Protein AF-A0A1F6HNG8-F1 (afdb_monomer)

pLDDT: mean 84.84, std 13.61, range [34.38, 98.5]

Mean predicted aligned error: 15.55 Å

Foldseek 3Di:
DDWVLLQAQAWEAEPVRHTFATFHWWKFFQPDFTAGFWTKGFGQDPPDDPPPDPDDRDTDIFIWTQVQWPDDDSHYTYGHPPTDGDDADQRMDICVPQPAQDWWAQQVVLDIAHFLIWDWDAPPPRGITTFWGWRFCCSVCSNVVCNVVVQVVCVVVVDHGDTDTRTPVRTDRCDSGPPDHPQPPVQVSVVPDQLLVLQVVLVVDDVVVSLSNLVSDDLLSSLRNLLNHDLVSSLVNVVPDDLVSLLSSLLNHFLLSSLSSLVSDDPVSSVVNLVPHDPVSSVSNVLLNVLCVFQCSSQFGALAAEDEQQDFLQRVVVCCVVPNPSRPDYFKYFYAYPVQATQFMDGVVVSVPDDRGDGNNVDTDRPAAAAESNDHLVRVLVSCVVVVHQKHFYADPRRHTSGIGGNVVSVVVVVVVVD

Sequence (419 aa):
MLYFSELDKIKIYSNNGKFIGILDDLIFSVINTPYITKLVVVSSTSSIFPESLNIFQKKEKLIIPIQNLQKINHVKMIIDERFSQSEIAENELFVKRNLLDTQVIDIEENDIVRVNDVLIHNVGVQGLAIYGVDMGFSGILRWLKLEKKINKLLRVFGLSITQSILAWSDIQPLELTRGRVVVKTTFDKLKGLHPADVADYLETQNFKNALALIQGIDKGYLAEVVSELNPNFQSRLLKRLGVDKIVYILSMMETDDAVDVLTQFSQKRRDAIMEKLPPKESAEIKRLLKFSETPLGEFLTIDFLTVYSEDTCLDVIKKIKNSTVDFSTLEYVYIVNKENQLIGVTDLHELILQNSDNHMFRFMVSKVVSATLSTPVEVAFRRMSKYKISSLPVIDQNKQILGIVQIEDLSREIIQRIE

Secondary structure (DSSP, 8-state):
-EEHHHHTT-EEEETTS-EEEEEEEEEEE-SSS-BEEEEEEEE----S--TT-------EEEEEEGGGEEEE-SSEEEE-S-----PPPTTEEEHHHHTTT-EEEETTT--EEE--EEEEEE-GGG-EEEEEEE-SHHHHHHHTT-HHHHHHHHHHTT--PPP-EEETTTEE-SS-STTS--HHHHHHHHTTS-HHHHHHHHHHS-HHHHHHHTTTS-HHHHHHHHHHS-HHHHHHHHHHS-HHHHHHHHTTS-HHHHHHHHHTS-HHHHHHHHTTS-HHHHHHHHHHHHHTTSTTTTT-B---EEEETT-BHHHHHHHHHHH-TT-S---EEEEE-TT-BEEEEEEHHHHHHS-TT-BGGGT-BSS---B-TTS-HHHHHHHHHHHT-SEEEEE-TT-BEEEEEEHHHHHHHHHHTT-

Solvent-accessible surface area (backbone atoms only — not comparable to full-atom values): 23416 Å² total; per-residue (Å²): 123,45,48,47,62,57,49,59,63,29,44,30,25,28,77,86,67,48,81,55,30,29,34,72,41,41,28,26,32,73,64,93,61,39,33,48,50,29,40,29,29,42,26,79,67,86,81,89,72,72,95,85,64,99,68,79,89,68,72,44,79,45,32,38,51,40,87,41,57,78,43,80,59,84,69,41,35,30,25,56,82,89,65,69,77,54,85,84,52,90,60,43,47,40,44,62,83,67,48,44,80,31,70,33,38,35,67,86,80,72,42,82,43,52,22,50,30,41,34,34,34,75,58,72,94,79,37,42,27,52,51,24,32,25,57,28,70,61,29,52,28,47,66,71,71,39,42,71,62,51,52,56,54,33,50,76,72,76,45,78,88,70,86,44,70,49,43,48,89,40,46,48,77,80,71,88,44,88,94,53,82,68,61,71,72,57,44,73,55,56,75,78,51,58,39,54,60,52,20,57,51,42,68,75,40,57,71,69,57,33,58,57,54,63,68,70,47,55,62,60,63,42,15,52,21,47,67,56,29,57,68,72,57,36,49,58,54,56,70,74,49,57,63,71,59,48,33,52,27,44,73,58,35,58,60,38,57,34,36,58,59,45,68,75,44,56,68,76,58,37,52,62,32,52,73,68,30,58,73,66,61,36,51,53,31,58,54,42,59,69,34,43,87,31,64,37,22,59,57,33,35,73,66,70,49,76,45,49,39,79,39,26,41,48,56,50,54,52,44,48,74,74,72,48,77,87,37,93,61,81,64,55,43,36,25,20,50,98,85,49,24,66,52,23,33,39,45,54,70,63,55,69,74,48,57,54,81,43,38,43,64,80,74,37,43,58,83,64,75,69,46,38,48,80,41,48,54,72,56,51,48,50,50,28,63,73,70,72,42,60,66,40,43,25,31,51,97,78,36,31,72,74,29,35,32,47,48,65,64,53,47,52,57,54,51,64,76,73,107

Radius of gyration: 31.03 Å; Cα contacts (8 Å, |Δi|>4): 685; chains: 1; bounding box: 68×42×91 Å

Structure (mmCIF, N/CA/C/O backbone):
data_AF-A0A1F6HNG8-F1
#
_entry.id   AF-A0A1F6HNG8-F1
#
loop_
_atom_site.group_PDB
_atom_site.id
_atom_site.type_symbol
_atom_site.label_atom_id
_atom_site.label_alt_id
_atom_site.label_comp_id
_atom_site.label_asym_id
_atom_site.label_entity_id
_atom_site.label_seq_id
_atom_site.pdbx_PDB_ins_code
_atom_site.Cartn_x
_atom_site.Cartn_y
_atom_site.Cartn_z
_atom_site.occupancy
_atom_site.B_iso_or_equiv
_atom_site.auth_seq_id
_atom_site.auth_comp_id
_atom_site.auth_asym_id
_atom_site.auth_atom_id
_atom_site.pdbx_PDB_model_num
ATOM 1 N N . MET A 1 1 ? 1.190 5.968 -44.293 1.00 77.25 1 MET A N 1
ATOM 2 C CA . MET A 1 1 ? 1.820 5.636 -43.000 1.00 77.25 1 MET A CA 1
ATOM 3 C C . MET A 1 1 ? 2.294 4.199 -43.074 1.00 77.25 1 MET A C 1
ATOM 5 O O . MET A 1 1 ? 1.686 3.426 -43.805 1.00 77.25 1 MET A O 1
ATOM 9 N N . LEU A 1 2 ? 3.407 3.888 -42.424 1.00 87.88 2 LEU A N 1
ATOM 10 C CA . LEU A 1 2 ? 4.022 2.564 -42.376 1.00 87.88 2 LEU A CA 1
ATOM 11 C C . LEU A 1 2 ? 4.129 2.162 -40.911 1.00 87.88 2 LEU A C 1
ATOM 13 O O . LEU A 1 2 ? 4.494 3.000 -40.089 1.00 87.88 2 LEU A O 1
ATOM 17 N N . TYR A 1 3 ? 3.851 0.907 -40.591 1.00 91.25 3 TYR A N 1
ATOM 18 C CA . TYR A 1 3 ? 4.151 0.383 -39.262 1.00 91.25 3 TYR A CA 1
ATOM 19 C C . TYR A 1 3 ? 5.548 -0.232 -39.250 1.00 91.25 3 TYR A C 1
ATOM 21 O O . TYR A 1 3 ? 5.968 -0.843 -40.235 1.00 91.25 3 TYR A O 1
ATOM 29 N N . PHE A 1 4 ? 6.283 -0.101 -38.145 1.00 92.56 4 PHE A N 1
ATOM 30 C CA . PHE A 1 4 ? 7.602 -0.721 -38.032 1.00 92.56 4 PHE A CA 1
ATOM 31 C C . PHE A 1 4 ? 7.526 -2.245 -38.200 1.00 92.56 4 PHE A C 1
ATOM 33 O O . PHE A 1 4 ? 8.376 -2.823 -38.876 1.00 92.56 4 PHE A O 1
ATOM 40 N N . SER A 1 5 ? 6.471 -2.886 -37.685 1.00 90.31 5 SER A N 1
ATOM 41 C CA . SER A 1 5 ? 6.198 -4.317 -37.891 1.00 90.31 5 SER A CA 1
ATOM 42 C C . SER A 1 5 ? 6.122 -4.741 -39.368 1.00 90.31 5 SER A C 1
ATOM 44 O O . SER A 1 5 ? 6.462 -5.875 -39.708 1.00 90.31 5 SER A O 1
ATOM 46 N N . GLU A 1 6 ? 5.727 -3.841 -40.273 1.00 88.69 6 GLU A N 1
ATOM 47 C CA . GLU A 1 6 ? 5.699 -4.103 -41.717 1.00 88.69 6 GLU A CA 1
ATOM 48 C C . GLU A 1 6 ? 7.080 -3.979 -42.359 1.00 88.69 6 GLU A C 1
ATOM 50 O O . GLU A 1 6 ? 7.308 -4.543 -43.428 1.00 88.69 6 GLU A O 1
ATOM 55 N N . LEU A 1 7 ? 7.982 -3.225 -41.727 1.00 88.56 7 LEU A N 1
ATOM 56 C CA . LEU A 1 7 ? 9.344 -2.988 -42.190 1.00 88.56 7 LEU A CA 1
ATOM 57 C C . LEU A 1 7 ? 10.345 -3.999 -41.620 1.00 88.56 7 LEU A C 1
ATOM 59 O O . LEU A 1 7 ? 11.381 -4.233 -42.250 1.00 88.56 7 LEU A O 1
ATOM 63 N N . ASP A 1 8 ? 10.045 -4.617 -40.472 1.00 86.19 8 ASP A N 1
ATOM 64 C CA . ASP A 1 8 ? 10.905 -5.624 -39.848 1.00 86.19 8 ASP A CA 1
ATOM 65 C C . ASP A 1 8 ? 11.260 -6.723 -40.856 1.00 86.19 8 ASP A C 1
ATOM 67 O O . ASP A 1 8 ? 10.407 -7.343 -41.499 1.00 86.19 8 ASP A O 1
ATOM 71 N N . LYS A 1 9 ? 12.564 -6.960 -41.006 1.00 86.62 9 LYS A N 1
ATOM 72 C CA . LYS A 1 9 ? 13.132 -7.967 -41.906 1.00 86.62 9 LYS A CA 1
ATOM 73 C C . LYS A 1 9 ? 12.840 -7.761 -43.398 1.00 86.62 9 LYS A C 1
ATOM 75 O O . LYS A 1 9 ? 12.978 -8.706 -44.184 1.00 86.62 9 LYS A O 1
ATOM 80 N N . ILE A 1 10 ? 12.507 -6.543 -43.833 1.00 90.31 10 ILE A N 1
ATOM 81 C CA . ILE A 1 10 ? 12.449 -6.216 -45.262 1.00 90.31 10 ILE A CA 1
ATOM 82 C C . ILE A 1 10 ? 13.837 -6.337 -45.908 1.00 90.31 10 ILE A C 1
ATOM 84 O O . ILE A 1 10 ? 14.866 -5.988 -45.326 1.00 90.31 10 ILE A O 1
ATOM 88 N N . LYS A 1 11 ? 13.860 -6.821 -47.155 1.00 91.00 11 LYS A N 1
ATOM 89 C CA . LYS A 1 11 ? 15.070 -6.921 -47.977 1.00 91.00 11 LYS A CA 1
ATOM 90 C C . LYS A 1 11 ? 15.493 -5.552 -48.511 1.00 91.00 11 LYS A C 1
ATOM 92 O O . LYS A 1 11 ? 14.685 -4.822 -49.090 1.00 91.00 11 LYS A O 1
ATOM 97 N N . ILE A 1 12 ? 16.777 -5.250 -48.376 1.00 90.25 12 ILE A N 1
ATOM 98 C CA . ILE A 1 12 ? 17.389 -4.005 -48.834 1.00 90.25 12 ILE A CA 1
ATOM 99 C C . ILE A 1 12 ? 18.258 -4.301 -50.049 1.00 90.25 12 ILE A C 1
ATOM 101 O O . ILE A 1 12 ? 19.099 -5.204 -50.034 1.00 90.25 12 ILE A O 1
ATOM 105 N N . TYR A 1 13 ? 18.037 -3.527 -51.103 1.00 89.88 13 TYR A N 1
ATOM 106 C CA . TYR A 1 13 ? 18.763 -3.603 -52.358 1.00 89.88 13 TYR A CA 1
ATOM 107 C C . TYR A 1 13 ? 19.433 -2.269 -52.652 1.00 89.88 13 TYR A C 1
ATOM 109 O O . TYR A 1 13 ? 18.992 -1.219 -52.187 1.00 89.88 13 TYR A O 1
ATOM 117 N N . SER A 1 14 ? 20.474 -2.306 -53.464 1.00 88.62 14 SER A N 1
ATOM 118 C CA . SER A 1 14 ? 21.035 -1.095 -54.034 1.00 88.62 14 SER A CA 1
ATOM 119 C C . SER A 1 14 ? 20.206 -0.597 -55.222 1.00 88.62 14 SER A C 1
ATOM 121 O O . SER A 1 14 ? 19.383 -1.337 -55.776 1.00 88.62 14 SER A O 1
ATOM 123 N N . ASN A 1 15 ? 20.440 0.645 -55.643 1.00 87.25 15 ASN A N 1
ATOM 124 C CA . ASN A 1 15 ? 19.897 1.215 -56.880 1.00 87.25 15 ASN A CA 1
ATOM 125 C C . ASN A 1 15 ? 20.188 0.368 -58.137 1.00 87.25 15 ASN A C 1
ATOM 127 O O . ASN A 1 15 ? 19.372 0.349 -59.055 1.00 87.25 15 ASN A O 1
ATOM 131 N N . ASN A 1 16 ? 21.277 -0.404 -58.137 1.00 85.12 16 ASN A N 1
ATOM 132 C CA . ASN A 1 16 ? 21.663 -1.329 -59.206 1.00 85.12 16 ASN A CA 1
ATOM 133 C C . ASN A 1 16 ? 21.060 -2.741 -59.044 1.00 85.12 16 ASN A C 1
ATOM 135 O O . ASN A 1 16 ? 21.387 -3.658 -59.793 1.00 85.12 16 ASN A O 1
ATOM 139 N N . GLY A 1 17 ? 20.185 -2.950 -58.054 1.00 83.62 17 GLY A N 1
ATOM 140 C CA . GLY A 1 17 ? 19.497 -4.222 -57.813 1.00 83.62 17 GLY A CA 1
ATOM 141 C C . GLY A 1 17 ? 20.309 -5.258 -57.030 1.00 83.62 17 GLY A C 1
ATOM 142 O O . GLY A 1 17 ? 19.823 -6.368 -56.806 1.00 83.62 17 GLY A O 1
ATOM 143 N N . LYS A 1 18 ? 21.515 -4.913 -56.563 1.00 86.38 18 LYS A N 1
ATOM 144 C CA . LYS A 1 18 ? 22.341 -5.788 -55.722 1.00 86.38 18 LYS A CA 1
ATOM 145 C C . LYS A 1 18 ? 21.712 -5.950 -54.339 1.00 86.38 18 LYS A C 1
ATOM 147 O O . LYS A 1 18 ? 21.320 -4.965 -53.724 1.00 86.38 18 LYS A O 1
ATOM 152 N N . PHE A 1 19 ? 21.627 -7.178 -53.830 1.00 87.88 19 PHE A N 1
ATOM 153 C CA . PHE A 1 19 ? 21.162 -7.421 -52.463 1.00 87.88 19 PHE A CA 1
ATOM 154 C C . PHE A 1 19 ? 22.212 -6.960 -51.446 1.00 87.88 19 PHE A C 1
ATOM 156 O O . PHE A 1 19 ? 23.376 -7.344 -51.544 1.00 87.88 19 PHE A O 1
ATOM 163 N N . ILE A 1 20 ? 21.793 -6.137 -50.485 1.00 87.38 20 ILE A N 1
ATOM 164 C CA . ILE A 1 20 ? 22.669 -5.558 -49.457 1.00 87.38 20 ILE A CA 1
ATOM 165 C C . ILE A 1 20 ? 22.464 -6.260 -48.118 1.00 87.38 20 ILE A C 1
ATOM 167 O O . ILE A 1 20 ? 23.428 -6.539 -47.413 1.00 87.38 20 ILE A O 1
ATOM 171 N N . GLY A 1 21 ? 21.221 -6.575 -47.761 1.00 89.88 21 GLY A N 1
ATOM 172 C CA . GLY A 1 21 ? 20.928 -7.235 -46.497 1.00 89.88 21 GLY A CA 1
ATOM 173 C C . GLY A 1 21 ? 19.467 -7.137 -46.099 1.00 89.88 21 GLY A C 1
ATOM 174 O O . GLY A 1 21 ? 18.584 -6.878 -46.920 1.00 89.88 21 GLY A O 1
ATOM 175 N N . ILE A 1 22 ? 19.218 -7.367 -44.818 1.00 91.31 22 ILE A N 1
ATOM 176 C CA . ILE A 1 22 ? 17.884 -7.365 -44.221 1.00 91.31 22 ILE A CA 1
ATOM 177 C C . ILE A 1 22 ? 17.816 -6.253 -43.174 1.00 91.31 22 ILE A C 1
ATOM 179 O O . ILE A 1 22 ? 18.746 -6.117 -42.376 1.00 91.31 22 ILE A O 1
ATOM 183 N N . LEU A 1 23 ? 16.731 -5.472 -43.171 1.00 92.69 23 LEU A N 1
ATOM 184 C CA . LEU A 1 23 ? 16.490 -4.482 -42.124 1.00 92.69 23 LEU A CA 1
ATOM 185 C C . LEU A 1 23 ? 16.324 -5.192 -40.773 1.00 92.69 23 LEU A C 1
ATOM 187 O O . LEU A 1 23 ? 15.458 -6.052 -40.618 1.00 92.69 23 LEU A O 1
ATOM 191 N N . ASP A 1 24 ? 17.157 -4.821 -39.811 1.00 92.12 24 ASP A N 1
ATOM 192 C CA . ASP A 1 24 ? 17.108 -5.307 -38.430 1.00 92.12 24 ASP A CA 1
ATOM 193 C C . ASP A 1 24 ? 16.461 -4.281 -37.497 1.00 92.12 24 ASP A C 1
ATOM 195 O O . ASP A 1 24 ? 15.730 -4.654 -36.582 1.00 92.12 24 ASP A O 1
ATOM 199 N N . ASP A 1 25 ? 16.729 -2.994 -37.735 1.00 93.81 25 ASP A N 1
ATOM 200 C CA . ASP A 1 25 ? 16.255 -1.900 -36.891 1.00 93.81 25 ASP A CA 1
ATOM 201 C C . ASP A 1 25 ? 16.242 -0.557 -37.640 1.00 93.81 25 ASP A C 1
ATOM 203 O O . ASP A 1 25 ? 16.849 -0.404 -38.705 1.00 93.81 25 ASP A O 1
ATOM 207 N N . LEU A 1 26 ? 15.598 0.439 -37.042 1.00 94.00 26 LEU A N 1
ATOM 208 C CA . LEU A 1 26 ? 15.692 1.844 -37.429 1.00 94.00 26 LEU A CA 1
ATOM 209 C C . LEU A 1 26 ? 16.252 2.642 -36.257 1.00 94.00 26 LEU A C 1
ATOM 211 O O . LEU A 1 26 ? 16.015 2.301 -35.103 1.00 94.00 26 LEU A O 1
ATOM 215 N N . ILE A 1 27 ? 16.989 3.708 -36.543 1.00 92.19 27 ILE A N 1
ATOM 216 C CA . ILE A 1 27 ? 17.476 4.639 -35.525 1.00 92.19 27 ILE A CA 1
ATOM 217 C C . ILE A 1 27 ? 16.797 5.981 -35.747 1.00 92.19 27 ILE A C 1
ATOM 219 O O . ILE A 1 27 ? 16.706 6.434 -36.888 1.00 92.19 27 ILE A O 1
ATOM 223 N N . PHE A 1 28 ? 16.346 6.611 -34.669 1.00 90.88 28 PHE A N 1
ATOM 224 C CA . PHE A 1 28 ? 15.686 7.909 -34.693 1.00 90.88 28 PHE A CA 1
ATOM 225 C C . PHE A 1 28 ? 16.339 8.897 -33.727 1.00 90.88 28 PHE A C 1
ATOM 227 O O . PHE A 1 28 ? 16.980 8.498 -32.752 1.00 90.88 28 PHE A O 1
ATOM 234 N N . SER A 1 29 ? 16.186 10.191 -34.009 1.00 86.69 29 SER A N 1
ATOM 235 C CA . SER A 1 29 ? 16.634 11.266 -33.124 1.00 86.69 29 SER A CA 1
ATOM 236 C C . SER A 1 29 ? 15.608 11.535 -32.030 1.00 86.69 29 SER A C 1
ATOM 238 O O . SER A 1 29 ? 14.419 11.589 -32.301 1.00 86.69 29 SER A O 1
ATOM 240 N N . VAL A 1 30 ? 16.060 11.762 -30.802 1.00 76.31 30 VAL A N 1
ATOM 241 C CA . VAL A 1 30 ? 15.180 12.078 -29.663 1.00 76.31 30 VAL A CA 1
ATOM 242 C C . VAL A 1 30 ? 14.965 13.598 -29.511 1.00 76.31 30 VAL A C 1
ATOM 244 O O . VAL A 1 30 ? 14.193 14.039 -28.667 1.00 76.31 30 VAL A O 1
ATOM 247 N N . ILE A 1 31 ? 15.638 14.432 -30.318 1.00 67.12 31 ILE A N 1
ATOM 248 C CA . ILE A 1 31 ? 15.576 15.898 -30.195 1.00 67.12 31 ILE A CA 1
ATOM 249 C C . ILE A 1 31 ? 14.457 16.460 -31.078 1.00 67.12 31 ILE A C 1
ATOM 251 O O . ILE A 1 31 ? 14.505 16.333 -32.300 1.00 67.12 31 ILE A O 1
ATOM 255 N N . ASN A 1 32 ? 13.511 17.172 -30.461 1.00 68.12 32 ASN A N 1
ATOM 256 C CA . ASN A 1 32 ? 12.349 17.799 -31.099 1.00 68.12 32 ASN A CA 1
ATOM 257 C C . ASN A 1 32 ? 11.413 16.776 -31.763 1.00 68.12 32 ASN A C 1
ATOM 259 O O . ASN A 1 32 ? 10.524 16.233 -31.115 1.00 68.12 32 ASN A O 1
ATOM 263 N N . THR A 1 33 ? 11.611 16.519 -33.055 1.00 78.31 33 THR A N 1
ATOM 264 C CA . THR A 1 33 ? 10.788 15.621 -33.868 1.00 78.31 33 THR A CA 1
ATOM 265 C C . THR A 1 33 ? 11.560 14.323 -34.102 1.00 78.31 33 THR A C 1
ATOM 267 O O . THR A 1 33 ? 12.736 14.382 -34.474 1.00 78.31 33 THR A O 1
ATOM 270 N N . PRO A 1 34 ? 10.926 13.151 -33.941 1.00 88.19 34 PRO A N 1
ATOM 271 C CA . PRO A 1 34 ? 11.602 11.860 -33.962 1.00 88.19 34 PRO A CA 1
ATOM 272 C C . PRO A 1 34 ? 11.904 11.373 -35.382 1.00 88.19 34 PRO A C 1
ATOM 274 O O . PRO A 1 34 ? 11.362 10.372 -35.859 1.00 88.19 34 PRO A O 1
ATOM 277 N N . TYR A 1 35 ? 12.766 12.097 -36.092 1.00 90.75 35 TYR A N 1
ATOM 278 C CA . TYR A 1 35 ? 13.200 11.715 -37.430 1.00 90.75 35 TYR A CA 1
ATOM 279 C C . TYR A 1 35 ? 14.011 10.427 -37.380 1.00 90.75 35 TYR A C 1
ATOM 281 O O . TYR A 1 35 ? 14.948 10.307 -36.590 1.00 90.75 35 TYR A O 1
ATOM 289 N N . ILE A 1 36 ? 13.691 9.489 -38.268 1.00 93.12 36 ILE A N 1
ATOM 290 C CA . ILE A 1 36 ? 14.530 8.329 -38.543 1.00 93.12 36 ILE A CA 1
ATOM 291 C C . ILE A 1 36 ? 15.813 8.848 -39.186 1.00 93.12 36 ILE A C 1
ATOM 293 O O . ILE A 1 36 ? 15.767 9.412 -40.274 1.00 93.12 36 ILE A O 1
ATOM 297 N N . THR A 1 37 ? 16.954 8.655 -38.534 1.00 92.00 37 THR A N 1
ATOM 298 C CA . THR A 1 37 ? 18.251 9.143 -39.009 1.00 92.00 37 THR A CA 1
ATOM 299 C C . THR A 1 37 ? 19.061 8.067 -39.711 1.00 92.00 37 THR A C 1
ATOM 301 O O . THR A 1 37 ? 19.837 8.399 -40.610 1.00 92.00 37 THR A O 1
ATOM 304 N N . LYS A 1 38 ? 18.908 6.787 -39.337 1.00 93.75 38 LYS A N 1
ATOM 305 C CA . LYS A 1 38 ? 19.704 5.671 -39.881 1.00 93.75 38 LYS A CA 1
ATOM 306 C C . LYS A 1 38 ? 18.895 4.375 -39.999 1.00 93.75 38 LYS A C 1
ATOM 308 O O . LYS A 1 38 ? 17.968 4.114 -39.236 1.00 93.75 38 LYS A O 1
ATOM 313 N N . LEU A 1 39 ? 19.305 3.540 -40.948 1.00 93.62 39 LEU A N 1
ATOM 314 C CA . LEU A 1 39 ? 18.883 2.157 -41.134 1.00 93.62 39 LEU A CA 1
ATOM 315 C C . LEU A 1 39 ? 19.917 1.225 -40.517 1.00 93.62 39 LEU A C 1
ATOM 317 O O . LEU A 1 39 ? 21.123 1.430 -40.664 1.00 93.62 39 LEU A O 1
ATOM 321 N N . VAL A 1 40 ? 19.449 0.156 -39.892 1.00 92.88 40 VAL A N 1
ATOM 322 C CA . VAL A 1 40 ? 20.311 -0.865 -39.314 1.00 92.88 40 VAL A CA 1
ATOM 323 C C . VAL A 1 40 ? 20.117 -2.151 -40.097 1.00 92.88 40 VAL A C 1
ATOM 325 O O . VAL A 1 40 ? 19.041 -2.744 -40.087 1.00 92.88 40 VAL A O 1
ATOM 328 N N . VAL A 1 41 ? 21.159 -2.571 -40.804 1.00 91.69 41 VAL A N 1
ATOM 329 C CA . VAL A 1 41 ? 21.086 -3.619 -41.821 1.00 91.69 41 VAL A CA 1
ATOM 330 C C . VAL A 1 41 ? 22.000 -4.767 -41.444 1.00 91.69 41 VAL A C 1
ATOM 332 O O . VAL A 1 41 ? 23.191 -4.579 -41.221 1.00 91.69 41 VAL A O 1
ATOM 335 N N . VAL A 1 42 ? 21.462 -5.979 -41.410 1.00 89.00 42 VAL A N 1
ATOM 336 C CA . VAL A 1 42 ? 22.275 -7.187 -41.276 1.00 89.00 42 VAL A CA 1
ATOM 337 C C . VAL A 1 42 ? 22.637 -7.663 -42.677 1.00 89.00 42 VAL A C 1
ATOM 339 O O . VAL A 1 42 ? 21.777 -8.138 -43.425 1.00 89.00 42 VAL A O 1
ATOM 342 N N . SER A 1 43 ? 23.909 -7.493 -43.039 1.00 81.19 43 SER A N 1
ATOM 343 C CA . SER A 1 43 ? 24.449 -7.922 -44.326 1.00 81.19 43 SER A CA 1
ATOM 344 C C . SER A 1 43 ? 24.767 -9.413 -44.321 1.00 81.19 43 SER A C 1
ATOM 346 O O . SER A 1 43 ? 25.280 -9.969 -43.344 1.00 81.19 43 SER A O 1
ATOM 348 N N . SER A 1 44 ? 24.497 -10.054 -45.454 1.00 62.22 44 SER A N 1
ATOM 349 C CA . SER A 1 44 ? 24.959 -11.401 -45.779 1.00 62.22 44 SER A CA 1
ATOM 350 C C . SER A 1 44 ? 25.960 -11.337 -46.936 1.00 62.22 44 SER A C 1
ATOM 352 O O . SER A 1 44 ? 25.735 -11.923 -47.992 1.00 62.22 44 SER A O 1
ATOM 354 N N . THR A 1 45 ? 27.043 -10.578 -46.790 1.00 53.50 45 THR A N 1
ATOM 355 C CA . THR A 1 45 ? 28.157 -10.625 -47.746 1.00 53.50 45 THR A CA 1
ATOM 356 C C . THR A 1 45 ? 29.279 -11.496 -47.208 1.00 53.50 45 THR A C 1
ATOM 358 O O . THR A 1 45 ? 30.012 -11.108 -46.307 1.00 53.50 45 THR A O 1
ATOM 361 N N . SER A 1 46 ? 29.421 -12.675 -47.815 1.00 45.66 46 SER A N 1
ATOM 362 C CA . SER A 1 46 ? 30.662 -13.441 -47.876 1.00 45.66 46 SER A CA 1
ATOM 363 C C . SER A 1 46 ? 31.710 -12.626 -48.641 1.00 45.66 46 SER A C 1
ATOM 365 O O . SER A 1 46 ? 31.695 -12.584 -49.872 1.00 45.66 46 SER A O 1
ATOM 367 N N . SER A 1 47 ? 32.595 -11.925 -47.945 1.00 37.69 47 SER A N 1
ATOM 368 C CA . SER A 1 47 ? 33.708 -11.229 -48.585 1.00 37.69 47 SER A CA 1
ATOM 369 C C . SER A 1 47 ? 34.946 -12.138 -48.679 1.00 37.69 47 SER A C 1
ATOM 371 O O . SER A 1 47 ? 35.618 -12.403 -47.692 1.00 37.69 47 SER A O 1
ATOM 373 N N . ILE A 1 48 ? 35.262 -12.536 -49.921 1.00 39.12 48 ILE A N 1
ATOM 374 C CA . ILE A 1 48 ? 36.634 -12.671 -50.460 1.00 39.12 48 ILE A CA 1
ATOM 375 C C . ILE A 1 48 ? 37.461 -13.897 -49.999 1.00 39.12 48 ILE A C 1
ATOM 377 O O . ILE A 1 48 ? 38.631 -13.756 -49.667 1.00 39.12 48 ILE A O 1
ATOM 381 N N . PHE A 1 49 ? 36.932 -15.124 -50.063 1.00 35.56 49 PHE A N 1
ATOM 382 C CA . PHE A 1 49 ? 37.793 -16.323 -50.107 1.00 35.56 49 PHE A CA 1
ATOM 383 C C . PHE A 1 49 ? 37.269 -17.340 -51.136 1.00 35.56 49 PHE A C 1
ATOM 385 O O . PHE A 1 49 ? 36.052 -17.4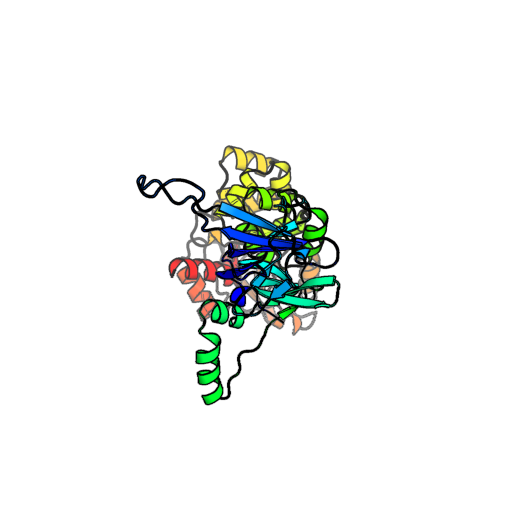98 -51.243 1.00 35.56 49 PHE A O 1
ATOM 392 N N . PRO A 1 50 ? 38.149 -17.998 -51.924 1.00 34.38 50 PRO A N 1
ATOM 393 C CA . PRO A 1 50 ? 37.748 -19.058 -52.850 1.00 34.38 50 PRO A CA 1
ATOM 394 C C . PRO A 1 50 ? 37.021 -20.184 -52.101 1.00 34.38 50 PRO A C 1
ATOM 396 O O . PRO A 1 50 ? 37.301 -20.431 -50.928 1.00 34.38 50 PRO A O 1
ATOM 399 N N . GLU A 1 51 ? 36.100 -20.862 -52.794 1.00 41.09 51 GLU A N 1
ATOM 400 C CA . GLU A 1 51 ? 35.118 -21.852 -52.298 1.00 41.09 51 GLU A CA 1
ATOM 401 C C . GLU A 1 51 ? 35.688 -23.063 -51.521 1.00 41.09 51 GLU A C 1
ATOM 403 O O . GLU A 1 51 ? 34.948 -23.965 -51.136 1.00 41.09 51 GLU A O 1
ATOM 408 N N . SER A 1 52 ? 36.989 -23.105 -51.238 1.00 41.56 52 SER A N 1
ATOM 409 C CA . SER A 1 52 ? 37.671 -24.214 -50.574 1.00 41.56 52 SER A CA 1
ATOM 410 C C . SER A 1 52 ? 37.731 -24.136 -49.040 1.00 41.56 52 SER A C 1
ATOM 412 O O . SER A 1 52 ? 38.330 -25.021 -48.434 1.00 41.56 52 SER A O 1
ATOM 414 N N . LEU A 1 53 ? 37.144 -23.131 -48.375 1.00 41.84 53 LEU A N 1
ATOM 415 C CA . LEU A 1 53 ? 37.097 -23.082 -46.903 1.00 41.84 53 LEU A CA 1
ATOM 416 C C . LEU A 1 53 ? 35.694 -22.764 -46.358 1.00 41.84 53 LEU A C 1
ATOM 418 O O . LEU A 1 53 ? 35.273 -21.612 -46.283 1.00 41.84 53 LEU A O 1
ATOM 422 N N . ASN A 1 54 ? 35.004 -23.808 -45.886 1.00 38.84 54 ASN A N 1
ATOM 423 C CA . ASN A 1 54 ? 33.815 -23.723 -45.031 1.00 38.84 54 ASN A CA 1
ATOM 424 C C . ASN A 1 54 ? 34.178 -23.138 -43.652 1.00 38.84 54 ASN A C 1
ATOM 426 O O . ASN A 1 54 ? 34.337 -23.875 -42.679 1.00 38.84 54 ASN A O 1
ATOM 430 N N . ILE A 1 55 ? 34.311 -21.815 -43.547 1.00 40.47 55 ILE A N 1
ATOM 431 C CA . ILE A 1 55 ? 34.503 -21.127 -42.264 1.00 40.47 55 ILE A CA 1
ATOM 432 C C . ILE A 1 55 ? 33.448 -20.022 -42.128 1.00 40.47 55 ILE A C 1
ATOM 434 O O . ILE A 1 55 ? 33.473 -19.035 -42.851 1.00 40.47 55 ILE A O 1
ATOM 438 N N . PHE A 1 56 ? 32.500 -20.246 -41.210 1.00 41.75 56 PHE A N 1
ATOM 439 C CA . PHE A 1 56 ? 31.548 -19.310 -40.589 1.00 41.75 56 PHE A CA 1
ATOM 440 C C . PHE A 1 56 ? 31.226 -18.010 -41.360 1.00 41.75 56 PHE A C 1
ATOM 442 O O . PHE A 1 56 ? 31.958 -17.025 -41.280 1.00 41.75 56 PHE A O 1
ATOM 449 N N . GLN A 1 57 ? 30.052 -17.952 -42.006 1.00 47.78 57 GLN A N 1
ATOM 450 C CA . GLN A 1 57 ? 29.476 -16.700 -42.521 1.00 47.78 57 GLN A CA 1
ATOM 451 C C . GLN A 1 57 ? 29.238 -15.713 -41.364 1.00 47.78 57 GLN A C 1
ATOM 453 O O . GLN A 1 57 ? 28.252 -15.811 -40.630 1.00 47.78 57 GLN A O 1
ATOM 458 N N . LYS A 1 58 ? 30.147 -14.752 -41.183 1.00 48.28 58 LYS A N 1
ATOM 459 C CA . LYS A 1 58 ? 30.014 -13.694 -40.180 1.00 48.28 58 LYS A CA 1
ATOM 460 C C . LYS A 1 58 ? 29.007 -12.660 -40.689 1.00 48.28 58 LYS A C 1
ATOM 462 O O . LYS A 1 58 ? 29.284 -11.934 -41.637 1.00 48.28 58 LYS A O 1
ATOM 467 N N . LYS A 1 59 ? 27.821 -12.612 -40.076 1.00 63.84 59 LYS A N 1
ATOM 468 C CA . LYS A 1 59 ? 26.832 -11.554 -40.326 1.00 63.84 59 LYS A CA 1
ATOM 469 C C . LYS A 1 59 ? 27.392 -10.227 -39.820 1.00 63.84 59 LYS A C 1
ATOM 471 O O . LYS A 1 59 ? 27.693 -10.108 -38.633 1.00 63.84 59 LYS A O 1
ATOM 476 N N . GLU A 1 60 ? 27.527 -9.247 -40.703 1.00 79.06 60 GLU A N 1
ATOM 477 C CA . GLU A 1 60 ? 27.977 -7.900 -40.347 1.00 79.06 60 GLU A CA 1
ATOM 478 C C . GLU A 1 60 ? 26.770 -6.972 -40.189 1.00 79.06 60 GLU A C 1
ATOM 480 O O . GLU A 1 60 ? 25.808 -7.049 -40.959 1.00 79.06 60 GLU A O 1
ATOM 485 N N . LYS A 1 61 ? 26.802 -6.112 -39.170 1.00 85.88 61 LYS A N 1
ATOM 486 C CA . LYS A 1 61 ? 25.743 -5.144 -38.884 1.00 85.88 61 LYS A CA 1
ATOM 487 C C . LYS A 1 61 ? 26.173 -3.776 -39.407 1.00 85.88 61 LYS A C 1
ATOM 489 O O . LYS A 1 61 ? 27.047 -3.144 -38.829 1.00 85.88 61 LYS A O 1
ATOM 494 N N . LEU A 1 62 ? 25.555 -3.344 -40.497 1.00 89.75 62 LEU A N 1
ATOM 495 C CA . LEU A 1 62 ? 25.795 -2.063 -41.149 1.00 89.75 62 LEU A CA 1
ATOM 496 C C . LEU A 1 62 ? 24.824 -1.020 -40.588 1.00 89.75 62 LEU A C 1
ATOM 498 O O . LEU A 1 62 ? 23.625 -1.280 -40.490 1.00 89.75 62 LEU A O 1
ATOM 502 N N . ILE A 1 63 ? 25.319 0.171 -40.263 1.00 91.50 63 ILE A N 1
ATOM 503 C CA . ILE A 1 63 ? 24.479 1.324 -39.918 1.00 91.50 63 ILE A CA 1
ATOM 504 C C . ILE A 1 63 ? 24.601 2.335 -41.053 1.00 91.50 63 ILE A C 1
ATOM 506 O O . ILE A 1 63 ? 25.681 2.869 -41.302 1.00 91.50 63 ILE A O 1
ATOM 510 N N . ILE A 1 64 ? 23.493 2.566 -41.751 1.00 91.81 64 ILE A N 1
ATOM 511 C CA . ILE A 1 64 ? 23.443 3.333 -42.996 1.00 91.81 64 ILE A CA 1
ATOM 512 C C . ILE A 1 64 ? 22.615 4.601 -42.768 1.00 91.81 64 ILE A C 1
ATOM 514 O O . ILE A 1 64 ? 21.454 4.484 -42.379 1.00 91.81 64 ILE A O 1
ATOM 518 N N . PRO A 1 65 ? 23.148 5.805 -43.022 1.00 92.00 65 PRO A N 1
ATOM 519 C CA . PRO A 1 65 ? 22.380 7.045 -42.936 1.00 92.00 65 PRO A CA 1
ATOM 520 C C . PRO A 1 65 ? 21.107 7.033 -43.796 1.00 92.00 65 PRO A C 1
ATOM 522 O O . PRO A 1 65 ? 21.114 6.582 -44.942 1.00 92.00 65 PRO A O 1
ATOM 525 N N . ILE A 1 66 ? 20.010 7.581 -43.268 1.00 90.88 66 ILE A N 1
ATOM 526 C CA . ILE A 1 66 ? 18.698 7.584 -43.933 1.00 90.88 66 ILE A CA 1
ATOM 527 C C . ILE A 1 66 ? 18.710 8.355 -45.255 1.00 90.88 66 ILE A C 1
ATOM 529 O O . ILE A 1 66 ? 17.938 8.042 -46.150 1.00 90.88 66 ILE A O 1
ATOM 533 N N . GLN A 1 67 ? 19.613 9.327 -45.410 1.00 88.50 67 GLN A N 1
ATOM 534 C CA . GLN A 1 67 ? 19.791 10.104 -46.642 1.00 88.50 67 GLN A CA 1
ATOM 535 C C . GLN A 1 67 ? 20.133 9.230 -47.858 1.00 88.50 67 GLN A C 1
ATOM 537 O O . GLN A 1 67 ? 19.903 9.630 -48.994 1.00 88.50 67 GLN A O 1
ATOM 542 N N . ASN A 1 68 ? 20.670 8.027 -47.629 1.00 89.44 68 ASN A N 1
ATOM 543 C CA . ASN A 1 68 ? 20.958 7.071 -48.690 1.00 89.44 68 ASN A CA 1
ATOM 544 C C . ASN A 1 68 ? 19.714 6.277 -49.122 1.00 89.44 68 ASN A C 1
ATOM 546 O O . ASN A 1 68 ? 19.788 5.556 -50.115 1.00 89.44 68 ASN A O 1
ATOM 550 N N . LEU A 1 69 ? 18.580 6.388 -48.420 1.00 89.31 69 LEU A N 1
ATOM 551 C CA . LEU A 1 69 ? 17.319 5.740 -48.774 1.00 89.31 69 LEU A CA 1
ATOM 552 C C . LEU A 1 69 ? 16.644 6.469 -49.941 1.00 89.31 69 LEU A C 1
ATOM 554 O O . LEU A 1 69 ? 16.199 7.604 -49.813 1.00 89.31 69 LEU A O 1
ATOM 558 N N . GLN A 1 70 ? 16.500 5.779 -51.071 1.00 87.38 70 GLN A N 1
ATOM 559 C CA . GLN A 1 70 ? 15.834 6.311 -52.264 1.00 87.38 70 GLN A CA 1
ATOM 560 C C . GLN A 1 70 ? 14.364 5.900 -52.340 1.00 87.38 70 GLN A C 1
ATOM 562 O O . GLN A 1 70 ? 13.515 6.652 -52.816 1.00 87.38 70 GLN A O 1
ATOM 567 N N . LYS A 1 71 ? 14.049 4.674 -51.907 1.00 86.69 71 LYS A N 1
ATOM 568 C CA . LYS A 1 71 ? 12.686 4.140 -51.967 1.00 86.69 71 LYS A CA 1
ATOM 569 C C . LYS A 1 71 ? 12.415 3.188 -50.817 1.00 86.69 71 LYS A C 1
ATOM 571 O O . LYS A 1 71 ? 13.218 2.300 -50.543 1.00 86.69 71 LYS A O 1
ATOM 576 N N . ILE A 1 72 ? 11.233 3.324 -50.226 1.00 86.44 72 ILE A N 1
ATOM 577 C CA . ILE A 1 72 ? 10.707 2.439 -49.190 1.00 86.44 72 ILE A CA 1
ATOM 578 C C . ILE A 1 72 ? 9.272 2.033 -49.527 1.00 86.44 72 ILE A C 1
ATOM 580 O O . ILE A 1 72 ? 8.451 2.861 -49.919 1.00 86.44 72 ILE A O 1
ATOM 584 N N . ASN A 1 73 ? 8.982 0.741 -49.413 1.00 80.69 73 ASN A N 1
ATOM 585 C CA . ASN A 1 73 ? 7.630 0.189 -49.411 1.00 80.69 73 ASN A CA 1
ATOM 586 C C . ASN A 1 73 ? 7.601 -1.102 -48.574 1.00 80.69 73 ASN A C 1
ATOM 588 O O . ASN A 1 73 ? 8.644 -1.556 -48.112 1.00 80.69 73 ASN A O 1
ATOM 592 N N . HIS A 1 74 ? 6.429 -1.727 -48.437 1.00 78.75 74 HIS A N 1
ATOM 593 C CA . HIS A 1 74 ? 6.238 -2.959 -47.652 1.00 78.75 74 HIS A CA 1
ATOM 594 C C . HIS A 1 74 ? 6.954 -4.213 -48.210 1.00 78.75 74 HIS A C 1
ATOM 596 O O . HIS A 1 74 ? 6.773 -5.307 -47.684 1.00 78.75 74 HIS A O 1
ATOM 602 N N . VAL A 1 75 ? 7.707 -4.104 -49.312 1.00 79.62 75 VAL A N 1
ATOM 603 C CA . VAL A 1 75 ? 8.332 -5.249 -50.002 1.00 79.62 75 VAL A CA 1
ATOM 604 C C . VAL A 1 75 ? 9.854 -5.143 -50.016 1.00 79.62 75 VAL A C 1
ATOM 606 O O . VAL A 1 75 ? 10.543 -6.142 -49.807 1.00 79.62 75 VAL A O 1
ATOM 609 N N . LYS A 1 76 ? 10.394 -3.955 -50.304 1.00 84.69 76 LYS A N 1
ATOM 610 C CA . LYS A 1 76 ? 11.836 -3.720 -50.401 1.00 84.69 76 LYS A CA 1
ATOM 611 C C . LYS A 1 76 ? 12.210 -2.276 -50.094 1.00 84.69 76 LYS A C 1
ATOM 613 O O . LYS A 1 76 ? 11.440 -1.353 -50.365 1.00 84.69 76 LYS A O 1
ATOM 618 N N . MET A 1 77 ? 13.441 -2.094 -49.629 1.00 89.88 77 MET A N 1
ATOM 619 C CA . MET A 1 77 ? 14.095 -0.786 -49.584 1.00 89.88 77 MET A CA 1
ATOM 620 C C . MET A 1 77 ? 15.175 -0.704 -50.657 1.00 89.88 77 MET A C 1
ATOM 622 O O . MET A 1 77 ? 15.833 -1.703 -50.953 1.00 89.88 77 MET A O 1
ATOM 626 N N . ILE A 1 78 ? 15.332 0.478 -51.247 1.00 89.19 78 ILE A N 1
ATOM 627 C CA . ILE A 1 78 ? 16.382 0.776 -52.223 1.00 89.19 78 ILE A CA 1
ATOM 628 C C . ILE A 1 78 ? 17.256 1.882 -51.654 1.00 89.19 78 ILE A C 1
ATOM 630 O O . ILE A 1 78 ? 16.733 2.946 -51.311 1.00 89.19 78 ILE A O 1
ATOM 634 N N . ILE A 1 79 ? 18.560 1.630 -51.580 1.00 90.06 79 ILE A N 1
ATOM 635 C CA . ILE A 1 79 ? 19.551 2.604 -51.121 1.00 90.06 79 ILE A CA 1
ATOM 636 C C . ILE A 1 79 ? 20.615 2.879 -52.189 1.00 90.06 79 ILE A C 1
ATOM 638 O O . ILE A 1 79 ? 20.855 2.052 -53.071 1.00 90.06 79 ILE A O 1
ATOM 642 N N . ASP A 1 80 ? 21.260 4.038 -52.106 1.00 87.50 80 ASP A N 1
ATOM 643 C CA . ASP A 1 80 ? 22.459 4.339 -52.896 1.00 87.50 80 ASP A CA 1
ATOM 644 C C . ASP A 1 80 ? 23.637 3.453 -52.446 1.00 87.50 80 ASP A C 1
ATOM 646 O O . ASP A 1 80 ? 23.831 3.257 -51.249 1.00 87.50 80 ASP A O 1
ATOM 650 N N . GLU A 1 81 ? 24.430 2.925 -53.386 1.00 74.62 81 GLU A N 1
ATOM 651 C CA . GLU A 1 81 ? 25.638 2.126 -53.110 1.00 74.62 81 GLU A CA 1
ATOM 652 C C . GLU A 1 81 ? 26.767 2.939 -52.473 1.00 74.62 81 GLU A C 1
ATOM 654 O O . GLU A 1 81 ? 27.640 2.371 -51.816 1.00 74.62 81 GLU A O 1
ATOM 659 N N . ARG A 1 82 ? 26.766 4.264 -52.649 1.00 77.81 82 ARG A N 1
ATOM 660 C CA . ARG A 1 82 ? 27.792 5.159 -52.103 1.00 77.81 82 ARG A CA 1
ATOM 661 C C . ARG A 1 82 ? 27.384 5.659 -50.722 1.00 77.81 82 ARG A C 1
ATOM 663 O O . ARG A 1 82 ? 27.059 6.831 -50.544 1.00 77.81 82 ARG A O 1
ATOM 670 N N . PHE A 1 83 ? 27.395 4.764 -49.741 1.00 79.94 83 PHE A N 1
ATOM 671 C CA . PHE A 1 83 ? 27.183 5.127 -48.342 1.00 79.94 83 PHE A CA 1
ATOM 672 C C . PHE A 1 83 ? 28.428 4.845 -47.503 1.00 79.94 83 PHE A C 1
ATOM 674 O O . PHE A 1 83 ? 29.120 3.846 -47.694 1.00 79.94 83 PHE A O 1
ATOM 681 N N . SER A 1 84 ? 28.681 5.722 -46.536 1.00 80.00 84 SER A N 1
ATOM 682 C CA . SER A 1 84 ? 29.635 5.467 -45.460 1.00 80.00 84 SER A CA 1
ATOM 683 C C . SER A 1 84 ? 28.867 4.933 -44.259 1.00 80.00 84 SER A C 1
ATOM 685 O O . SER A 1 84 ? 27.813 5.474 -43.915 1.00 80.00 84 SER A O 1
ATOM 687 N N . GLN A 1 85 ? 29.381 3.880 -43.621 1.00 83.44 85 GLN A N 1
ATOM 688 C CA . GLN A 1 85 ? 28.826 3.438 -42.343 1.00 83.44 85 GLN A CA 1
ATOM 689 C C . GLN A 1 85 ? 28.941 4.569 -41.314 1.00 83.44 85 GLN A C 1
ATOM 691 O O . GLN A 1 85 ? 29.917 5.319 -41.308 1.00 83.44 85 GLN A O 1
ATOM 696 N N . SER A 1 86 ? 27.941 4.686 -40.448 1.00 84.19 86 SER A N 1
ATOM 697 C CA . SER A 1 86 ? 27.888 5.723 -39.415 1.00 84.19 86 SER A CA 1
ATOM 698 C C . SER A 1 86 ? 27.733 5.121 -38.027 1.00 84.19 86 SER A C 1
ATOM 700 O O . SER A 1 86 ? 27.022 4.136 -37.866 1.00 84.19 86 SER A O 1
ATOM 702 N N . GLU A 1 87 ? 28.298 5.755 -37.008 1.00 86.75 87 GLU A N 1
ATOM 703 C CA . GLU A 1 87 ? 28.034 5.378 -35.619 1.00 86.75 87 GLU A CA 1
ATOM 704 C C . GLU A 1 87 ? 26.749 6.027 -35.083 1.00 86.75 87 GLU A C 1
ATOM 706 O O . GLU A 1 87 ? 26.206 6.980 -35.654 1.00 86.75 87 GLU A O 1
ATOM 711 N N . ILE A 1 88 ? 26.242 5.484 -33.977 1.00 84.06 88 ILE A N 1
ATOM 712 C CA . ILE A 1 88 ? 25.040 5.985 -33.312 1.00 84.06 88 ILE A CA 1
ATOM 713 C C . ILE A 1 88 ? 25.383 7.157 -32.377 1.00 84.06 88 ILE A C 1
ATOM 715 O O . ILE A 1 88 ? 26.152 7.005 -31.425 1.00 84.06 88 ILE A O 1
ATOM 719 N N . ALA A 1 89 ? 24.775 8.319 -32.613 1.00 82.25 89 ALA A N 1
ATOM 720 C CA . ALA A 1 89 ? 24.999 9.534 -31.831 1.00 82.25 89 ALA A CA 1
ATOM 721 C C . ALA A 1 89 ? 24.381 9.439 -30.422 1.00 82.25 89 ALA A C 1
ATOM 723 O O . ALA A 1 89 ? 23.579 8.550 -30.141 1.00 82.25 89 ALA A O 1
ATOM 724 N N . GLU A 1 90 ? 24.759 10.337 -29.507 1.00 74.12 90 GLU A N 1
ATOM 725 C CA . GLU A 1 90 ? 24.278 10.307 -28.113 1.00 74.12 90 GLU A CA 1
ATOM 726 C C . GLU A 1 90 ? 22.758 10.486 -27.986 1.00 74.12 90 GLU A C 1
ATOM 728 O O . GLU A 1 90 ? 22.135 9.873 -27.122 1.00 74.12 90 GLU A O 1
ATOM 733 N N . ASN A 1 91 ? 22.169 11.286 -28.872 1.00 77.50 91 ASN A N 1
ATOM 734 C CA . ASN A 1 91 ? 20.751 11.636 -28.928 1.00 77.50 91 ASN A CA 1
ATOM 735 C C . ASN A 1 91 ? 19.941 10.757 -29.896 1.00 77.50 91 ASN A C 1
ATOM 737 O O . ASN A 1 91 ? 18.877 11.163 -30.366 1.00 77.50 91 ASN A O 1
ATOM 741 N N . GLU A 1 92 ? 20.474 9.592 -30.245 1.00 85.31 92 GLU A N 1
ATOM 742 C CA . GLU A 1 92 ? 19.855 8.650 -31.163 1.00 85.31 92 GLU A CA 1
ATOM 743 C C . GLU A 1 92 ? 19.601 7.309 -30.491 1.00 85.31 92 GLU A C 1
ATOM 745 O O . GLU A 1 92 ? 20.446 6.792 -29.748 1.00 85.31 92 GLU A O 1
ATOM 750 N N . LEU A 1 93 ? 18.448 6.726 -30.810 1.00 86.06 93 LEU A N 1
ATOM 751 C CA . LEU A 1 93 ? 17.988 5.465 -30.246 1.00 86.06 93 LEU A CA 1
ATOM 752 C C . LEU A 1 93 ? 17.392 4.558 -31.305 1.00 86.06 93 LEU A C 1
ATOM 754 O O . LEU A 1 93 ? 16.978 4.997 -32.373 1.00 86.06 93 LEU A O 1
ATOM 758 N N . PHE A 1 94 ? 17.368 3.271 -30.990 1.00 89.81 94 PHE A N 1
ATOM 759 C CA . PHE A 1 94 ? 16.825 2.236 -31.849 1.00 89.81 94 PHE A CA 1
ATOM 760 C C . PHE A 1 94 ? 15.313 2.119 -31.656 1.00 89.81 94 PHE A C 1
ATOM 762 O O . PHE A 1 94 ? 14.836 2.063 -30.525 1.00 89.81 94 PHE A O 1
ATOM 769 N N . VAL A 1 95 ? 14.554 1.985 -32.738 1.00 90.19 95 VAL A N 1
ATOM 770 C CA . VAL A 1 95 ? 13.104 1.771 -32.668 1.00 90.19 95 VAL A CA 1
ATOM 771 C C . VAL A 1 95 ? 12.807 0.430 -31.999 1.00 90.19 95 VAL A C 1
ATOM 773 O O . VAL A 1 95 ? 12.097 0.369 -31.001 1.00 90.19 95 VAL A O 1
ATOM 776 N N . LYS A 1 96 ? 13.409 -0.657 -32.480 1.00 88.62 96 LYS A N 1
ATOM 777 C CA . LYS A 1 96 ? 13.111 -1.999 -31.977 1.00 88.62 96 LYS A CA 1
ATOM 778 C C . LYS A 1 96 ? 13.668 -2.264 -30.591 1.00 88.62 96 LYS A C 1
ATOM 780 O O . LYS A 1 96 ? 13.047 -2.980 -29.821 1.00 88.62 96 LYS A O 1
ATOM 785 N N . ARG A 1 97 ? 14.851 -1.731 -30.279 1.00 83.12 97 ARG A N 1
ATOM 786 C CA . ARG A 1 97 ? 15.505 -1.991 -28.984 1.00 83.12 97 ARG A CA 1
ATOM 787 C C . ARG A 1 97 ? 15.097 -1.023 -27.883 1.00 83.12 97 ARG A C 1
ATOM 789 O O . ARG A 1 97 ? 15.301 -1.360 -26.725 1.00 83.12 97 ARG A O 1
ATOM 796 N N . ASN A 1 98 ? 14.638 0.182 -28.223 1.00 83.44 98 ASN A N 1
ATOM 797 C CA . ASN A 1 98 ? 14.355 1.215 -27.226 1.00 83.44 98 ASN A CA 1
ATOM 798 C C . ASN A 1 98 ? 12.899 1.684 -27.205 1.00 83.44 98 ASN A C 1
ATOM 800 O O . ASN A 1 98 ? 12.526 2.321 -26.228 1.00 83.44 98 ASN A O 1
ATOM 804 N N . LEU A 1 99 ? 12.092 1.407 -28.234 1.00 84.44 99 LEU A N 1
ATOM 805 C CA . LEU A 1 99 ? 10.708 1.886 -28.300 1.00 84.44 99 LEU A CA 1
ATOM 806 C C . LEU A 1 99 ? 9.666 0.762 -28.348 1.00 84.44 99 LEU A C 1
ATOM 808 O O . LEU A 1 99 ? 8.576 0.951 -27.838 1.00 84.44 99 LEU A O 1
ATOM 812 N N . LEU A 1 100 ? 9.965 -0.393 -28.944 1.00 85.06 100 LEU A N 1
ATOM 813 C CA . LEU A 1 100 ? 9.048 -1.539 -28.915 1.00 85.06 100 LEU A CA 1
ATOM 814 C C . LEU A 1 100 ? 9.099 -2.279 -27.580 1.00 85.06 100 LEU A C 1
ATOM 816 O O . LEU A 1 100 ? 10.167 -2.405 -26.986 1.00 85.06 100 LEU A O 1
ATOM 820 N N . ASP A 1 101 ? 7.947 -2.811 -27.159 1.00 79.88 101 ASP A N 1
ATOM 821 C CA . ASP A 1 101 ? 7.762 -3.546 -25.901 1.00 79.88 101 ASP A CA 1
ATOM 822 C C . ASP A 1 101 ? 8.125 -2.744 -24.641 1.00 79.88 101 ASP A C 1
ATOM 824 O O . ASP A 1 101 ? 8.293 -3.317 -23.563 1.00 79.88 101 ASP A O 1
ATOM 828 N N . THR A 1 102 ? 8.222 -1.419 -24.758 1.00 77.94 102 THR A N 1
ATOM 829 C CA . THR A 1 102 ? 8.453 -0.518 -23.630 1.00 77.94 102 THR A CA 1
ATOM 830 C C . THR A 1 102 ? 7.147 0.079 -23.125 1.00 77.94 102 THR A C 1
ATOM 832 O O . THR A 1 102 ? 6.133 0.105 -23.828 1.00 77.94 102 THR A O 1
ATOM 835 N N . GLN A 1 103 ? 7.172 0.536 -21.877 1.00 77.25 103 GLN A N 1
ATOM 836 C CA . GLN A 1 103 ? 6.092 1.310 -21.280 1.00 77.25 103 GLN A CA 1
ATOM 837 C C . GLN A 1 103 ? 6.372 2.803 -21.460 1.00 77.25 103 GLN A C 1
ATOM 839 O O . GLN A 1 103 ? 7.493 3.269 -21.237 1.00 77.25 103 GLN A O 1
ATOM 844 N N . VAL A 1 104 ? 5.355 3.549 -21.878 1.00 76.38 104 VAL A N 1
ATOM 845 C CA . VAL A 1 104 ? 5.391 5.008 -22.011 1.00 76.38 104 VAL A CA 1
ATOM 846 C C . VAL A 1 104 ? 4.222 5.623 -21.249 1.00 76.38 104 VAL A C 1
ATOM 848 O O . VAL A 1 104 ? 3.246 4.934 -20.972 1.00 76.38 104 VAL A O 1
ATOM 851 N N . ILE A 1 105 ? 4.337 6.902 -20.888 1.00 72.00 105 ILE A N 1
ATOM 852 C CA . ILE A 1 105 ? 3.240 7.644 -20.254 1.00 72.00 105 ILE A CA 1
ATOM 853 C C . ILE A 1 105 ? 2.440 8.345 -21.342 1.00 72.00 105 ILE A C 1
ATOM 855 O O . ILE A 1 105 ? 3.027 9.090 -22.138 1.00 72.00 105 ILE A O 1
ATOM 859 N N . ASP A 1 106 ? 1.131 8.126 -21.320 1.00 80.06 106 ASP A N 1
ATOM 860 C CA . ASP A 1 106 ? 0.147 8.946 -22.011 1.00 80.06 106 ASP A CA 1
ATOM 861 C C . ASP A 1 106 ? -0.076 10.238 -21.214 1.00 80.06 106 ASP A C 1
ATOM 863 O O . ASP A 1 106 ? -0.490 10.214 -20.055 1.00 80.06 106 ASP A O 1
ATOM 867 N N . ILE A 1 107 ? 0.264 11.382 -21.806 1.00 72.19 107 ILE A N 1
ATOM 868 C CA . ILE A 1 107 ? 0.132 12.682 -21.138 1.00 72.19 107 ILE A CA 1
ATOM 869 C C . ILE A 1 107 ? -1.335 13.134 -21.055 1.00 72.19 107 ILE A C 1
ATOM 871 O O . ILE A 1 107 ? -1.666 13.882 -20.135 1.00 72.19 107 ILE A O 1
ATOM 875 N N . GLU A 1 108 ? -2.192 12.735 -21.998 1.00 74.31 108 GLU A N 1
ATOM 876 C CA . GLU A 1 108 ? -3.600 13.145 -22.007 1.00 74.31 108 GLU A CA 1
ATOM 877 C C . GLU A 1 108 ? -4.415 12.348 -20.990 1.00 74.31 108 GLU A C 1
ATOM 879 O O . GLU A 1 108 ? -5.189 12.935 -20.233 1.00 74.31 108 GLU A O 1
ATOM 884 N N . GLU A 1 109 ? -4.211 11.031 -20.951 1.00 70.75 109 GLU A N 1
ATOM 885 C CA . GLU A 1 109 ? -4.976 10.128 -20.081 1.00 70.75 109 GLU A CA 1
ATOM 886 C C . GLU A 1 109 ? -4.296 9.877 -18.723 1.00 70.75 109 GLU A C 1
ATOM 888 O O . GLU A 1 109 ? -4.936 9.383 -17.802 1.00 70.75 109 GLU A O 1
ATOM 893 N N . ASN A 1 110 ? -3.036 10.303 -18.554 1.00 67.50 110 ASN A N 1
ATOM 894 C CA . ASN A 1 110 ? -2.223 10.101 -17.346 1.00 67.50 110 ASN A CA 1
ATOM 895 C C . ASN A 1 110 ? -2.025 8.617 -16.972 1.00 67.50 110 ASN A C 1
ATOM 897 O O . ASN A 1 110 ? -1.837 8.287 -15.803 1.00 67.50 110 ASN A O 1
ATOM 901 N N . ASP A 1 111 ? -2.000 7.748 -17.982 1.00 68.12 111 ASP A N 1
ATOM 902 C CA . ASP A 1 111 ? -1.876 6.298 -17.844 1.00 68.12 111 ASP A CA 1
ATOM 903 C C . ASP A 1 111 ? -0.530 5.776 -18.377 1.00 68.12 111 ASP A C 1
ATOM 905 O O . ASP A 1 111 ? 0.150 6.406 -19.198 1.00 68.12 111 ASP A O 1
ATOM 909 N N . ILE A 1 112 ? -0.133 4.583 -17.920 1.00 70.88 112 ILE A N 1
ATOM 910 C CA . ILE A 1 112 ? 1.040 3.860 -18.430 1.00 70.88 112 ILE A CA 1
ATOM 911 C C . ILE A 1 112 ? 0.594 2.847 -19.484 1.00 70.88 112 ILE A C 1
ATOM 913 O O . ILE A 1 112 ? -0.165 1.919 -19.213 1.00 70.88 112 ILE A O 1
ATOM 917 N N . VAL A 1 113 ? 1.144 2.972 -20.689 1.00 79.25 113 VAL A N 1
ATOM 918 C CA . VAL A 1 113 ? 0.741 2.185 -21.859 1.00 79.25 113 VAL A CA 1
ATOM 919 C C . VAL A 1 113 ? 1.928 1.457 -22.481 1.00 79.25 113 VAL A C 1
ATOM 921 O O . VAL A 1 113 ? 3.045 1.973 -22.554 1.00 79.25 113 VAL A O 1
ATOM 924 N N . ARG A 1 114 ? 1.702 0.222 -22.946 1.00 82.44 114 ARG A N 1
ATOM 925 C CA . ARG A 1 114 ? 2.728 -0.587 -23.621 1.00 82.44 114 ARG A CA 1
ATOM 926 C C . ARG A 1 114 ? 2.748 -0.302 -25.119 1.00 82.44 114 ARG A C 1
ATOM 928 O O . ARG A 1 114 ? 1.721 -0.371 -25.790 1.00 82.44 114 ARG A O 1
ATOM 935 N N . VAL A 1 115 ? 3.941 -0.094 -25.663 1.00 87.50 115 VAL A N 1
ATOM 936 C CA . VAL A 1 115 ? 4.159 0.084 -27.099 1.00 87.50 115 VAL A CA 1
ATOM 937 C C . VAL A 1 115 ? 4.209 -1.270 -27.812 1.00 87.50 115 VAL A C 1
ATOM 939 O O . VAL A 1 115 ? 5.188 -2.010 -27.700 1.00 87.50 115 VAL A O 1
ATOM 942 N N . ASN A 1 116 ? 3.175 -1.580 -28.596 1.00 89.88 116 ASN A N 1
ATOM 943 C CA . ASN A 1 116 ? 3.084 -2.820 -29.379 1.00 89.88 116 ASN A CA 1
ATOM 944 C C . ASN A 1 116 ? 3.600 -2.655 -30.817 1.00 89.88 116 ASN A C 1
ATOM 946 O O . ASN A 1 116 ? 4.027 -3.621 -31.455 1.00 89.88 116 ASN A O 1
ATOM 950 N N . ASP A 1 117 ? 3.536 -1.441 -31.361 1.00 92.81 117 ASP A N 1
ATOM 951 C CA . ASP A 1 117 ? 4.058 -1.115 -32.688 1.00 92.81 117 ASP A CA 1
ATOM 952 C C . ASP A 1 117 ? 4.388 0.378 -32.797 1.00 92.81 117 ASP A C 1
ATOM 954 O O . ASP A 1 117 ? 3.949 1.186 -31.982 1.00 92.81 117 ASP A O 1
ATOM 958 N N . VAL A 1 118 ? 5.135 0.757 -33.831 1.00 92.69 118 VAL A N 1
ATOM 959 C CA . VAL A 1 118 ? 5.565 2.146 -34.047 1.00 92.69 118 VAL A CA 1
ATOM 960 C C . VAL A 1 118 ? 5.075 2.630 -35.402 1.00 92.69 118 VAL A C 1
ATOM 962 O O . VAL A 1 118 ? 5.337 2.000 -36.430 1.00 92.69 118 VAL A O 1
ATOM 965 N N . LEU A 1 119 ? 4.370 3.761 -35.409 1.00 92.69 119 LEU A N 1
ATOM 966 C CA . LEU A 1 119 ? 3.854 4.390 -36.616 1.00 92.69 119 LEU A CA 1
ATOM 967 C C . LEU A 1 119 ? 4.896 5.338 -37.188 1.00 92.69 119 LEU A C 1
ATOM 969 O O . LEU A 1 119 ? 5.337 6.279 -36.534 1.00 92.69 119 LEU A O 1
ATOM 973 N N . ILE A 1 120 ? 5.242 5.124 -38.450 1.00 92.19 120 ILE A N 1
ATOM 974 C CA . ILE A 1 120 ? 6.203 5.926 -39.196 1.00 92.19 120 ILE A CA 1
ATOM 975 C C . ILE A 1 120 ? 5.468 6.623 -40.338 1.00 92.19 120 ILE A C 1
ATOM 977 O O . ILE A 1 120 ? 4.706 6.017 -41.104 1.00 92.19 120 ILE A O 1
ATOM 981 N N . HIS A 1 121 ? 5.707 7.918 -40.490 1.00 89.19 121 HIS A N 1
ATOM 982 C CA . HIS A 1 121 ? 5.175 8.706 -41.590 1.00 89.19 121 HIS A CA 1
ATOM 983 C C . HIS A 1 121 ? 6.294 9.400 -42.361 1.00 89.19 121 HIS A C 1
ATOM 985 O O . HIS A 1 121 ? 7.410 9.572 -41.878 1.00 89.19 121 HIS A O 1
ATOM 991 N N . ASN A 1 122 ? 5.996 9.750 -43.609 1.00 85.94 122 ASN A N 1
ATOM 992 C CA . ASN A 1 122 ? 6.908 10.498 -44.457 1.00 85.94 122 ASN A CA 1
ATOM 993 C C . ASN A 1 122 ? 6.563 11.990 -44.353 1.00 85.94 122 ASN A C 1
ATOM 995 O O . ASN A 1 122 ? 5.425 12.370 -44.629 1.00 85.94 122 ASN A O 1
ATOM 999 N N . VAL A 1 123 ? 7.540 12.808 -43.964 1.00 82.56 123 VAL A N 1
ATOM 1000 C CA . VAL A 1 123 ? 7.449 14.263 -43.759 1.00 82.56 123 VAL A CA 1
ATOM 1001 C C . VAL A 1 123 ? 7.986 15.020 -44.986 1.00 82.56 123 VAL A C 1
ATOM 1003 O O . VAL A 1 123 ? 8.710 16.011 -44.889 1.00 82.56 123 VAL A O 1
ATOM 1006 N N . GLY A 1 124 ? 7.678 14.526 -46.187 1.00 76.81 124 GLY A N 1
ATOM 1007 C CA . GLY A 1 124 ? 8.087 15.151 -47.446 1.00 76.81 124 GLY A CA 1
ATOM 1008 C C . GLY A 1 124 ? 9.610 15.212 -47.606 1.00 76.81 124 GLY A C 1
ATOM 1009 O O . GLY A 1 124 ? 10.278 14.183 -47.637 1.00 76.81 124 GLY A O 1
ATOM 1010 N N . VAL A 1 125 ? 10.164 16.423 -47.729 1.00 66.75 125 VAL A N 1
ATOM 1011 C CA . VAL A 1 125 ? 11.609 16.650 -47.952 1.00 66.75 125 VAL A CA 1
ATOM 1012 C C . VAL A 1 125 ? 12.450 16.325 -46.707 1.00 66.75 125 VAL A C 1
ATOM 1014 O O . VAL A 1 125 ? 13.637 16.042 -46.828 1.00 66.75 125 VAL A O 1
ATOM 1017 N N . GLN A 1 126 ? 11.845 16.333 -45.515 1.00 65.25 126 GLN A N 1
ATOM 1018 C CA . GLN A 1 126 ? 12.542 16.128 -44.238 1.00 65.25 126 GLN A CA 1
ATOM 1019 C C . GLN A 1 126 ? 12.775 14.644 -43.897 1.00 65.25 126 GLN A C 1
ATOM 1021 O O . GLN A 1 126 ? 13.515 14.341 -42.965 1.00 65.25 126 GLN A O 1
ATOM 1026 N N . GLY A 1 127 ? 12.200 13.716 -44.672 1.00 82.81 127 GLY A N 1
ATOM 1027 C CA . GLY A 1 127 ? 12.423 12.276 -44.527 1.00 82.81 127 GLY A CA 1
ATOM 1028 C C . GLY A 1 127 ? 11.353 11.561 -43.699 1.00 82.81 127 GLY A C 1
ATOM 1029 O O . GLY A 1 127 ? 10.199 11.979 -43.644 1.00 82.81 127 GLY A O 1
ATOM 1030 N N . LEU A 1 128 ? 11.716 10.426 -43.100 1.00 90.44 128 LEU A N 1
ATOM 1031 C CA . LEU A 1 128 ? 10.805 9.612 -42.291 1.00 90.44 128 LEU A CA 1
ATOM 1032 C C . LEU A 1 128 ? 10.855 10.056 -40.827 1.00 90.44 128 LEU A C 1
ATOM 1034 O O . LEU A 1 128 ? 11.940 10.282 -40.299 1.00 90.44 128 LEU A O 1
ATOM 1038 N N . ALA A 1 129 ? 9.706 10.117 -40.161 1.00 91.06 129 ALA A N 1
ATOM 1039 C CA . ALA A 1 129 ? 9.605 10.397 -38.730 1.00 91.06 129 ALA A CA 1
ATOM 1040 C C . ALA A 1 129 ? 8.622 9.446 -38.046 1.00 91.06 129 ALA A C 1
ATOM 1042 O O . ALA A 1 129 ? 7.715 8.903 -38.685 1.00 91.06 129 ALA A O 1
ATOM 1043 N N . ILE A 1 130 ? 8.808 9.250 -36.743 1.00 91.69 130 ILE A N 1
ATOM 1044 C CA . ILE A 1 130 ? 7.839 8.547 -35.904 1.00 91.69 130 ILE A CA 1
ATOM 1045 C C . ILE A 1 130 ? 6.648 9.480 -35.669 1.00 91.69 130 ILE A C 1
ATOM 1047 O O . ILE A 1 130 ? 6.801 10.592 -35.175 1.00 91.69 130 ILE A O 1
ATOM 1051 N N . TYR A 1 131 ? 5.460 9.028 -36.058 1.00 89.62 131 TYR A N 1
ATOM 1052 C CA . TYR A 1 131 ? 4.212 9.751 -35.823 1.00 89.62 131 TYR A CA 1
ATOM 1053 C C . TYR A 1 131 ? 3.686 9.497 -34.410 1.00 89.62 131 TYR A C 1
ATOM 1055 O O . TYR A 1 131 ? 3.183 10.406 -33.762 1.00 89.62 131 TYR A O 1
ATOM 1063 N N . GLY A 1 132 ? 3.797 8.251 -33.950 1.00 90.19 132 GLY A N 1
ATOM 1064 C CA . GLY A 1 132 ? 3.234 7.783 -32.691 1.00 90.19 132 GLY A CA 1
ATOM 1065 C C . GLY A 1 132 ? 3.460 6.288 -32.488 1.00 90.19 132 GLY A C 1
ATOM 1066 O O . GLY A 1 132 ? 4.160 5.640 -33.275 1.00 90.19 132 GLY A O 1
ATOM 1067 N N . VAL A 1 133 ? 2.848 5.740 -31.447 1.00 90.31 133 VAL A N 1
ATOM 1068 C CA . VAL A 1 133 ? 2.918 4.321 -31.081 1.00 90.31 133 VAL A CA 1
ATOM 1069 C C . VAL A 1 133 ? 1.528 3.696 -31.086 1.00 90.31 133 VAL A C 1
ATOM 1071 O O . VAL A 1 133 ? 0.544 4.349 -30.752 1.00 90.31 133 VAL A O 1
ATOM 1074 N N . ASP A 1 134 ? 1.440 2.434 -31.500 1.00 91.44 134 ASP A N 1
ATOM 1075 C CA . ASP A 1 134 ? 0.219 1.635 -31.382 1.00 91.44 134 ASP A CA 1
ATOM 1076 C C . ASP A 1 134 ? 0.255 0.898 -30.042 1.00 91.44 134 ASP A C 1
ATOM 1078 O O . ASP A 1 134 ? 1.197 0.148 -29.762 1.00 91.44 134 ASP A O 1
ATOM 1082 N N . MET A 1 135 ? -0.774 1.117 -29.232 1.00 88.31 135 MET A N 1
ATOM 1083 C CA . MET A 1 135 ? -0.935 0.522 -27.902 1.00 88.31 135 MET A CA 1
ATOM 1084 C C . MET A 1 135 ? -1.899 -0.669 -27.922 1.00 88.31 135 MET A C 1
ATOM 1086 O O . MET A 1 135 ? -2.075 -1.377 -26.935 1.00 88.31 135 MET A O 1
ATOM 1090 N N . GLY A 1 136 ? -2.561 -0.898 -29.052 1.00 85.06 136 GLY A N 1
ATOM 1091 C CA . GLY A 1 136 ? -3.656 -1.838 -29.184 1.00 85.06 136 GLY A CA 1
ATOM 1092 C C . GLY A 1 136 ? -3.211 -3.227 -29.614 1.00 85.06 136 GLY A C 1
ATOM 1093 O O . GLY A 1 136 ? -2.095 -3.466 -30.089 1.00 85.06 136 GLY A O 1
ATOM 1094 N N . PHE A 1 137 ? -4.152 -4.166 -29.524 1.00 80.56 137 PHE A N 1
ATOM 1095 C CA . PHE A 1 137 ? -3.957 -5.543 -29.982 1.00 80.56 137 PHE A CA 1
ATOM 1096 C C . PHE A 1 137 ? -3.695 -5.632 -31.499 1.00 80.56 137 PHE A C 1
ATOM 1098 O O . PHE A 1 137 ? -3.076 -6.582 -31.979 1.00 80.56 137 PHE A O 1
ATOM 1105 N N . SER A 1 138 ? -4.107 -4.610 -32.258 1.00 83.81 138 SER A N 1
ATOM 1106 C CA . SER A 1 138 ? -3.794 -4.439 -33.683 1.00 83.81 138 SER A CA 1
ATOM 1107 C C . SER A 1 138 ? -2.297 -4.557 -33.975 1.00 83.81 138 SER A C 1
ATOM 1109 O O . SER A 1 138 ? -1.917 -5.268 -34.908 1.00 83.81 138 SER A O 1
ATOM 1111 N N . GLY A 1 139 ? -1.447 -3.921 -33.156 1.00 83.62 139 GLY A N 1
ATOM 1112 C CA . GLY A 1 139 ? 0.011 -4.002 -33.287 1.00 83.62 139 GLY A CA 1
ATOM 1113 C C . GLY A 1 139 ? 0.531 -5.430 -33.190 1.00 83.62 139 GLY A C 1
ATOM 1114 O O . GLY A 1 139 ? 1.256 -5.899 -34.069 1.00 83.62 139 GLY A O 1
ATOM 1115 N N . ILE A 1 140 ? 0.060 -6.176 -32.192 1.00 85.19 140 ILE A N 1
ATOM 1116 C CA . ILE A 1 140 ? 0.425 -7.584 -31.980 1.00 85.19 140 ILE A CA 1
ATOM 1117 C C . ILE A 1 140 ? -0.003 -8.444 -33.180 1.00 85.19 140 ILE A C 1
ATOM 1119 O O . ILE A 1 140 ? 0.756 -9.277 -33.684 1.00 85.19 140 ILE A O 1
ATOM 1123 N N . LEU A 1 141 ? -1.214 -8.224 -33.697 1.00 85.94 141 LEU A N 1
ATOM 1124 C CA . LEU A 1 141 ? -1.728 -8.975 -34.843 1.00 85.94 141 LEU A CA 1
ATOM 1125 C C . LEU A 1 141 ? -0.952 -8.720 -36.139 1.00 85.94 141 LEU A C 1
ATOM 1127 O O . LEU A 1 141 ? -0.871 -9.629 -36.980 1.00 85.94 141 LEU A O 1
ATOM 1131 N N . ARG A 1 142 ? -0.379 -7.523 -36.312 1.00 87.94 142 ARG A N 1
ATOM 1132 C CA . ARG A 1 142 ? 0.500 -7.206 -37.448 1.00 87.94 142 ARG A CA 1
ATOM 1133 C C . ARG A 1 142 ? 1.808 -7.975 -37.381 1.00 87.94 142 ARG A C 1
ATOM 1135 O O . ARG A 1 142 ? 2.181 -8.600 -38.376 1.00 87.94 142 ARG A O 1
ATOM 1142 N N . TRP A 1 143 ? 2.425 -8.056 -36.204 1.00 85.06 143 TRP A N 1
ATOM 1143 C CA . TRP A 1 143 ? 3.612 -8.887 -35.976 1.00 85.06 143 TRP A CA 1
ATOM 1144 C C . TRP A 1 143 ? 3.378 -10.365 -36.316 1.00 85.06 143 TRP A C 1
ATOM 1146 O O . TRP A 1 143 ? 4.223 -11.007 -36.944 1.00 85.06 143 TRP A O 1
ATOM 1156 N N . LEU A 1 144 ? 2.195 -10.895 -35.990 1.00 85.31 144 LEU A N 1
ATOM 1157 C CA . LEU A 1 144 ? 1.800 -12.270 -36.320 1.00 85.31 144 LEU A CA 1
ATOM 1158 C C . LEU A 1 144 ? 1.331 -12.457 -37.775 1.00 85.31 144 LEU A C 1
ATOM 1160 O O . LEU A 1 144 ? 1.067 -13.584 -38.197 1.00 85.31 144 LEU A O 1
ATOM 1164 N N . LYS A 1 145 ? 1.209 -11.378 -38.562 1.00 84.56 145 LYS A N 1
ATOM 1165 C CA . LYS A 1 145 ? 0.633 -11.375 -39.923 1.00 84.56 145 LYS A CA 1
ATOM 1166 C C . LYS A 1 145 ? -0.801 -11.926 -39.980 1.00 84.56 145 LYS A C 1
ATOM 1168 O O . LYS A 1 145 ? -1.243 -12.432 -41.017 1.00 84.56 145 LYS A O 1
ATOM 1173 N N . LEU A 1 146 ? -1.539 -11.831 -38.871 1.00 85.06 146 LEU A N 1
ATOM 1174 C CA . LEU A 1 146 ? -2.908 -12.342 -38.730 1.00 85.06 146 LEU A CA 1
ATOM 1175 C C . LEU A 1 146 ? -3.979 -11.258 -38.879 1.00 85.06 146 LEU A C 1
ATOM 1177 O O . LEU A 1 146 ? -5.139 -11.599 -39.113 1.00 85.06 146 LEU A O 1
ATOM 1181 N N . GLU A 1 147 ? -3.599 -9.980 -38.826 1.00 82.00 147 GLU A N 1
ATOM 1182 C CA . GLU A 1 147 ? -4.511 -8.828 -38.867 1.00 82.00 147 GLU A CA 1
ATOM 1183 C C . GLU A 1 147 ? -5.571 -8.944 -39.977 1.00 82.00 147 GLU A C 1
ATOM 1185 O O . GLU A 1 147 ? -6.764 -8.866 -39.704 1.00 82.00 147 GLU A O 1
ATOM 1190 N N . LYS A 1 148 ? -5.178 -9.228 -41.227 1.00 82.75 148 LYS A N 1
ATOM 1191 C CA . LYS A 1 148 ? -6.125 -9.340 -42.357 1.00 82.75 148 LYS A CA 1
ATOM 1192 C C . LYS A 1 148 ? -7.116 -10.497 -42.210 1.00 82.75 148 LYS A C 1
ATOM 1194 O O . LYS A 1 148 ? -8.270 -10.365 -42.615 1.00 82.75 148 LYS A O 1
ATOM 1199 N N . LYS A 1 149 ? -6.674 -11.637 -41.665 1.00 85.25 149 LYS A N 1
ATOM 1200 C CA . LYS A 1 149 ? -7.526 -12.824 -41.471 1.00 85.25 149 LYS A CA 1
ATOM 1201 C C . LYS A 1 149 ? -8.544 -12.571 -40.364 1.00 85.25 149 LYS A C 1
ATOM 1203 O O . LYS A 1 149 ? -9.725 -12.846 -40.555 1.00 85.25 149 LYS A O 1
ATOM 1208 N N . ILE A 1 150 ? -8.085 -12.001 -39.254 1.00 82.75 150 ILE A N 1
ATOM 1209 C CA . ILE A 1 150 ? -8.917 -11.688 -38.092 1.00 82.75 150 ILE A CA 1
ATOM 1210 C C . ILE A 1 150 ? -9.889 -10.556 -38.423 1.00 82.75 150 ILE A C 1
ATOM 1212 O O . ILE A 1 150 ? -11.077 -10.707 -38.180 1.00 82.75 150 ILE A O 1
ATOM 1216 N N . ASN A 1 151 ? -9.448 -9.491 -39.098 1.00 81.94 151 ASN A N 1
ATOM 1217 C CA . ASN A 1 151 ? -10.344 -8.426 -39.559 1.00 81.94 151 ASN A CA 1
ATOM 1218 C C . ASN A 1 151 ? -11.433 -8.940 -40.506 1.00 81.94 151 ASN A C 1
ATOM 1220 O O . ASN A 1 151 ? -12.583 -8.512 -40.420 1.00 81.94 151 ASN A O 1
ATOM 1224 N N . LYS A 1 152 ? -11.098 -9.872 -41.409 1.00 82.75 152 LYS A N 1
ATOM 1225 C CA . LYS A 1 152 ? -12.095 -10.495 -42.289 1.00 82.75 152 LYS A CA 1
ATOM 1226 C C . LYS A 1 152 ? -13.118 -11.305 -41.491 1.00 82.75 152 LYS A C 1
ATOM 1228 O O . LYS A 1 152 ? -14.295 -11.251 -41.825 1.00 82.75 152 LYS A O 1
ATOM 1233 N N . LEU A 1 153 ? -12.675 -12.026 -40.461 1.00 86.00 153 LEU A N 1
ATOM 1234 C CA . LEU A 1 153 ? -13.547 -12.787 -39.568 1.00 86.00 153 LEU A CA 1
ATOM 1235 C C . LEU A 1 153 ? -14.448 -11.860 -38.739 1.00 86.00 153 LEU A C 1
ATOM 1237 O O . LEU A 1 153 ? -15.659 -12.031 -38.751 1.00 86.00 153 LEU A O 1
ATOM 1241 N N . LEU A 1 154 ? -13.884 -10.846 -38.083 1.00 83.81 154 LEU A N 1
ATOM 1242 C CA . LEU A 1 154 ? -14.618 -9.906 -37.229 1.00 83.81 154 LEU A CA 1
ATOM 1243 C C . LEU A 1 154 ? -15.678 -9.113 -38.000 1.00 83.81 154 LEU A C 1
ATOM 1245 O O . LEU A 1 154 ? -16.790 -8.940 -37.505 1.00 83.81 154 LEU A O 1
ATOM 1249 N N . ARG A 1 155 ? -15.389 -8.735 -39.254 1.00 83.00 155 ARG A N 1
ATOM 1250 C CA . ARG A 1 155 ? -16.363 -8.080 -40.141 1.00 83.00 155 ARG A CA 1
ATOM 1251 C C . ARG A 1 155 ? -17.617 -8.918 -40.399 1.00 83.00 155 ARG A C 1
ATOM 1253 O O . ARG A 1 155 ? -18.677 -8.335 -40.590 1.00 83.00 155 ARG A O 1
ATOM 1260 N N . VAL A 1 156 ? -17.524 -10.252 -40.388 1.00 85.81 156 VAL A N 1
ATOM 1261 C CA . VAL A 1 156 ? -18.699 -11.142 -40.515 1.00 85.81 156 VAL A CA 1
ATOM 1262 C C . VAL A 1 156 ? -19.620 -11.020 -39.297 1.00 85.81 156 VAL A C 1
ATOM 1264 O O . VAL A 1 156 ? -20.828 -11.178 -39.429 1.00 85.81 156 VAL A O 1
ATOM 1267 N N . PHE A 1 157 ? -19.065 -10.672 -38.135 1.00 83.19 157 PHE A N 1
ATOM 1268 C CA . PHE A 1 157 ? -19.791 -10.480 -36.879 1.00 83.19 157 PHE A CA 1
ATOM 1269 C C . PHE A 1 157 ? -20.133 -9.009 -36.586 1.00 83.19 157 PHE A C 1
ATOM 1271 O O . PHE A 1 157 ? -20.602 -8.701 -35.496 1.00 83.19 157 PHE A O 1
ATOM 1278 N N . GLY A 1 158 ? -19.894 -8.088 -37.529 1.00 76.44 158 GLY A N 1
ATOM 1279 C CA . GLY A 1 158 ? -20.143 -6.654 -37.331 1.00 76.44 158 GLY A CA 1
ATOM 1280 C C . GLY A 1 158 ? -19.172 -5.964 -36.364 1.00 76.44 158 GLY A C 1
ATOM 1281 O O . GLY A 1 158 ? -19.422 -4.832 -35.964 1.00 76.44 158 GLY A O 1
ATOM 1282 N N . LEU A 1 159 ? -18.065 -6.619 -35.999 1.00 79.00 159 LEU A N 1
ATOM 1283 C CA . LEU A 1 159 ? -17.036 -6.075 -35.114 1.00 79.00 159 LEU A CA 1
ATOM 1284 C C . LEU A 1 159 ? -15.872 -5.494 -35.931 1.00 79.00 159 LEU A C 1
ATOM 1286 O O . LEU A 1 159 ? -15.503 -6.021 -36.986 1.00 79.00 159 LEU A O 1
ATOM 1290 N N . SER A 1 160 ? -15.258 -4.425 -35.426 1.00 71.00 160 SER A N 1
ATOM 1291 C CA . SER A 1 160 ? -14.032 -3.835 -35.974 1.00 71.00 160 SER A CA 1
ATOM 1292 C C . SER A 1 160 ? -12.960 -3.743 -34.903 1.00 71.00 160 SER A C 1
ATOM 1294 O O . SER A 1 160 ? -13.265 -3.489 -33.741 1.00 71.00 160 SER A O 1
ATOM 1296 N N . ILE A 1 161 ? -11.702 -3.904 -35.300 1.00 69.56 161 ILE A N 1
ATOM 1297 C CA . ILE A 1 161 ? -10.584 -3.656 -34.398 1.00 69.56 161 ILE A CA 1
ATOM 1298 C C . ILE A 1 161 ? -10.379 -2.143 -34.306 1.00 69.56 161 ILE A C 1
ATOM 1300 O O . ILE A 1 161 ? -10.120 -1.490 -35.319 1.00 69.56 161 ILE A O 1
ATOM 1304 N N . THR A 1 162 ? -10.519 -1.592 -33.105 1.00 67.69 162 THR A N 1
ATOM 1305 C CA . THR A 1 162 ? -10.227 -0.184 -32.833 1.00 67.69 162 THR A CA 1
ATOM 1306 C C . THR A 1 162 ? -8.713 0.025 -32.841 1.00 67.69 162 THR A C 1
ATOM 1308 O O . THR A 1 162 ? -7.956 -0.792 -32.314 1.00 67.69 162 THR A O 1
ATOM 1311 N N . GLN A 1 163 ? -8.258 1.100 -33.478 1.00 70.69 163 GLN A N 1
ATOM 1312 C CA . GLN A 1 163 ? -6.861 1.523 -33.408 1.00 70.69 163 GLN A CA 1
ATOM 1313 C C . GLN A 1 163 ? -6.706 2.444 -32.198 1.00 70.69 163 GLN A C 1
ATOM 1315 O O . GLN A 1 163 ? -7.414 3.443 -32.117 1.00 70.69 163 GLN A O 1
ATOM 1320 N N . SER A 1 164 ? -5.802 2.108 -31.279 1.00 82.56 164 SER A N 1
ATOM 1321 C CA . SER A 1 164 ? -5.397 2.980 -30.174 1.00 82.56 164 SER A CA 1
ATOM 1322 C C . SER A 1 164 ? -3.982 3.474 -30.456 1.00 82.56 164 SER A C 1
ATOM 1324 O O . SER A 1 164 ? -2.996 2.752 -30.292 1.00 82.56 164 SER A O 1
ATOM 1326 N N . ILE A 1 165 ? -3.904 4.690 -30.988 1.00 86.69 165 ILE A N 1
ATOM 1327 C CA . ILE A 1 165 ? -2.655 5.331 -31.390 1.00 86.69 165 ILE A CA 1
ATOM 1328 C C . ILE A 1 165 ? -2.411 6.486 -30.434 1.00 86.69 165 ILE A C 1
ATOM 1330 O O . ILE A 1 165 ? -3.263 7.362 -30.328 1.00 86.69 165 ILE A O 1
ATOM 1334 N N . LEU A 1 166 ? -1.235 6.506 -29.818 1.00 85.25 166 LEU A N 1
ATOM 1335 C CA . LEU A 1 166 ? -0.756 7.642 -29.042 1.00 85.25 166 LEU A CA 1
ATOM 1336 C C . LEU A 1 166 ? 0.241 8.430 -29.893 1.00 85.25 166 LEU A C 1
ATOM 1338 O O . LEU A 1 166 ? 1.224 7.861 -30.385 1.00 85.25 166 LEU A O 1
ATOM 1342 N N . ALA A 1 167 ? -0.031 9.712 -30.143 1.00 87.25 167 ALA A N 1
ATOM 1343 C CA . ALA A 1 167 ? 0.835 10.533 -30.984 1.00 87.25 167 ALA A CA 1
ATOM 1344 C C . ALA A 1 167 ? 2.144 10.856 -30.260 1.00 87.25 167 ALA A C 1
ATOM 1346 O O . ALA A 1 167 ? 2.187 10.976 -29.043 1.00 87.25 167 ALA A O 1
ATOM 1347 N N . TRP A 1 168 ? 3.236 11.035 -31.004 1.00 84.12 168 TRP A N 1
ATOM 1348 C CA . TRP A 1 168 ? 4.555 11.263 -30.408 1.00 84.12 168 TRP A CA 1
ATOM 1349 C C . TRP A 1 168 ? 4.624 12.506 -29.510 1.00 84.12 168 TRP A C 1
ATOM 1351 O O . TRP A 1 168 ? 5.418 12.530 -28.576 1.00 84.12 168 TRP A O 1
ATOM 1361 N N . SER A 1 169 ? 3.806 13.529 -29.777 1.00 77.62 169 SER A N 1
ATOM 1362 C CA . SER A 1 169 ? 3.680 14.713 -28.912 1.00 77.62 169 SER A CA 1
ATOM 1363 C C . SER A 1 169 ? 3.151 14.386 -27.518 1.00 77.62 169 SER A C 1
ATOM 1365 O O . SER A 1 169 ? 3.491 15.083 -26.563 1.00 77.62 169 SER A O 1
ATOM 1367 N N . ASP A 1 170 ? 2.361 13.322 -27.426 1.00 77.50 170 ASP A N 1
ATOM 1368 C CA . ASP A 1 170 ? 1.584 12.935 -26.251 1.00 77.50 170 ASP A CA 1
ATOM 1369 C C . ASP A 1 170 ? 2.262 11.760 -25.526 1.00 77.50 170 ASP A C 1
ATOM 1371 O O . ASP A 1 170 ? 1.891 11.393 -24.415 1.00 77.50 170 ASP A O 1
ATOM 1375 N N . ILE A 1 171 ? 3.322 11.212 -26.132 1.00 71.94 171 ILE A N 1
ATOM 1376 C CA . ILE A 1 171 ? 4.246 10.271 -25.514 1.00 71.94 171 ILE A CA 1
ATOM 1377 C C . ILE A 1 171 ? 5.298 11.071 -24.765 1.00 71.94 171 ILE A C 1
ATOM 1379 O O . ILE A 1 171 ? 6.084 11.806 -25.370 1.00 71.94 171 ILE A O 1
ATOM 1383 N N . GLN A 1 172 ? 5.430 10.830 -23.463 1.00 59.44 172 GLN A N 1
ATOM 1384 C CA . GLN A 1 172 ? 6.686 11.155 -22.807 1.00 59.44 172 GLN A CA 1
ATOM 1385 C C . GLN A 1 172 ? 7.580 9.919 -22.707 1.00 59.44 172 GLN A C 1
ATOM 1387 O O . GLN A 1 172 ? 7.248 8.969 -21.994 1.00 59.44 172 GLN A O 1
ATOM 1392 N N . PRO A 1 173 ? 8.751 9.915 -23.364 1.00 54.19 173 PRO A N 1
ATOM 1393 C CA . PRO A 1 173 ? 9.660 8.797 -23.237 1.00 54.19 173 PRO A CA 1
ATOM 1394 C C . PRO A 1 173 ? 10.298 8.787 -21.845 1.00 54.19 173 PRO A C 1
ATOM 1396 O O . PRO A 1 173 ? 11.104 9.657 -21.51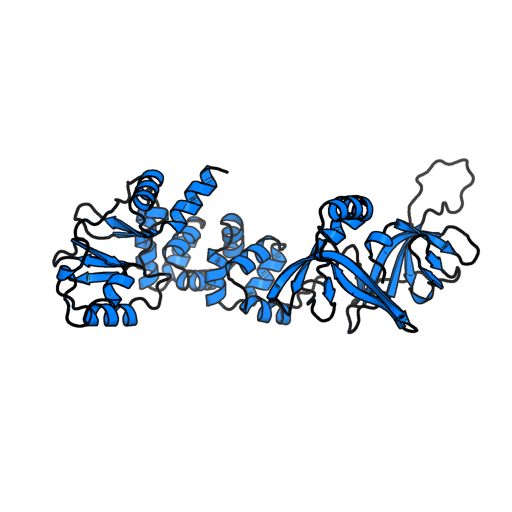6 1.00 54.19 173 PRO A O 1
ATOM 1399 N N . LEU A 1 174 ? 9.956 7.779 -21.042 1.00 51.31 174 LEU A N 1
ATOM 1400 C CA . LEU A 1 174 ? 10.460 7.613 -19.677 1.00 51.31 174 LEU A CA 1
ATOM 1401 C C . LEU A 1 174 ? 11.931 7.168 -19.601 1.00 51.31 174 LEU A C 1
ATOM 1403 O O . LEU A 1 174 ? 12.581 7.386 -18.581 1.00 51.31 174 LEU A O 1
ATOM 1407 N N . GLU A 1 175 ? 12.485 6.588 -20.672 1.00 51.22 175 GLU A N 1
ATOM 1408 C CA . GLU A 1 175 ? 13.785 5.893 -20.613 1.00 51.22 175 GLU A CA 1
ATOM 1409 C C . GLU A 1 175 ? 14.757 6.198 -21.765 1.00 51.22 175 GLU A C 1
ATOM 1411 O O . GLU A 1 175 ? 15.827 5.594 -21.877 1.00 51.22 175 GLU A O 1
ATOM 1416 N N . LEU A 1 176 ? 14.447 7.154 -22.637 1.00 50.75 176 LEU A N 1
ATOM 1417 C CA . LEU A 1 176 ? 15.216 7.375 -23.867 1.00 50.75 176 LEU A CA 1
ATOM 1418 C C . LEU A 1 176 ? 16.480 8.234 -23.664 1.00 50.75 176 LEU A C 1
ATOM 1420 O O . LEU A 1 176 ? 16.805 9.109 -24.466 1.00 50.75 176 LEU A O 1
ATOM 1424 N N . THR A 1 177 ? 17.246 7.998 -22.599 1.00 43.00 177 THR A N 1
ATOM 1425 C CA . THR A 1 177 ? 18.579 8.597 -22.438 1.00 43.00 177 THR A CA 1
ATOM 1426 C C . THR A 1 177 ? 19.547 7.556 -21.898 1.00 43.00 177 THR A C 1
ATOM 1428 O O . THR A 1 177 ? 19.399 7.063 -20.783 1.00 43.00 177 THR A O 1
ATOM 1431 N N . ARG A 1 178 ? 20.552 7.201 -22.710 1.00 40.97 178 ARG A N 1
ATOM 1432 C CA . ARG A 1 178 ? 21.596 6.208 -22.403 1.00 40.97 178 ARG A CA 1
ATOM 1433 C C . ARG A 1 178 ? 22.132 6.349 -20.974 1.00 40.97 178 ARG A C 1
ATOM 1435 O O . ARG A 1 178 ? 23.003 7.177 -20.719 1.00 40.97 178 ARG A O 1
ATOM 1442 N N . GLY A 1 179 ? 21.653 5.513 -20.054 1.00 44.47 179 GLY A N 1
ATOM 1443 C CA . GLY A 1 179 ? 22.271 5.283 -18.744 1.00 44.47 179 GLY A CA 1
ATOM 1444 C C . GLY A 1 179 ? 22.468 6.513 -17.848 1.00 44.47 179 GLY A C 1
ATOM 1445 O O . GLY A 1 179 ? 23.220 6.426 -16.876 1.00 44.47 179 GLY A O 1
ATOM 1446 N N . ARG A 1 180 ? 21.822 7.646 -18.136 1.00 36.72 180 ARG A N 1
ATOM 1447 C CA . ARG A 1 180 ? 21.780 8.806 -17.245 1.00 36.72 180 ARG A CA 1
ATOM 1448 C C . ARG A 1 180 ? 20.339 9.216 -17.063 1.00 36.72 180 ARG A C 1
ATOM 1450 O O . ARG A 1 180 ? 19.668 9.653 -17.987 1.00 36.72 180 ARG A O 1
ATOM 1457 N N . VAL A 1 181 ? 19.916 9.018 -15.827 1.00 42.03 181 VAL A N 1
ATOM 1458 C CA . VAL A 1 181 ? 18.592 9.302 -15.319 1.00 42.03 181 VAL A CA 1
ATOM 1459 C C . VAL A 1 181 ? 18.261 10.771 -15.598 1.00 42.03 181 VAL A C 1
ATOM 1461 O O . VAL A 1 181 ? 18.910 11.670 -15.060 1.00 42.03 181 VAL A O 1
ATOM 1464 N N . VAL A 1 182 ? 17.245 11.026 -16.423 1.00 41.72 182 VAL A N 1
ATOM 1465 C CA . VAL A 1 182 ? 16.575 12.333 -16.493 1.00 41.72 182 VAL A CA 1
ATOM 1466 C C . VAL A 1 182 ? 15.616 12.387 -15.297 1.00 41.72 182 VAL A C 1
ATOM 1468 O O . VAL A 1 182 ? 14.402 12.340 -15.429 1.00 41.72 182 VAL A O 1
ATOM 1471 N N . VAL A 1 183 ? 16.194 12.402 -14.085 1.00 48.22 183 VAL A N 1
ATOM 1472 C CA . VAL A 1 183 ? 15.481 12.203 -12.801 1.00 48.22 183 VAL A CA 1
ATOM 1473 C C . VAL A 1 183 ? 14.387 13.248 -12.600 1.00 48.22 183 VAL A C 1
ATOM 1475 O O . VAL A 1 183 ? 13.372 12.985 -11.968 1.00 48.22 183 VAL A O 1
ATOM 1478 N N . LYS A 1 184 ? 14.599 14.462 -13.112 1.00 40.53 184 LYS A N 1
ATOM 1479 C CA . LYS A 1 184 ? 13.803 15.614 -12.694 1.00 40.53 184 LYS A CA 1
ATOM 1480 C C . LYS A 1 184 ? 12.433 15.680 -13.372 1.00 40.53 184 LYS A C 1
ATOM 1482 O O . LYS A 1 184 ? 11.477 16.073 -12.724 1.00 40.53 184 LYS A O 1
ATOM 1487 N N . THR A 1 185 ? 12.325 15.269 -14.636 1.00 42.97 185 THR A N 1
ATOM 1488 C CA . THR A 1 185 ? 11.075 15.395 -15.410 1.00 42.97 185 THR A CA 1
ATOM 1489 C C . THR A 1 185 ? 10.148 14.188 -15.243 1.00 42.97 185 THR A C 1
ATOM 1491 O O . THR A 1 185 ? 8.935 14.356 -15.281 1.00 42.97 185 THR A O 1
ATOM 1494 N N . THR A 1 186 ? 10.695 12.989 -15.012 1.00 53.81 186 THR A N 1
ATOM 1495 C CA . THR A 1 186 ? 9.911 11.788 -14.669 1.00 53.81 186 THR A CA 1
ATOM 1496 C C . THR A 1 186 ? 9.254 11.929 -13.297 1.00 53.81 186 THR A C 1
ATOM 1498 O O . THR A 1 186 ? 8.115 11.522 -13.104 1.00 53.81 186 THR A O 1
ATOM 1501 N N . PHE A 1 187 ? 9.953 12.546 -12.343 1.00 57.12 187 PHE A N 1
ATOM 1502 C CA . PHE A 1 187 ? 9.500 12.597 -10.960 1.00 57.12 187 PHE A CA 1
ATOM 1503 C C . PHE A 1 187 ? 8.263 13.478 -10.735 1.00 57.12 187 PHE A C 1
ATOM 1505 O O . PHE A 1 187 ? 7.331 13.050 -10.059 1.00 57.12 187 PHE A O 1
ATOM 1512 N N . ASP A 1 188 ? 8.224 14.676 -11.325 1.00 60.62 188 ASP A N 1
ATOM 1513 C CA . ASP A 1 188 ? 7.070 15.575 -11.167 1.00 60.62 188 ASP A CA 1
ATOM 1514 C C . ASP A 1 188 ? 5.771 14.967 -11.719 1.00 60.62 188 ASP A C 1
ATOM 1516 O O . ASP A 1 188 ? 4.690 15.380 -11.314 1.00 60.62 188 ASP A O 1
ATOM 1520 N N . LYS A 1 189 ? 5.876 13.954 -12.588 1.00 61.75 189 LYS A N 1
ATOM 1521 C CA . LYS A 1 189 ? 4.735 13.231 -13.154 1.00 61.75 189 LYS A CA 1
ATOM 1522 C C . LYS A 1 189 ? 4.344 11.984 -12.369 1.00 61.75 189 LYS A C 1
ATOM 1524 O O . LYS A 1 189 ? 3.160 11.692 -12.290 1.00 61.75 189 LYS A O 1
ATOM 1529 N N . LEU A 1 190 ? 5.293 11.315 -11.706 1.00 67.81 190 LEU A N 1
ATOM 1530 C CA . LEU A 1 190 ? 4.968 10.230 -10.769 1.00 67.81 190 LEU A CA 1
ATOM 1531 C C . LEU A 1 190 ? 4.144 10.727 -9.571 1.00 67.81 190 LEU A C 1
ATOM 1533 O O . LEU A 1 190 ? 3.345 9.972 -9.045 1.00 67.81 190 LEU A O 1
ATOM 1537 N N . LYS A 1 191 ? 4.288 11.997 -9.166 1.00 67.06 191 LYS A N 1
ATOM 1538 C CA . LYS A 1 191 ? 3.502 12.586 -8.063 1.00 67.06 191 LYS A CA 1
ATOM 1539 C C . LYS A 1 191 ? 1.985 12.601 -8.290 1.00 67.06 191 LYS A C 1
ATOM 1541 O O . LYS A 1 191 ? 1.257 12.822 -7.331 1.00 67.06 191 LYS A O 1
ATOM 1546 N N . GLY A 1 192 ? 1.527 12.481 -9.536 1.00 72.56 192 GLY A N 1
ATOM 1547 C CA . GLY A 1 192 ? 0.102 12.501 -9.878 1.00 72.56 192 GLY A CA 1
ATOM 1548 C C . GLY A 1 192 ? -0.530 11.117 -10.013 1.00 72.56 192 GLY A C 1
ATOM 1549 O O . GLY A 1 192 ? -1.726 11.045 -10.273 1.00 72.56 192 GLY A O 1
ATOM 1550 N N . LEU A 1 193 ? 0.257 10.044 -9.894 1.00 82.06 193 LEU A N 1
ATOM 1551 C CA . LEU A 1 193 ? -0.220 8.668 -10.030 1.00 82.06 193 LEU A CA 1
ATOM 1552 C C . LEU A 1 193 ? -0.671 8.108 -8.678 1.00 82.06 193 LEU A C 1
ATOM 1554 O O . LEU A 1 193 ? -0.293 8.625 -7.623 1.00 82.06 193 LEU A O 1
ATOM 1558 N N . HIS A 1 194 ? -1.461 7.037 -8.693 1.00 86.81 194 HIS A N 1
ATOM 1559 C CA . HIS A 1 194 ? -1.786 6.328 -7.461 1.00 86.81 194 HIS A CA 1
ATOM 1560 C C . HIS A 1 194 ? -0.521 5.643 -6.900 1.00 86.81 194 HIS A C 1
ATOM 1562 O O . HIS A 1 194 ? 0.287 5.143 -7.692 1.00 86.81 194 HIS A O 1
ATOM 1568 N N . PRO A 1 195 ? -0.314 5.585 -5.566 1.00 89.81 195 PRO A N 1
ATOM 1569 C CA . PRO A 1 195 ? 0.844 4.913 -4.973 1.00 89.81 195 PRO A CA 1
ATOM 1570 C C . PRO A 1 195 ? 1.063 3.479 -5.479 1.00 89.81 195 PRO A C 1
ATOM 1572 O O . PRO A 1 195 ? 2.200 3.107 -5.774 1.00 89.81 195 PRO A O 1
ATOM 1575 N N . ALA A 1 196 ? -0.025 2.724 -5.666 1.00 89.00 196 ALA A N 1
ATOM 1576 C CA . ALA A 1 196 ? -0.004 1.364 -6.212 1.00 89.00 196 ALA A CA 1
ATOM 1577 C C . ALA A 1 196 ? 0.572 1.291 -7.641 1.00 89.00 196 ALA A C 1
ATOM 1579 O O . ALA A 1 196 ? 1.430 0.457 -7.916 1.00 89.00 196 ALA A O 1
ATOM 1580 N N . ASP A 1 197 ? 0.207 2.221 -8.531 1.00 87.25 197 ASP A N 1
ATOM 1581 C CA . ASP A 1 197 ? 0.733 2.248 -9.907 1.00 87.25 197 ASP A CA 1
ATOM 1582 C C . ASP A 1 197 ? 2.235 2.565 -9.926 1.00 87.25 197 ASP A C 1
ATOM 1584 O O . ASP A 1 197 ? 3.008 2.047 -10.740 1.00 87.25 197 ASP A O 1
ATOM 1588 N N . VAL A 1 198 ? 2.674 3.433 -9.009 1.00 88.56 198 VAL A N 1
ATOM 1589 C CA . VAL A 1 198 ? 4.095 3.750 -8.849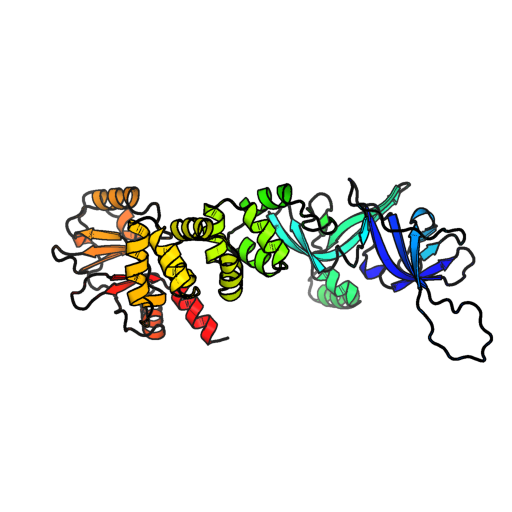 1.00 88.56 198 VAL A CA 1
ATOM 1590 C C . VAL A 1 198 ? 4.851 2.557 -8.273 1.00 88.56 198 VAL A C 1
ATOM 1592 O O . VAL A 1 198 ? 5.974 2.304 -8.716 1.00 88.56 198 VAL A O 1
ATOM 1595 N N . ALA A 1 199 ? 4.265 1.819 -7.329 1.00 90.62 199 ALA A N 1
ATOM 1596 C CA . ALA A 1 199 ? 4.835 0.587 -6.797 1.00 90.62 199 ALA A CA 1
ATOM 1597 C C . ALA A 1 199 ? 5.022 -0.458 -7.909 1.00 90.62 199 ALA A C 1
ATOM 1599 O O . ALA A 1 199 ? 6.158 -0.877 -8.151 1.00 90.62 199 ALA A O 1
ATOM 1600 N N . ASP A 1 200 ? 3.968 -0.758 -8.673 1.00 86.69 200 ASP A N 1
ATOM 1601 C CA . ASP A 1 200 ? 4.012 -1.661 -9.829 1.00 86.69 200 ASP A CA 1
ATOM 1602 C C . ASP A 1 200 ? 5.100 -1.247 -10.825 1.00 86.69 200 ASP A C 1
ATOM 1604 O O . ASP A 1 200 ? 5.942 -2.052 -11.241 1.00 86.69 200 ASP A O 1
ATOM 1608 N N . TYR A 1 201 ? 5.154 0.043 -11.170 1.00 83.88 201 TYR A N 1
ATOM 1609 C CA . TYR A 1 201 ? 6.192 0.561 -12.050 1.00 83.88 201 TYR A CA 1
ATOM 1610 C C . TYR A 1 201 ? 7.591 0.331 -11.469 1.00 83.88 201 TYR A C 1
ATOM 1612 O O . TYR A 1 201 ? 8.451 -0.216 -12.162 1.00 83.88 201 TYR A O 1
ATOM 1620 N N . LEU A 1 202 ? 7.838 0.701 -10.206 1.00 85.25 202 LEU A N 1
ATOM 1621 C CA . LEU A 1 202 ? 9.135 0.510 -9.547 1.00 85.25 202 LEU A CA 1
ATOM 1622 C C . LEU A 1 202 ? 9.578 -0.958 -9.549 1.00 85.25 202 LEU A C 1
ATOM 1624 O O . LEU A 1 202 ? 10.779 -1.221 -9.659 1.00 85.25 202 LEU A O 1
ATOM 1628 N N . GLU A 1 203 ? 8.642 -1.897 -9.476 1.00 86.06 203 GLU A N 1
ATOM 1629 C CA . GLU A 1 203 ? 8.916 -3.333 -9.505 1.00 86.06 203 GLU A CA 1
ATOM 1630 C C . GLU A 1 203 ? 9.316 -3.857 -10.882 1.00 86.06 203 GLU A C 1
ATOM 1632 O O . GLU A 1 203 ? 10.159 -4.756 -10.972 1.00 86.06 203 GLU A O 1
ATOM 1637 N N . THR A 1 204 ? 8.787 -3.268 -11.960 1.00 80.06 204 THR A N 1
ATOM 1638 C CA . THR A 1 204 ? 9.245 -3.575 -13.328 1.00 80.06 204 THR A CA 1
ATOM 1639 C C . THR A 1 204 ? 10.659 -3.057 -13.603 1.00 80.06 204 THR A C 1
ATOM 1641 O O . THR A 1 204 ? 11.372 -3.581 -14.466 1.00 80.06 204 THR A O 1
ATOM 1644 N N . GLN A 1 205 ? 11.089 -2.031 -12.864 1.00 76.88 205 GLN A N 1
ATOM 1645 C CA . GLN A 1 205 ? 12.382 -1.395 -13.054 1.00 76.88 205 GLN A CA 1
ATOM 1646 C C . GLN A 1 205 ? 13.533 -2.249 -12.524 1.00 76.88 205 GLN A C 1
ATOM 1648 O O . GLN A 1 205 ? 13.449 -2.975 -11.531 1.00 76.88 205 GLN A O 1
ATOM 1653 N N . ASN A 1 206 ? 14.709 -2.088 -13.138 1.00 77.12 206 ASN A N 1
ATOM 1654 C CA . ASN A 1 206 ? 15.913 -2.609 -12.508 1.00 77.12 206 ASN A CA 1
ATOM 1655 C C . ASN A 1 206 ? 16.149 -1.891 -11.164 1.00 77.12 206 ASN A C 1
ATOM 1657 O O . ASN A 1 206 ? 15.903 -0.695 -11.000 1.00 77.12 206 ASN A O 1
ATOM 1661 N N . PHE A 1 207 ? 16.695 -2.624 -10.195 1.00 78.50 207 PHE A N 1
ATOM 1662 C CA . PHE A 1 207 ? 16.808 -2.148 -8.815 1.00 78.50 207 PHE A CA 1
ATOM 1663 C C . PHE A 1 207 ? 17.614 -0.841 -8.659 1.00 78.50 207 PHE A C 1
ATOM 1665 O O . PHE A 1 207 ? 17.373 -0.060 -7.742 1.00 78.50 207 PHE A O 1
ATOM 1672 N N . LYS A 1 208 ? 18.580 -0.582 -9.552 1.00 76.50 208 LYS A N 1
ATOM 1673 C CA . LYS A 1 208 ? 19.380 0.652 -9.530 1.00 76.50 208 LYS A CA 1
ATOM 1674 C C . LYS A 1 208 ? 18.549 1.862 -9.968 1.00 76.50 208 LYS A C 1
ATOM 1676 O O . LYS A 1 208 ? 18.682 2.923 -9.364 1.00 76.50 208 LYS A O 1
ATOM 1681 N N . ASN A 1 209 ? 17.706 1.692 -10.985 1.00 73.31 209 ASN A N 1
ATOM 1682 C CA . ASN A 1 209 ? 16.780 2.717 -11.456 1.00 73.31 209 ASN A CA 1
ATOM 1683 C C . ASN A 1 209 ? 15.727 3.017 -10.391 1.00 73.31 209 ASN A C 1
ATOM 1685 O O . ASN A 1 209 ? 15.568 4.177 -10.026 1.00 73.31 209 ASN A O 1
ATOM 1689 N N . ALA A 1 210 ? 15.102 1.987 -9.815 1.00 81.88 210 ALA A N 1
ATOM 1690 C CA . ALA A 1 210 ? 14.133 2.157 -8.733 1.00 81.88 210 ALA A CA 1
ATOM 1691 C C . ALA A 1 210 ? 14.721 2.943 -7.548 1.00 81.88 210 ALA A C 1
ATOM 1693 O O . ALA A 1 210 ? 14.127 3.913 -7.084 1.00 81.88 210 ALA A O 1
ATOM 1694 N N . LEU A 1 211 ? 15.951 2.612 -7.125 1.00 81.69 211 LEU A N 1
ATOM 1695 C CA . LEU A 1 211 ? 16.663 3.363 -6.084 1.00 81.69 211 LEU A CA 1
ATOM 1696 C C . LEU A 1 211 ? 16.904 4.834 -6.439 1.00 81.69 211 LEU A C 1
ATOM 1698 O O . LEU A 1 211 ? 16.895 5.677 -5.544 1.00 81.69 211 LEU A O 1
ATOM 1702 N N . ALA A 1 212 ? 17.174 5.145 -7.706 1.00 77.81 212 ALA A N 1
ATOM 1703 C CA . ALA A 1 212 ? 17.355 6.522 -8.152 1.00 77.81 212 ALA A CA 1
ATOM 1704 C C . ALA A 1 212 ? 16.020 7.284 -8.180 1.00 77.81 212 ALA A C 1
ATOM 1706 O O . ALA A 1 212 ? 15.984 8.452 -7.800 1.00 77.81 212 ALA A O 1
ATOM 1707 N N . LEU A 1 213 ? 14.929 6.618 -8.570 1.00 77.81 213 LEU A N 1
ATOM 1708 C CA . LEU A 1 213 ? 13.590 7.206 -8.626 1.00 77.81 213 LEU A CA 1
ATOM 1709 C C . LEU A 1 213 ? 13.087 7.578 -7.227 1.00 77.81 213 LEU A C 1
ATOM 1711 O O . LEU A 1 213 ? 12.728 8.732 -7.002 1.00 77.81 213 LEU A O 1
ATOM 1715 N N . ILE A 1 214 ? 13.192 6.674 -6.245 1.00 80.00 214 ILE A N 1
ATOM 1716 C CA . ILE A 1 214 ? 12.725 6.920 -4.865 1.00 80.00 214 ILE A CA 1
ATOM 1717 C C . ILE A 1 214 ? 13.529 7.983 -4.091 1.00 80.00 214 ILE A C 1
ATOM 1719 O O . ILE A 1 214 ? 13.209 8.315 -2.946 1.00 80.00 214 ILE A O 1
ATOM 1723 N N . GLN A 1 215 ? 14.634 8.486 -4.651 1.00 76.44 215 GLN A N 1
ATOM 1724 C CA . GLN A 1 215 ? 15.357 9.629 -4.081 1.00 76.44 215 GLN A CA 1
ATOM 1725 C C . GLN A 1 215 ? 14.700 10.963 -4.427 1.00 76.44 215 GLN A C 1
ATOM 1727 O O . GLN A 1 215 ? 14.871 11.912 -3.666 1.00 76.44 215 GLN A O 1
ATOM 1732 N N . GLY A 1 216 ? 13.973 11.025 -5.545 1.00 72.12 216 GLY A N 1
ATOM 1733 C CA . GLY A 1 216 ? 13.184 12.192 -5.923 1.00 72.12 216 GLY A CA 1
ATOM 1734 C C . GLY A 1 216 ? 11.881 12.297 -5.137 1.00 72.12 216 GLY A C 1
ATOM 1735 O O . GLY A 1 216 ? 11.450 13.413 -4.875 1.00 72.12 216 GLY A O 1
ATOM 1736 N N . ILE A 1 217 ? 11.312 11.154 -4.726 1.00 76.62 217 ILE A N 1
ATOM 1737 C CA . ILE A 1 217 ? 9.977 11.045 -4.121 1.00 76.62 217 ILE A CA 1
ATOM 1738 C C . ILE A 1 217 ? 9.841 11.837 -2.824 1.00 76.62 217 ILE A C 1
ATOM 1740 O O . ILE A 1 217 ? 10.693 11.736 -1.934 1.00 76.62 217 ILE A O 1
ATOM 1744 N N . ASP A 1 218 ? 8.771 12.646 -2.757 1.00 81.12 218 ASP A N 1
ATOM 1745 C CA . ASP A 1 218 ? 8.382 13.308 -1.518 1.00 81.12 218 ASP A CA 1
ATOM 1746 C C . ASP A 1 218 ? 8.185 12.245 -0.448 1.00 81.12 218 ASP A C 1
ATOM 1748 O O . ASP A 1 218 ? 7.707 11.147 -0.711 1.00 81.12 218 ASP A O 1
ATOM 1752 N N . LYS A 1 219 ? 8.630 12.539 0.761 1.00 77.56 219 LYS A N 1
ATOM 1753 C CA . LYS A 1 219 ? 8.792 11.489 1.746 1.00 77.56 219 LYS A CA 1
ATOM 1754 C C . LYS A 1 219 ? 7.458 10.928 2.256 1.00 77.56 219 LYS A C 1
ATOM 1756 O O . LYS A 1 219 ? 7.469 9.770 2.653 1.00 77.56 219 LYS A O 1
ATOM 1761 N N . GLY A 1 220 ? 6.376 11.716 2.254 1.00 81.50 220 GLY A N 1
ATOM 1762 C CA . GLY A 1 220 ? 5.037 11.236 2.621 1.00 81.50 220 GLY A CA 1
ATOM 1763 C C . GLY A 1 220 ? 4.491 10.298 1.550 1.00 81.50 220 GLY A C 1
ATOM 1764 O O . GLY A 1 220 ? 4.243 9.133 1.818 1.00 81.50 220 GLY A O 1
ATOM 1765 N N . TYR A 1 221 ? 4.491 10.752 0.297 1.00 86.12 221 TYR A N 1
ATOM 1766 C CA . TYR A 1 221 ? 4.079 9.921 -0.839 1.00 86.12 221 TYR A CA 1
ATOM 1767 C C . TYR A 1 221 ? 4.956 8.666 -1.012 1.00 86.12 221 TYR A C 1
ATOM 1769 O O . TYR A 1 221 ? 4.487 7.608 -1.409 1.00 86.12 221 TYR A O 1
ATOM 1777 N N . LEU A 1 222 ? 6.248 8.739 -0.667 1.00 88.31 222 LEU A N 1
ATOM 1778 C CA . LEU A 1 222 ? 7.119 7.564 -0.652 1.00 88.31 222 LEU A CA 1
ATOM 1779 C C . LEU A 1 222 ? 6.680 6.524 0.386 1.00 88.31 222 LEU A C 1
ATOM 1781 O O . LEU A 1 222 ? 6.937 5.349 0.161 1.00 88.31 222 LEU A O 1
ATOM 1785 N N . ALA A 1 223 ? 6.094 6.933 1.513 1.00 89.62 223 ALA A N 1
ATOM 1786 C CA . ALA A 1 223 ? 5.591 6.000 2.515 1.00 89.62 223 ALA A CA 1
ATOM 1787 C C . ALA A 1 223 ? 4.425 5.181 1.954 1.00 89.62 223 ALA A C 1
ATOM 1789 O O . ALA A 1 223 ? 4.515 3.958 1.955 1.00 89.62 223 ALA A O 1
ATOM 1790 N N . GLU A 1 224 ? 3.446 5.855 1.346 1.00 89.06 224 GLU A N 1
ATOM 1791 C CA . GLU A 1 224 ? 2.318 5.222 0.649 1.00 89.06 224 GLU A CA 1
ATOM 1792 C C . GLU A 1 224 ? 2.804 4.279 -0.464 1.00 89.06 224 GLU A C 1
ATOM 1794 O O . GLU A 1 224 ? 2.442 3.110 -0.506 1.00 89.06 224 GLU A O 1
ATOM 1799 N N . VAL A 1 225 ? 3.719 4.738 -1.329 1.00 91.31 225 VAL A N 1
ATOM 1800 C CA . VAL A 1 225 ? 4.285 3.892 -2.399 1.00 91.31 225 VAL A CA 1
ATOM 1801 C C . VAL A 1 225 ? 5.009 2.676 -1.823 1.00 91.31 225 VAL A C 1
ATOM 1803 O O . VAL A 1 225 ? 4.988 1.607 -2.419 1.00 91.31 225 VAL A O 1
ATOM 1806 N N . VAL A 1 226 ? 5.698 2.826 -0.688 1.00 91.81 226 VAL A N 1
ATOM 1807 C CA . VAL A 1 226 ? 6.412 1.717 -0.049 1.00 91.81 226 VAL A CA 1
ATOM 1808 C C . VAL A 1 226 ? 5.448 0.693 0.547 1.00 91.81 226 VAL A C 1
ATOM 1810 O O . VAL A 1 226 ? 5.794 -0.487 0.487 1.00 91.81 226 VAL A O 1
ATOM 1813 N N . SER A 1 227 ? 4.295 1.102 1.087 1.00 89.50 227 SER A N 1
ATOM 1814 C CA . SER A 1 227 ? 3.252 0.185 1.581 1.00 89.50 227 SER A CA 1
ATOM 1815 C C . SER A 1 227 ? 2.748 -0.743 0.476 1.00 89.50 227 SER A C 1
ATOM 1817 O O . SER A 1 227 ? 2.631 -1.944 0.691 1.00 89.50 227 SER A O 1
ATOM 1819 N N . GLU A 1 228 ? 2.571 -0.208 -0.732 1.00 90.06 228 GLU A N 1
ATOM 1820 C CA . GLU A 1 228 ? 2.030 -0.945 -1.881 1.00 90.06 228 GLU A CA 1
ATOM 1821 C C . GLU A 1 228 ? 3.042 -1.880 -2.567 1.00 90.06 228 GLU A C 1
ATOM 1823 O O . GLU A 1 228 ? 2.674 -2.722 -3.385 1.00 90.06 228 GLU A O 1
ATOM 1828 N N . LEU A 1 229 ? 4.340 -1.753 -2.266 1.00 91.50 229 LEU A N 1
ATOM 1829 C CA . LEU A 1 229 ? 5.358 -2.628 -2.852 1.00 91.50 229 LEU A CA 1
ATOM 1830 C C . LEU A 1 229 ? 5.206 -4.064 -2.353 1.00 91.50 229 LEU A C 1
ATOM 1832 O O . LEU A 1 229 ? 5.079 -4.329 -1.157 1.00 91.50 229 LEU A O 1
ATOM 1836 N N . ASN A 1 230 ? 5.430 -5.016 -3.253 1.00 88.62 230 ASN A N 1
ATOM 1837 C CA . ASN A 1 230 ? 5.546 -6.418 -2.917 1.00 88.62 230 ASN A CA 1
ATOM 1838 C C . ASN A 1 230 ? 6.602 -6.622 -1.805 1.00 88.62 230 ASN A C 1
ATOM 1840 O O . ASN A 1 230 ? 7.673 -5.988 -1.823 1.00 88.62 230 ASN A O 1
ATOM 1844 N N . PRO A 1 231 ? 6.371 -7.545 -0.850 1.00 85.25 231 PRO A N 1
ATOM 1845 C CA . PRO A 1 231 ? 7.210 -7.654 0.347 1.00 85.25 231 PRO A CA 1
ATOM 1846 C C . PRO A 1 231 ? 8.700 -7.875 0.045 1.00 85.25 231 PRO A C 1
ATOM 1848 O O . PRO A 1 231 ? 9.592 -7.353 0.718 1.00 85.25 231 PRO A O 1
ATOM 1851 N N . ASN A 1 232 ? 9.012 -8.623 -1.018 1.00 85.81 232 ASN A N 1
ATOM 1852 C CA . ASN A 1 232 ? 10.391 -8.915 -1.407 1.00 85.81 232 ASN A CA 1
ATOM 1853 C C . ASN A 1 232 ? 11.133 -7.674 -1.924 1.00 85.81 232 ASN A C 1
ATOM 1855 O O . ASN A 1 232 ? 12.309 -7.460 -1.597 1.00 85.81 232 ASN A O 1
ATOM 1859 N N . PHE A 1 233 ? 10.478 -6.868 -2.756 1.00 89.31 233 PHE A N 1
ATOM 1860 C CA . PHE A 1 233 ? 11.027 -5.648 -3.325 1.00 89.31 233 PHE A CA 1
ATOM 1861 C C . PHE A 1 233 ? 11.112 -4.560 -2.260 1.00 89.31 233 PHE A C 1
ATOM 1863 O O . PHE A 1 233 ? 12.190 -3.982 -2.089 1.00 89.31 233 PHE A O 1
ATOM 1870 N N . GLN A 1 234 ? 10.044 -4.379 -1.478 1.00 91.56 234 GLN A N 1
ATOM 1871 C CA . GLN A 1 234 ? 9.979 -3.505 -0.309 1.00 91.56 234 GLN A CA 1
ATOM 1872 C C . GLN A 1 234 ? 11.167 -3.763 0.635 1.00 91.56 234 GLN A C 1
ATOM 1874 O O . GLN A 1 234 ? 11.983 -2.869 0.891 1.00 91.56 234 GLN A O 1
ATOM 1879 N N . SER A 1 235 ? 11.381 -5.025 1.036 1.00 86.75 235 SER A N 1
ATOM 1880 C CA . SER A 1 235 ? 12.505 -5.424 1.891 1.00 86.75 235 SER A CA 1
ATOM 1881 C C . SER A 1 235 ? 13.859 -5.037 1.303 1.00 86.75 235 SER A C 1
ATOM 1883 O O . SER A 1 235 ? 14.737 -4.487 1.980 1.00 86.75 235 SER A O 1
ATOM 1885 N N . ARG A 1 236 ? 14.072 -5.355 0.019 1.00 88.19 236 ARG A N 1
ATOM 1886 C CA . ARG A 1 236 ? 15.337 -5.093 -0.679 1.00 88.19 236 ARG A CA 1
ATOM 1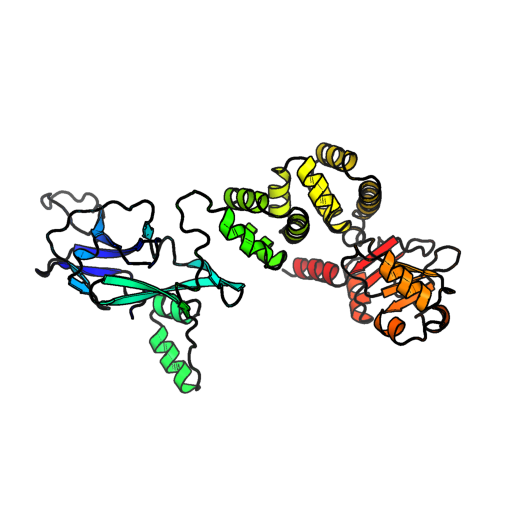887 C C . ARG A 1 236 ? 15.606 -3.598 -0.788 1.00 88.19 236 ARG A C 1
ATOM 1889 O O . ARG A 1 236 ? 16.749 -3.183 -0.567 1.00 88.19 236 ARG A O 1
ATOM 1896 N N . LEU A 1 237 ? 14.579 -2.818 -1.113 1.00 89.12 237 LEU A N 1
ATOM 1897 C CA . LEU A 1 237 ? 14.629 -1.369 -1.255 1.00 89.12 237 LEU A CA 1
ATOM 1898 C C . LEU A 1 237 ? 15.008 -0.721 0.077 1.00 89.12 237 LEU A C 1
ATOM 1900 O O . LEU A 1 237 ? 16.042 -0.054 0.171 1.00 89.12 237 LEU A O 1
ATOM 1904 N N . LEU A 1 238 ? 14.246 -1.002 1.135 1.00 88.94 238 LEU A N 1
ATOM 1905 C CA . LEU A 1 238 ? 14.455 -0.397 2.446 1.00 88.94 238 LEU A CA 1
ATOM 1906 C C . LEU A 1 238 ? 15.785 -0.822 3.080 1.00 88.94 238 LEU A C 1
ATOM 1908 O O . LEU A 1 238 ? 16.458 -0.014 3.721 1.00 88.94 238 LEU A O 1
ATOM 1912 N N . LYS A 1 239 ? 16.267 -2.048 2.826 1.00 86.44 239 LYS A N 1
ATOM 1913 C CA . LYS A 1 239 ? 17.599 -2.491 3.280 1.00 86.44 239 LYS A CA 1
ATOM 1914 C C . LYS A 1 239 ? 18.742 -1.621 2.753 1.00 86.44 239 LYS A C 1
ATOM 1916 O O . LYS A 1 239 ? 19.781 -1.562 3.420 1.00 86.44 239 LYS A O 1
ATOM 1921 N N . ARG A 1 240 ? 18.573 -0.944 1.611 1.00 88.00 240 ARG A N 1
ATOM 1922 C CA . ARG A 1 240 ? 19.558 -0.011 1.030 1.00 88.00 240 ARG A CA 1
ATOM 1923 C C . ARG A 1 240 ? 19.430 1.421 1.536 1.00 88.00 240 ARG A C 1
ATOM 1925 O O . ARG A 1 240 ? 20.350 2.204 1.315 1.00 88.00 240 ARG A O 1
ATOM 1932 N N . LEU A 1 241 ? 18.337 1.758 2.213 1.00 86.81 241 LEU A N 1
ATOM 1933 C CA . LEU A 1 241 ? 18.141 3.078 2.795 1.00 86.81 241 LEU A CA 1
ATOM 1934 C C . LEU A 1 241 ? 18.860 3.201 4.141 1.00 86.81 241 LEU A C 1
ATOM 1936 O O . LEU A 1 241 ? 19.031 2.225 4.875 1.00 86.81 241 LEU A O 1
ATOM 1940 N N . GLY A 1 242 ? 19.293 4.421 4.460 1.00 87.19 242 GLY A N 1
ATOM 1941 C CA . GLY A 1 242 ? 19.811 4.753 5.785 1.00 87.19 242 GLY A CA 1
ATOM 1942 C C . GLY A 1 242 ? 18.703 4.722 6.839 1.00 87.19 242 GLY A C 1
ATOM 1943 O O . GLY A 1 242 ? 17.537 4.946 6.518 1.00 87.19 242 GLY A O 1
ATOM 1944 N N . VAL A 1 243 ? 19.077 4.472 8.098 1.00 89.50 243 VAL A N 1
ATOM 1945 C CA . VAL A 1 243 ? 18.133 4.359 9.227 1.00 89.50 243 VAL A CA 1
ATOM 1946 C C . VAL A 1 243 ? 17.222 5.584 9.322 1.00 89.50 243 VAL A C 1
ATOM 1948 O O . VAL A 1 243 ? 16.019 5.415 9.436 1.00 89.50 243 VAL A O 1
ATOM 1951 N N . ASP A 1 244 ? 17.756 6.798 9.178 1.00 88.81 244 ASP A N 1
ATOM 1952 C CA . ASP A 1 244 ? 16.961 8.027 9.325 1.00 88.81 244 ASP A CA 1
ATOM 1953 C C . ASP A 1 244 ? 15.871 8.167 8.251 1.00 88.81 244 ASP A C 1
ATOM 1955 O O . ASP A 1 244 ? 14.784 8.668 8.528 1.00 88.81 244 ASP A O 1
ATOM 1959 N N . LYS A 1 245 ? 16.129 7.685 7.025 1.00 87.62 245 LYS A N 1
ATOM 1960 C CA . LYS A 1 245 ? 15.115 7.683 5.960 1.00 87.62 245 LYS A CA 1
ATOM 1961 C C . LYS A 1 245 ? 14.035 6.636 6.234 1.00 87.62 245 LYS A C 1
ATOM 1963 O O . LYS A 1 245 ? 12.872 6.911 5.982 1.00 87.62 245 LYS A O 1
ATOM 1968 N N . ILE A 1 246 ? 14.412 5.474 6.770 1.00 90.88 246 ILE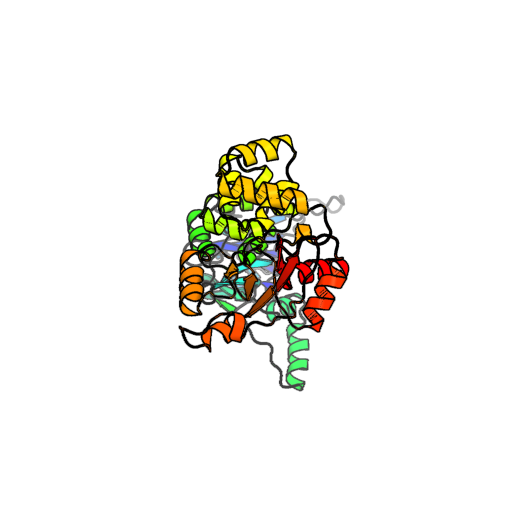 A N 1
ATOM 1969 C CA . ILE A 1 246 ? 13.459 4.422 7.152 1.00 90.88 246 ILE A CA 1
ATOM 1970 C C . ILE A 1 246 ? 12.570 4.897 8.297 1.00 90.88 246 ILE A C 1
ATOM 1972 O O . ILE A 1 246 ? 11.365 4.757 8.203 1.00 90.88 246 ILE A O 1
ATOM 1976 N N . VAL A 1 247 ? 13.153 5.496 9.338 1.00 91.69 247 VAL A N 1
ATOM 1977 C CA . VAL A 1 247 ? 12.407 6.061 10.474 1.00 91.69 247 VAL A CA 1
ATOM 1978 C C . VAL A 1 247 ? 11.351 7.044 9.984 1.00 91.69 247 VAL A C 1
ATOM 1980 O O . VAL A 1 247 ? 10.212 6.969 10.418 1.00 91.69 247 VAL A O 1
ATOM 1983 N N . TYR A 1 248 ? 11.719 7.924 9.051 1.00 88.75 248 TYR A N 1
ATOM 1984 C CA . TYR A 1 248 ? 10.774 8.881 8.489 1.00 88.75 248 TYR A CA 1
ATOM 1985 C C . TYR A 1 248 ? 9.660 8.204 7.681 1.00 88.75 248 TYR A C 1
ATOM 1987 O O . TYR A 1 248 ? 8.498 8.552 7.852 1.00 88.75 248 TYR A O 1
ATOM 1995 N N . ILE A 1 249 ? 10.012 7.257 6.803 1.00 91.12 249 ILE A N 1
ATOM 1996 C CA . ILE A 1 249 ? 9.029 6.498 6.016 1.00 91.12 249 ILE A CA 1
ATOM 1997 C C . ILE A 1 249 ? 8.040 5.820 6.967 1.00 91.12 249 ILE A C 1
ATOM 1999 O O . ILE A 1 249 ? 6.856 6.096 6.894 1.00 91.12 249 ILE A O 1
ATOM 2003 N N . LEU A 1 250 ? 8.539 5.049 7.935 1.00 91.44 250 LEU A N 1
ATOM 2004 C CA . LEU A 1 250 ? 7.711 4.332 8.904 1.00 91.44 250 LEU A CA 1
ATOM 2005 C C . LEU A 1 250 ? 6.857 5.250 9.783 1.00 91.44 250 LEU A C 1
ATOM 2007 O O . LEU A 1 250 ? 5.787 4.839 10.198 1.00 91.44 250 LEU A O 1
ATOM 2011 N N . SER A 1 251 ? 7.307 6.473 10.083 1.00 89.62 251 SER A N 1
ATOM 2012 C CA . SER A 1 251 ? 6.497 7.435 10.848 1.00 89.62 251 SER A CA 1
ATOM 2013 C C . SER A 1 251 ? 5.327 8.031 10.063 1.00 89.62 251 SER A C 1
ATOM 2015 O O . SER A 1 251 ? 4.501 8.709 10.658 1.00 89.62 251 SER A O 1
ATOM 2017 N N . MET A 1 252 ? 5.301 7.835 8.743 1.00 88.38 252 MET A N 1
ATOM 2018 C CA . MET A 1 252 ? 4.241 8.300 7.843 1.00 88.38 252 MET A CA 1
ATOM 2019 C C . MET A 1 252 ? 3.437 7.136 7.246 1.00 88.38 252 MET A C 1
ATOM 2021 O O . MET A 1 252 ? 2.553 7.380 6.436 1.00 88.38 252 MET A O 1
ATOM 2025 N N . MET A 1 253 ? 3.779 5.891 7.587 1.00 89.31 253 MET A N 1
ATOM 2026 C CA . MET A 1 253 ? 3.033 4.699 7.178 1.00 89.31 253 MET A CA 1
ATOM 2027 C C . MET A 1 253 ? 1.955 4.384 8.211 1.00 89.31 253 MET A C 1
ATOM 2029 O O . MET A 1 253 ? 2.088 4.752 9.383 1.00 89.31 253 MET A O 1
ATOM 2033 N N . GLU A 1 254 ? 0.939 3.636 7.788 1.00 88.81 254 GLU A N 1
ATOM 2034 C CA . GLU A 1 254 ? -0.005 3.012 8.710 1.00 88.81 254 GLU A CA 1
ATOM 2035 C C . GLU A 1 254 ? 0.740 2.090 9.688 1.00 88.81 254 GLU A C 1
ATOM 2037 O O . GLU A 1 254 ? 1.811 1.540 9.396 1.00 88.81 254 GLU A O 1
ATOM 2042 N N . THR A 1 255 ? 0.229 1.987 10.915 1.00 89.69 255 THR A N 1
ATOM 2043 C CA . THR A 1 255 ? 0.988 1.362 12.013 1.00 89.69 255 THR A CA 1
ATOM 2044 C C . THR A 1 255 ? 1.190 -0.138 11.774 1.00 89.69 255 THR A C 1
ATOM 2046 O O . THR A 1 255 ? 2.237 -0.686 12.123 1.00 89.69 255 THR A O 1
ATOM 2049 N N . ASP A 1 256 ? 0.197 -0.799 11.195 1.00 88.50 256 ASP A N 1
ATOM 2050 C CA . ASP A 1 256 ? 0.209 -2.192 10.759 1.00 88.50 256 ASP A CA 1
ATOM 2051 C C . ASP A 1 256 ? 1.181 -2.424 9.594 1.00 88.50 256 ASP A C 1
ATOM 2053 O O . ASP A 1 256 ? 2.085 -3.251 9.734 1.00 88.50 256 ASP A O 1
ATOM 2057 N N . ASP A 1 257 ? 1.152 -1.604 8.542 1.00 89.69 257 ASP A N 1
ATOM 2058 C CA . ASP A 1 257 ? 2.158 -1.677 7.469 1.00 89.69 257 ASP A CA 1
ATOM 2059 C C . ASP A 1 257 ? 3.590 -1.502 8.003 1.00 89.69 257 ASP A C 1
ATOM 2061 O O . ASP A 1 257 ? 4.540 -2.198 7.618 1.00 89.69 257 ASP A O 1
ATOM 2065 N N . ALA A 1 258 ? 3.778 -0.557 8.930 1.00 90.94 258 ALA A N 1
ATOM 2066 C CA . ALA A 1 258 ? 5.071 -0.314 9.554 1.00 90.94 258 ALA A CA 1
ATOM 2067 C C . ALA A 1 258 ? 5.556 -1.535 10.355 1.00 90.94 258 ALA A C 1
ATOM 2069 O O . ALA A 1 258 ? 6.760 -1.825 10.379 1.00 90.94 258 ALA A O 1
ATOM 2070 N N . VAL A 1 259 ? 4.644 -2.262 11.007 1.00 90.44 259 VAL A N 1
ATOM 2071 C CA . VAL A 1 259 ? 4.940 -3.518 11.709 1.00 90.44 259 VAL A CA 1
ATOM 2072 C C . VAL A 1 259 ? 5.418 -4.568 10.713 1.00 90.44 259 VAL A C 1
ATOM 2074 O O . VAL A 1 259 ? 6.495 -5.139 10.927 1.00 90.44 259 VAL A O 1
ATOM 2077 N N . ASP A 1 260 ? 4.709 -4.749 9.604 1.00 87.31 260 ASP A N 1
ATOM 2078 C CA . ASP A 1 260 ? 5.057 -5.714 8.561 1.00 87.31 260 ASP A CA 1
ATOM 2079 C C . ASP A 1 260 ? 6.432 -5.431 7.965 1.00 87.31 260 ASP A C 1
ATOM 2081 O O . ASP A 1 260 ? 7.297 -6.312 7.919 1.00 87.31 260 ASP A O 1
ATOM 2085 N N . VAL A 1 261 ? 6.720 -4.173 7.637 1.00 89.50 261 VAL A N 1
ATOM 2086 C CA . VAL A 1 261 ? 8.052 -3.747 7.195 1.00 89.50 261 VAL A CA 1
ATOM 2087 C C . VAL A 1 261 ? 9.123 -4.062 8.246 1.00 89.50 261 VAL A C 1
ATOM 2089 O O . VAL A 1 261 ? 10.214 -4.557 7.926 1.00 89.50 261 VAL A O 1
ATOM 2092 N N . LEU A 1 262 ? 8.852 -3.772 9.521 1.00 89.38 262 LEU A N 1
ATOM 2093 C CA . LEU A 1 262 ? 9.820 -3.966 10.598 1.00 89.38 262 LEU A CA 1
ATOM 2094 C C . LEU A 1 262 ? 10.151 -5.438 10.838 1.00 89.38 262 LEU A C 1
ATOM 2096 O O . LEU A 1 262 ? 11.306 -5.750 11.174 1.00 89.38 262 LEU A O 1
ATOM 2100 N N . THR A 1 263 ? 9.188 -6.342 10.635 1.00 86.75 263 THR A N 1
ATOM 2101 C CA . THR A 1 263 ? 9.396 -7.789 10.794 1.00 86.75 263 THR A CA 1
ATOM 2102 C C . THR A 1 263 ? 10.466 -8.334 9.840 1.00 86.75 263 THR A C 1
ATOM 2104 O O . THR A 1 263 ? 11.206 -9.252 10.201 1.00 86.75 263 THR A O 1
ATOM 2107 N N . GLN A 1 264 ? 10.662 -7.690 8.685 1.00 85.00 264 GLN A N 1
ATOM 2108 C CA . GLN A 1 264 ? 11.626 -8.093 7.657 1.00 85.00 264 GLN A CA 1
ATOM 2109 C C . GLN A 1 264 ? 13.085 -7.693 7.959 1.00 85.00 264 GLN A C 1
ATOM 2111 O O . GLN A 1 264 ? 14.025 -8.135 7.274 1.00 85.00 264 GLN A O 1
ATOM 2116 N N . PHE A 1 265 ? 13.313 -6.828 8.955 1.00 87.81 265 PHE A N 1
ATOM 2117 C CA . PHE A 1 265 ? 14.652 -6.441 9.402 1.00 87.81 265 PHE A CA 1
ATOM 2118 C C . PHE A 1 265 ? 15.177 -7.351 10.513 1.00 87.81 265 PHE A C 1
ATOM 2120 O O . PHE A 1 265 ? 14.427 -7.865 11.343 1.00 87.81 265 PHE A O 1
ATOM 2127 N N . SER A 1 266 ? 16.507 -7.487 10.575 1.00 89.56 266 SER A N 1
ATOM 2128 C CA . SER A 1 266 ? 17.171 -8.142 11.704 1.00 89.56 266 SER A CA 1
ATOM 2129 C C . SER A 1 266 ? 16.915 -7.380 13.003 1.00 89.56 266 SER A C 1
ATOM 2131 O O . SER A 1 266 ? 16.841 -6.149 12.989 1.00 89.56 266 SER A O 1
ATOM 2133 N N . GLN A 1 267 ? 16.869 -8.099 14.129 1.00 89.56 267 GLN A N 1
ATOM 2134 C CA . GLN A 1 267 ? 16.578 -7.524 15.447 1.00 89.56 267 GLN A CA 1
ATOM 2135 C C . GLN A 1 267 ? 17.415 -6.271 15.739 1.00 89.56 267 GLN A C 1
ATOM 2137 O O . GLN A 1 267 ? 16.869 -5.209 16.004 1.00 89.56 267 GLN A O 1
ATOM 2142 N N . LYS A 1 268 ? 18.738 -6.347 15.535 1.00 91.06 268 LYS A N 1
ATOM 2143 C CA . LYS A 1 268 ? 19.657 -5.216 15.742 1.00 91.06 268 LYS A CA 1
ATOM 2144 C C . LYS A 1 268 ? 19.270 -3.963 14.945 1.00 91.06 268 LYS A C 1
ATOM 2146 O O . LYS A 1 268 ? 19.438 -2.848 15.428 1.00 91.06 268 LYS A O 1
ATOM 2151 N N . ARG A 1 269 ? 18.820 -4.129 13.695 1.00 90.50 269 ARG A N 1
ATOM 2152 C CA . ARG A 1 269 ? 18.429 -3.000 12.839 1.00 90.50 269 ARG A CA 1
ATOM 2153 C C . ARG A 1 269 ? 17.044 -2.482 13.216 1.00 90.50 269 ARG A C 1
ATOM 2155 O O . ARG A 1 269 ? 16.861 -1.271 13.217 1.00 90.50 269 ARG A O 1
ATOM 2162 N N . ARG A 1 270 ? 16.121 -3.380 13.569 1.00 91.69 270 ARG A N 1
ATOM 2163 C CA . ARG A 1 270 ? 14.800 -3.035 14.104 1.00 91.69 270 ARG A CA 1
ATOM 2164 C C . ARG A 1 270 ? 14.935 -2.183 15.364 1.00 91.69 270 ARG A C 1
ATOM 2166 O O . ARG A 1 270 ? 14.376 -1.099 15.398 1.00 91.69 270 ARG A O 1
ATOM 2173 N N . ASP A 1 271 ? 15.756 -2.598 16.327 1.00 91.06 271 ASP A N 1
ATOM 2174 C CA . ASP A 1 271 ? 15.983 -1.859 17.577 1.00 91.06 271 ASP A CA 1
ATOM 2175 C C . ASP A 1 271 ? 16.514 -0.440 17.313 1.00 91.06 271 ASP A C 1
ATOM 2177 O O . ASP A 1 271 ? 15.994 0.529 17.859 1.00 91.06 271 ASP A O 1
ATOM 2181 N N . ALA A 1 272 ? 17.482 -0.302 16.399 1.00 92.12 272 ALA A N 1
ATOM 2182 C CA . ALA A 1 272 ? 18.039 0.998 16.017 1.00 92.12 272 ALA A CA 1
ATOM 2183 C C . ALA A 1 272 ? 17.024 1.925 15.318 1.00 92.12 272 ALA A C 1
ATOM 2185 O O . ALA A 1 272 ? 17.147 3.146 15.406 1.00 92.12 272 ALA A O 1
ATOM 2186 N N . ILE A 1 273 ? 16.047 1.366 14.596 1.00 93.25 273 ILE A N 1
ATOM 2187 C CA . ILE A 1 273 ? 14.941 2.127 13.999 1.00 93.25 273 ILE A CA 1
ATOM 2188 C C . ILE A 1 273 ? 13.940 2.525 15.094 1.00 93.25 273 ILE A C 1
ATOM 2190 O O . ILE A 1 273 ? 13.588 3.696 15.205 1.00 93.25 273 ILE A O 1
ATOM 2194 N N . MET A 1 274 ? 13.543 1.575 15.945 1.00 92.81 274 MET A N 1
ATOM 2195 C CA . MET A 1 274 ? 12.572 1.769 17.029 1.00 92.81 274 MET A CA 1
ATOM 2196 C C . MET A 1 274 ? 13.009 2.799 18.072 1.00 92.81 274 MET A C 1
ATOM 2198 O O . MET A 1 274 ? 12.153 3.450 18.671 1.00 92.81 274 MET A O 1
ATOM 2202 N N . GLU A 1 275 ? 14.317 2.940 18.299 1.00 94.00 275 GLU A N 1
ATOM 2203 C CA . GLU A 1 275 ? 14.905 3.956 19.184 1.00 94.00 275 GLU A CA 1
ATOM 2204 C C . GLU A 1 275 ? 14.797 5.376 18.608 1.00 94.00 275 GLU A C 1
ATOM 2206 O O . GLU A 1 275 ? 14.736 6.346 19.360 1.00 94.00 275 GLU A O 1
ATOM 2211 N N . LYS A 1 276 ? 14.764 5.505 17.278 1.00 94.94 276 LYS A N 1
ATOM 2212 C CA . LYS A 1 276 ? 14.703 6.794 16.579 1.00 94.94 276 LYS A CA 1
ATOM 2213 C C . LYS A 1 276 ? 13.295 7.209 16.159 1.00 94.94 276 LYS A C 1
ATOM 2215 O O . LYS A 1 276 ? 13.105 8.372 15.808 1.00 94.94 276 LYS A O 1
ATOM 2220 N N . LEU A 1 277 ? 12.338 6.280 16.155 1.00 94.00 277 LEU A N 1
ATOM 2221 C CA . LEU A 1 277 ? 10.933 6.593 15.911 1.00 94.00 277 LEU A CA 1
ATOM 2222 C C . LEU A 1 277 ? 10.395 7.531 16.996 1.00 94.00 277 LEU A C 1
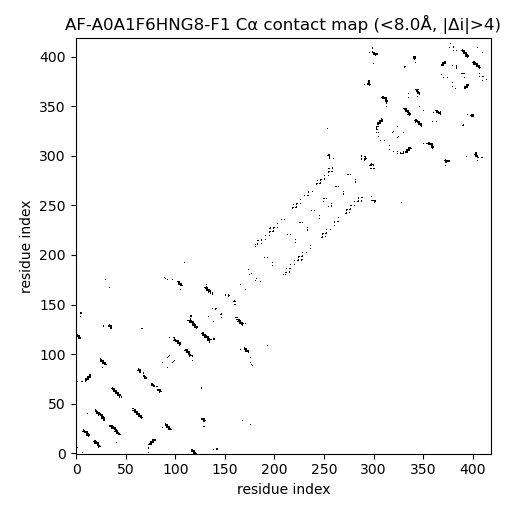ATOM 2224 O O . LEU A 1 277 ? 10.824 7.431 18.153 1.00 94.00 277 LEU A O 1
ATOM 2228 N N . PRO A 1 278 ? 9.455 8.429 16.655 1.00 93.06 278 PRO A N 1
ATOM 2229 C CA . PRO A 1 278 ? 8.866 9.268 17.673 1.00 93.06 278 PRO A CA 1
ATOM 2230 C C . PRO A 1 278 ? 8.104 8.409 18.712 1.00 93.06 278 PRO A C 1
ATOM 2232 O O . PRO A 1 278 ? 7.712 7.268 18.436 1.00 93.06 278 PRO A O 1
ATOM 2235 N N . PRO A 1 279 ? 7.999 8.875 19.975 1.00 92.25 279 PRO A N 1
ATOM 2236 C CA . PRO A 1 279 ? 7.617 7.999 21.085 1.00 92.25 279 PRO A CA 1
ATOM 2237 C C . PRO A 1 279 ? 6.218 7.389 20.971 1.00 92.25 279 PRO A C 1
ATOM 2239 O O . PRO A 1 279 ? 6.004 6.293 21.490 1.00 92.25 279 PRO A O 1
ATOM 2242 N N . LYS A 1 280 ? 5.282 8.094 20.323 1.00 90.12 280 LYS A N 1
ATOM 2243 C CA . LYS A 1 280 ? 3.900 7.642 20.132 1.00 90.12 280 LYS A CA 1
ATOM 2244 C C . LYS A 1 280 ? 3.872 6.448 19.173 1.00 90.12 280 LYS A C 1
ATOM 2246 O O . LYS A 1 280 ? 3.471 5.357 19.569 1.00 90.12 280 LYS A O 1
ATOM 2251 N N . GLU A 1 281 ? 4.438 6.630 17.990 1.00 90.50 281 GLU A N 1
ATOM 2252 C CA . GLU A 1 281 ? 4.531 5.658 16.903 1.00 90.50 281 GLU A CA 1
ATOM 2253 C C . GLU A 1 281 ? 5.332 4.430 17.363 1.00 90.50 281 GLU A C 1
ATOM 2255 O O . GLU A 1 281 ? 4.920 3.287 17.184 1.00 90.50 281 GLU A O 1
ATOM 2260 N N . SER A 1 282 ? 6.450 4.643 18.071 1.00 93.19 282 SER A N 1
ATOM 2261 C CA . SER A 1 282 ? 7.250 3.555 18.656 1.00 93.19 282 SER A CA 1
ATOM 2262 C C . SER A 1 282 ? 6.448 2.721 19.666 1.00 93.19 282 SER A C 1
ATOM 2264 O O . SER A 1 282 ? 6.632 1.504 19.746 1.00 93.19 282 SER A O 1
ATOM 2266 N N . ALA A 1 283 ? 5.566 3.339 20.459 1.00 92.25 283 ALA A N 1
ATOM 2267 C CA . ALA A 1 283 ? 4.725 2.626 21.421 1.00 92.25 283 ALA A CA 1
ATOM 2268 C C . ALA A 1 283 ? 3.603 1.831 20.735 1.00 92.25 283 ALA A C 1
ATOM 2270 O O . ALA A 1 283 ? 3.349 0.686 21.121 1.00 92.25 283 ALA A O 1
ATOM 2271 N N . GLU A 1 284 ? 2.976 2.412 19.716 1.00 91.56 284 GLU A N 1
ATOM 2272 C CA . GLU A 1 284 ? 1.924 1.795 18.903 1.00 91.56 284 GLU A CA 1
ATOM 2273 C C . GLU A 1 284 ? 2.463 0.583 18.129 1.00 91.56 284 GLU A C 1
ATOM 2275 O O . GLU A 1 284 ? 1.969 -0.534 18.305 1.00 91.56 284 GLU A O 1
ATOM 2280 N N . ILE A 1 285 ? 3.586 0.743 17.428 1.00 92.31 285 ILE A N 1
ATOM 2281 C CA . ILE A 1 285 ? 4.277 -0.347 16.726 1.00 92.31 285 ILE A CA 1
ATOM 2282 C C . ILE A 1 285 ? 4.715 -1.450 17.702 1.00 92.31 285 ILE A C 1
ATOM 2284 O O . ILE A 1 285 ? 4.531 -2.635 17.430 1.00 92.31 285 ILE A O 1
ATOM 2288 N N . LYS A 1 286 ? 5.264 -1.108 18.881 1.00 91.38 286 LYS A N 1
ATOM 2289 C CA . LYS A 1 286 ? 5.616 -2.115 19.910 1.00 91.38 286 LYS A CA 1
ATOM 2290 C C . LYS A 1 286 ? 4.411 -2.906 20.391 1.00 91.38 286 LYS A C 1
ATOM 2292 O O . LYS A 1 286 ? 4.575 -4.048 20.822 1.00 91.38 286 LYS A O 1
ATOM 2297 N N . ARG A 1 287 ? 3.233 -2.286 20.419 1.00 90.81 287 ARG A N 1
ATOM 2298 C CA . ARG A 1 287 ? 1.995 -2.950 20.814 1.00 90.81 287 ARG A CA 1
ATOM 2299 C C . ARG A 1 287 ? 1.560 -3.930 19.727 1.00 90.81 287 ARG A C 1
ATOM 2301 O O . ARG A 1 287 ? 1.335 -5.088 20.063 1.00 90.81 287 ARG A O 1
ATOM 2308 N N . LEU A 1 288 ? 1.521 -3.503 18.467 1.00 92.25 288 LEU A N 1
ATOM 2309 C CA . LEU A 1 288 ? 1.129 -4.357 17.341 1.00 92.25 288 LEU A CA 1
ATOM 2310 C C . LEU A 1 288 ? 2.122 -5.496 17.068 1.00 92.25 288 LEU A C 1
ATOM 2312 O O . LEU A 1 288 ? 1.700 -6.633 16.889 1.00 92.25 288 LEU A O 1
ATOM 2316 N N . LEU A 1 289 ? 3.433 -5.261 17.199 1.00 89.88 289 LEU A N 1
ATOM 2317 C CA . LEU A 1 289 ? 4.463 -6.310 17.095 1.00 89.88 289 LEU A CA 1
ATOM 2318 C C . LEU A 1 289 ? 4.276 -7.469 18.088 1.00 89.88 289 LEU A C 1
ATOM 2320 O O . LEU A 1 289 ? 4.780 -8.561 17.853 1.00 89.88 289 LEU A O 1
ATOM 2324 N N . LYS A 1 290 ? 3.605 -7.247 19.227 1.00 89.31 290 LYS A N 1
ATOM 2325 C CA . LYS A 1 290 ? 3.277 -8.329 20.174 1.00 89.31 290 LYS A CA 1
ATOM 2326 C C . LYS A 1 290 ? 2.085 -9.158 19.713 1.00 89.31 290 LYS A C 1
ATOM 2328 O O . LYS A 1 290 ? 1.919 -10.284 20.171 1.00 89.31 290 LYS A O 1
ATOM 2333 N N . PHE A 1 291 ? 1.217 -8.572 18.897 1.00 90.31 291 PHE A N 1
ATOM 2334 C CA . PHE A 1 291 ? 0.012 -9.214 18.401 1.00 90.31 291 PHE A CA 1
ATOM 2335 C C . PHE A 1 291 ? 0.255 -9.932 17.078 1.00 90.31 291 PHE A C 1
ATOM 2337 O O . PHE A 1 291 ? -0.403 -10.942 16.855 1.00 90.31 291 PHE A O 1
ATOM 2344 N N . SER A 1 292 ? 1.220 -9.499 16.264 1.00 85.50 292 SER A N 1
ATOM 2345 C CA . SER A 1 292 ? 1.505 -10.082 14.943 1.00 85.50 292 SER A CA 1
ATOM 2346 C C . SER A 1 292 ? 1.832 -11.582 14.950 1.00 85.50 292 SER A C 1
ATOM 2348 O O . SER A 1 292 ? 1.684 -12.246 13.935 1.00 85.50 292 SER A O 1
ATOM 2350 N N . GLU A 1 293 ? 2.192 -12.171 16.096 1.00 85.94 293 GLU A N 1
ATOM 2351 C CA . GLU A 1 293 ? 2.353 -13.630 16.240 1.00 85.94 293 GLU A CA 1
ATOM 2352 C C . GLU A 1 293 ? 1.016 -14.405 16.295 1.00 85.94 293 GLU A C 1
ATOM 2354 O O . GLU A 1 293 ? 0.999 -15.636 16.364 1.00 85.94 293 GLU A O 1
ATOM 2359 N N . THR A 1 294 ? -0.119 -13.705 16.314 1.00 91.06 294 THR A N 1
ATOM 2360 C CA . THR A 1 294 ? -1.461 -14.292 16.411 1.00 91.06 294 THR A CA 1
ATOM 2361 C C . THR A 1 294 ? -2.198 -14.250 15.070 1.00 91.06 294 THR A C 1
ATOM 2363 O O . THR A 1 294 ? -1.956 -13.339 14.284 1.00 91.06 294 THR A O 1
ATOM 2366 N N . PRO A 1 295 ? -3.152 -15.171 14.814 1.00 92.12 295 PRO A N 1
ATOM 2367 C CA . PRO A 1 295 ? -3.829 -15.275 13.518 1.00 92.12 295 PRO A CA 1
ATOM 2368 C C . PRO A 1 295 ? -4.457 -13.990 12.963 1.00 92.12 295 PRO A C 1
ATOM 2370 O O . PRO A 1 295 ? -4.455 -13.813 11.754 1.00 92.12 295 PRO A O 1
ATOM 2373 N N . LEU A 1 296 ? -5.028 -13.123 13.808 1.00 93.44 296 LEU A N 1
ATOM 2374 C CA . LEU A 1 296 ? -5.563 -11.823 13.365 1.00 93.44 296 LEU A CA 1
ATOM 2375 C C . LEU A 1 296 ? -4.653 -10.644 13.682 1.00 93.44 296 LEU A C 1
ATOM 2377 O O . LEU A 1 296 ? -4.976 -9.528 13.300 1.00 93.44 296 LEU A O 1
ATOM 2381 N N . GLY A 1 297 ? -3.577 -10.853 14.433 1.00 91.81 297 GLY A N 1
ATOM 2382 C CA . GLY A 1 297 ? -2.759 -9.739 14.887 1.00 91.81 297 GLY A CA 1
ATOM 2383 C C . GLY A 1 297 ? -1.861 -9.149 13.806 1.00 91.81 297 GLY A C 1
ATOM 2384 O O . GLY A 1 297 ? -1.456 -8.007 13.966 1.00 91.81 297 GLY A O 1
ATOM 2385 N N . GLU A 1 298 ? -1.570 -9.902 12.742 1.00 87.94 298 GLU A N 1
ATOM 2386 C CA . GLU A 1 298 ? -0.900 -9.401 11.531 1.00 87.94 298 GLU A CA 1
ATOM 2387 C C . GLU A 1 298 ? -1.766 -8.361 10.802 1.00 87.94 298 GLU A C 1
ATOM 2389 O O . GLU A 1 298 ? -1.266 -7.330 10.394 1.00 87.94 298 GLU A O 1
ATOM 2394 N N . PHE A 1 299 ? -3.086 -8.561 10.765 1.00 92.06 299 PHE A N 1
ATOM 2395 C CA . PHE A 1 299 ? -4.046 -7.684 10.075 1.00 92.06 299 PHE A CA 1
ATOM 2396 C C . PHE A 1 299 ? -4.681 -6.627 10.993 1.00 92.06 299 PHE A C 1
ATOM 2398 O O . PHE A 1 299 ? -5.777 -6.133 10.723 1.00 92.06 299 PHE A O 1
ATOM 2405 N N . LEU A 1 300 ? -4.086 -6.388 12.164 1.00 93.69 300 LEU A N 1
ATOM 2406 C CA . LEU A 1 300 ? -4.690 -5.556 13.197 1.00 93.69 300 LEU A CA 1
ATOM 2407 C C . LEU A 1 300 ? -4.218 -4.109 13.071 1.00 93.69 300 LEU A C 1
ATOM 2409 O O . LEU A 1 300 ? -3.095 -3.799 13.460 1.00 93.69 300 LEU A O 1
ATOM 2413 N N . THR A 1 301 ? -5.128 -3.212 12.705 1.00 93.00 301 THR A N 1
ATOM 2414 C CA . THR A 1 301 ? -4.888 -1.766 12.775 1.00 93.00 301 THR A CA 1
ATOM 2415 C C . THR A 1 301 ? -5.489 -1.146 14.042 1.00 93.00 301 THR A C 1
ATOM 2417 O O . THR A 1 301 ? -6.449 -1.656 14.645 1.00 93.00 301 THR A O 1
ATOM 2420 N N . ILE A 1 302 ? -4.890 -0.039 14.487 1.00 92.31 302 ILE A N 1
ATOM 2421 C CA . ILE A 1 302 ? -5.356 0.776 15.619 1.00 92.31 302 ILE A CA 1
ATOM 2422 C C . ILE A 1 302 ? -6.144 2.017 15.183 1.00 92.31 302 ILE A C 1
ATOM 2424 O O . ILE A 1 302 ? -6.590 2.776 16.047 1.00 92.31 302 ILE A O 1
ATOM 2428 N N . ASP A 1 303 ? -6.380 2.171 13.881 1.00 92.00 303 ASP A N 1
ATOM 2429 C CA . ASP A 1 303 ? -7.132 3.278 13.289 1.00 92.00 303 ASP A CA 1
ATOM 2430 C C . ASP A 1 303 ? -8.638 3.053 13.441 1.00 92.00 303 ASP A C 1
ATOM 2432 O O . ASP A 1 303 ? -9.397 2.797 12.510 1.00 92.00 303 ASP A O 1
ATOM 2436 N N . PHE A 1 304 ? -9.093 3.102 14.691 1.00 94.25 304 PHE A N 1
ATOM 2437 C CA . PHE A 1 304 ? -10.497 2.982 15.046 1.00 94.25 304 PHE A CA 1
ATOM 2438 C C . PHE A 1 304 ? -10.884 4.021 16.094 1.00 94.25 304 PHE A C 1
ATOM 2440 O O . PHE A 1 304 ? -10.103 4.406 16.965 1.00 94.25 304 PHE A O 1
ATOM 2447 N N . LEU A 1 305 ? -12.142 4.459 16.046 1.00 96.38 305 LEU A N 1
ATOM 2448 C CA . LEU A 1 305 ? -12.664 5.437 16.991 1.00 96.38 305 LEU A CA 1
ATOM 2449 C C . LEU A 1 305 ? -13.568 4.773 18.027 1.00 96.38 305 LEU A C 1
ATOM 2451 O O . LEU A 1 305 ? -14.557 4.127 17.679 1.00 96.38 305 LEU A O 1
ATOM 2455 N N . THR A 1 306 ? -13.273 5.004 19.309 1.00 97.31 306 THR A N 1
ATOM 2456 C CA . THR A 1 306 ? -14.193 4.690 20.410 1.00 97.31 306 THR A CA 1
ATOM 2457 C C . THR A 1 306 ? -14.844 5.940 20.983 1.00 97.31 306 THR A C 1
ATOM 2459 O O . THR A 1 306 ? -14.213 6.994 21.099 1.00 97.31 306 THR A O 1
ATOM 2462 N N . VAL A 1 307 ? -16.110 5.827 21.380 1.00 97.94 307 VAL A N 1
ATOM 2463 C CA . VAL A 1 307 ? -16.899 6.878 22.049 1.00 97.94 307 VAL A CA 1
ATOM 2464 C C . VAL A 1 307 ? -17.716 6.273 23.183 1.00 97.94 307 VAL A C 1
ATOM 2466 O O . VAL A 1 307 ? -17.939 5.060 23.212 1.00 97.94 307 VAL A O 1
ATOM 2469 N N . TYR A 1 308 ? -18.173 7.093 24.122 1.00 98.31 308 TYR A N 1
ATOM 2470 C CA . TYR A 1 308 ? -19.042 6.615 25.189 1.00 98.31 308 TYR A CA 1
ATOM 2471 C C . TYR A 1 308 ? -20.496 6.566 24.735 1.00 98.31 308 TYR A C 1
ATOM 2473 O O . TYR A 1 308 ? -20.947 7.339 23.895 1.00 98.31 308 TYR A O 1
ATOM 2481 N N . SER A 1 309 ? -21.268 5.665 25.339 1.00 97.06 309 SER A N 1
ATOM 2482 C CA . SER A 1 309 ? -22.691 5.514 25.007 1.00 97.06 309 SER A CA 1
ATOM 2483 C C . SER A 1 309 ? -23.535 6.773 25.244 1.00 97.06 309 SER A C 1
ATOM 2485 O O . SER A 1 309 ? -24.543 6.961 24.566 1.00 97.06 309 SER A O 1
ATOM 2487 N N . GLU A 1 310 ? -23.112 7.631 26.178 1.00 97.19 310 GLU A N 1
ATOM 2488 C CA . GLU A 1 310 ? -23.765 8.901 26.517 1.00 97.19 310 GLU A CA 1
ATOM 2489 C C . GLU A 1 310 ? -23.276 10.077 25.652 1.00 97.19 310 GLU A C 1
ATOM 2491 O O . GLU A 1 310 ? -23.841 11.162 25.760 1.00 97.19 310 GLU A O 1
ATOM 2496 N N . ASP A 1 311 ? -22.282 9.898 24.776 1.00 98.06 311 ASP A N 1
ATOM 2497 C CA . ASP A 1 311 ? -21.853 10.972 23.873 1.00 98.06 311 ASP A CA 1
ATOM 2498 C C . ASP A 1 311 ? -22.988 11.307 22.888 1.00 98.06 311 ASP A C 1
ATOM 2500 O O . ASP A 1 311 ? -23.740 10.424 22.452 1.00 98.06 311 ASP A O 1
ATOM 2504 N N . THR A 1 312 ? -23.150 12.590 22.556 1.00 98.25 312 THR A N 1
ATOM 2505 C CA . THR A 1 312 ? -24.114 13.020 21.531 1.00 98.25 312 THR A CA 1
ATOM 2506 C C . THR A 1 312 ? -23.519 12.875 20.132 1.00 98.25 312 THR A C 1
ATOM 2508 O O . THR A 1 312 ? -22.298 12.893 19.963 1.00 98.25 312 THR A O 1
ATOM 2511 N N . CYS A 1 313 ? -24.362 12.795 19.100 1.00 97.75 313 CYS A N 1
ATOM 2512 C CA . CYS A 1 313 ? -23.900 12.769 17.707 1.00 97.75 313 CYS A CA 1
ATOM 2513 C C . CYS A 1 313 ? -22.979 13.959 17.391 1.00 97.75 313 CYS A C 1
ATOM 2515 O O . CYS A 1 313 ? -21.969 13.803 16.706 1.00 97.75 313 CYS A O 1
ATOM 2517 N N . LEU A 1 314 ? -23.275 15.141 17.940 1.00 97.44 314 LEU A N 1
ATOM 2518 C CA . LEU A 1 314 ? -22.431 16.324 17.793 1.00 97.44 314 LEU A CA 1
ATOM 2519 C C . LEU A 1 314 ? -21.039 16.139 18.410 1.00 97.44 314 LEU A C 1
ATOM 2521 O O . LEU A 1 314 ? -20.048 16.555 17.805 1.00 97.44 314 LEU A O 1
ATOM 2525 N N . ASP A 1 315 ? -20.957 15.541 19.597 1.00 97.50 315 ASP A N 1
ATOM 2526 C CA . ASP A 1 315 ? -19.682 15.275 20.271 1.00 97.50 315 ASP A CA 1
ATOM 2527 C C . ASP A 1 315 ? -18.851 14.266 19.482 1.00 97.50 315 ASP A C 1
ATOM 2529 O O . ASP A 1 315 ? -17.660 14.489 19.255 1.00 97.50 315 ASP A O 1
ATOM 2533 N N . VAL A 1 316 ? -19.493 13.211 18.973 1.00 97.44 316 VAL A N 1
ATOM 2534 C CA . VAL A 1 316 ? -18.844 12.206 18.125 1.00 97.44 316 VAL A CA 1
ATOM 2535 C C . VAL A 1 316 ? -18.320 12.831 16.834 1.00 97.44 316 VAL A C 1
ATOM 2537 O O . VAL A 1 316 ? -17.148 12.656 16.514 1.00 97.44 316 VAL A O 1
ATOM 2540 N N . ILE A 1 317 ? -19.123 13.632 16.125 1.00 95.81 317 ILE A N 1
ATOM 2541 C CA . ILE A 1 317 ? -18.692 14.311 14.890 1.00 95.81 317 ILE A CA 1
ATOM 2542 C C . ILE A 1 317 ? -17.513 15.258 15.157 1.00 95.81 317 ILE 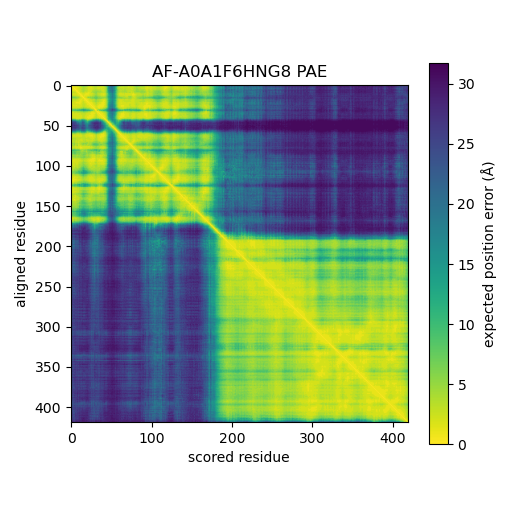A C 1
ATOM 2544 O O . ILE A 1 317 ? -16.578 15.327 14.357 1.00 95.81 317 ILE A O 1
ATOM 2548 N N . LYS A 1 318 ? -17.522 15.988 16.280 1.00 95.94 318 LYS A N 1
ATOM 2549 C CA . LYS A 1 318 ? -16.376 16.820 16.684 1.00 95.94 318 LYS A CA 1
ATOM 2550 C C . LYS A 1 318 ? -15.137 15.970 16.956 1.00 95.94 318 LYS A C 1
ATOM 2552 O O . LYS A 1 318 ? -14.044 16.363 16.562 1.00 95.94 318 LYS A O 1
ATOM 2557 N N . LYS A 1 319 ? -15.301 14.820 17.612 1.00 95.94 319 LYS A N 1
ATOM 2558 C CA . LYS A 1 319 ? -14.199 13.901 17.901 1.00 95.94 319 LYS A CA 1
ATOM 2559 C C . LYS A 1 319 ? -13.600 13.319 16.623 1.00 95.94 319 LYS A C 1
ATOM 2561 O O . LYS A 1 319 ? -12.384 13.347 16.491 1.00 95.94 319 LYS A O 1
ATOM 2566 N N . ILE A 1 320 ? -14.433 12.899 15.667 1.00 95.38 320 ILE A N 1
ATOM 2567 C CA . ILE A 1 320 ? -13.997 12.454 14.332 1.00 95.38 320 ILE A CA 1
ATOM 2568 C C . ILE A 1 320 ? -13.096 13.527 13.704 1.00 95.38 320 ILE A C 1
ATOM 2570 O O . ILE A 1 320 ? -11.923 13.284 13.442 1.00 95.38 320 ILE A O 1
ATOM 2574 N N . LYS A 1 321 ? -13.586 14.770 13.601 1.00 92.69 321 LYS A N 1
ATOM 2575 C CA . LYS A 1 321 ? -12.827 15.884 12.999 1.00 92.69 321 LYS A CA 1
ATOM 2576 C C . LYS A 1 321 ? -11.474 16.171 13.661 1.00 92.69 321 LYS A C 1
ATOM 2578 O O . LYS A 1 321 ? -10.586 16.685 12.994 1.00 92.69 321 LYS A O 1
ATOM 2583 N N . ASN A 1 322 ? -11.331 15.888 14.955 1.00 92.56 322 ASN A N 1
ATOM 2584 C CA . ASN A 1 322 ? -10.136 16.233 15.726 1.00 92.56 322 ASN A CA 1
ATOM 2585 C C . ASN A 1 322 ? -9.155 15.068 15.908 1.00 92.56 322 ASN A C 1
ATOM 2587 O O . ASN A 1 322 ? -8.024 15.308 16.321 1.00 92.56 322 ASN A O 1
ATOM 2591 N N . SER A 1 323 ? -9.591 13.821 15.717 1.00 89.31 323 SER A N 1
ATOM 2592 C CA . SER A 1 323 ? -8.833 12.641 16.155 1.00 89.31 323 SER A CA 1
ATOM 2593 C C . SER A 1 323 ? -8.620 11.585 15.079 1.00 89.31 323 SER A C 1
ATOM 2595 O O . SER A 1 323 ? -7.866 10.656 15.335 1.00 89.31 323 SER A O 1
ATOM 2597 N N . THR A 1 324 ? -9.249 11.710 13.908 1.00 89.31 324 THR A N 1
ATOM 2598 C CA . THR A 1 324 ? -9.153 10.706 12.833 1.00 89.31 324 THR A CA 1
ATOM 2599 C C . THR A 1 324 ? -8.604 11.301 11.536 1.00 89.31 324 THR A C 1
ATOM 2601 O O . THR A 1 324 ? -8.948 10.839 10.457 1.00 89.31 324 THR A O 1
ATOM 2604 N N . VAL A 1 325 ? -7.813 12.378 11.631 1.00 84.25 325 VAL A N 1
ATOM 2605 C CA . VAL A 1 325 ? -7.189 13.034 10.464 1.00 84.25 325 VAL A CA 1
ATOM 2606 C C . VAL A 1 325 ? -6.138 12.132 9.823 1.00 84.25 325 VAL A C 1
ATOM 2608 O O . VAL A 1 325 ? -6.010 12.132 8.606 1.00 84.25 325 VAL A O 1
ATOM 2611 N N . ASP A 1 326 ? -5.440 11.356 10.649 1.00 80.62 326 ASP A N 1
ATOM 2612 C CA . ASP A 1 326 ? -4.363 10.461 10.227 1.00 80.62 326 ASP A CA 1
ATOM 2613 C C . ASP A 1 326 ? -4.854 9.015 10.017 1.00 80.62 326 ASP A C 1
ATOM 2615 O O . ASP A 1 326 ? -4.032 8.129 9.839 1.00 80.62 326 ASP A O 1
ATOM 2619 N N . PHE A 1 327 ? -6.169 8.761 10.093 1.00 87.50 327 PHE A N 1
ATOM 2620 C CA . PHE A 1 327 ? -6.718 7.422 9.849 1.00 87.50 327 PHE A CA 1
ATOM 2621 C C . PHE A 1 327 ? -6.831 7.181 8.350 1.00 87.50 327 PHE A C 1
ATOM 2623 O O . PHE A 1 327 ? -7.339 8.046 7.631 1.00 87.50 327 PHE A O 1
ATOM 2630 N N . SER A 1 328 ? -6.463 5.985 7.903 1.00 79.56 328 SER A N 1
ATOM 2631 C CA . SER A 1 328 ? -6.622 5.583 6.503 1.00 79.56 328 SER A CA 1
ATOM 2632 C C . SER A 1 328 ? -8.082 5.524 6.072 1.00 79.56 328 SER A C 1
ATOM 2634 O O . SER A 1 328 ? -8.483 6.092 5.054 1.00 79.56 328 SER A O 1
ATOM 2636 N N . THR A 1 329 ? -8.919 4.913 6.904 1.00 85.12 329 THR A N 1
ATOM 2637 C CA . THR A 1 329 ? -10.367 4.890 6.722 1.00 85.12 329 THR A CA 1
ATOM 2638 C C . THR A 1 329 ? -11.093 4.867 8.062 1.00 85.12 329 THR A C 1
ATOM 2640 O O . THR A 1 329 ? -10.600 4.365 9.071 1.00 85.12 329 THR A O 1
ATOM 2643 N N . LEU A 1 330 ? -12.302 5.426 8.086 1.00 91.81 330 LEU A N 1
ATOM 2644 C CA . LEU A 1 330 ? -13.192 5.363 9.238 1.00 91.81 330 LEU A CA 1
ATOM 2645 C C . LEU A 1 330 ? -14.606 5.054 8.759 1.00 91.81 330 LEU A C 1
ATOM 2647 O O . LEU A 1 330 ? -15.322 5.934 8.298 1.00 91.81 330 LEU A O 1
ATOM 2651 N N . GLU A 1 331 ? -15.033 3.808 8.911 1.00 92.00 331 GLU A N 1
ATOM 2652 C CA . GLU A 1 331 ? -16.374 3.375 8.491 1.00 92.00 331 GLU A CA 1
ATOM 2653 C C . GLU A 1 331 ? -17.342 3.238 9.669 1.00 92.00 331 GLU A C 1
ATOM 2655 O O . GLU A 1 331 ? -18.549 3.459 9.534 1.00 92.00 331 GLU A O 1
ATOM 2660 N N . TYR A 1 332 ? -16.800 2.896 10.840 1.00 96.19 332 TYR A N 1
ATOM 2661 C CA . TYR A 1 332 ? -17.562 2.615 12.048 1.00 96.19 332 TYR A CA 1
ATOM 2662 C C . TYR A 1 332 ? -17.046 3.414 13.237 1.00 96.19 332 TYR A C 1
ATOM 2664 O O . TYR A 1 332 ? -15.848 3.645 13.403 1.00 96.19 332 TYR A O 1
ATOM 2672 N N . VAL A 1 333 ? -17.973 3.754 14.125 1.00 97.44 333 VAL A N 1
ATOM 2673 C CA . VAL A 1 333 ? -17.682 4.252 15.465 1.00 97.44 333 VAL A CA 1
ATOM 2674 C C . VAL A 1 333 ? -18.065 3.167 16.461 1.00 97.44 333 VAL A C 1
ATOM 2676 O O . VAL A 1 333 ? -19.201 2.685 16.472 1.00 97.44 333 VAL A O 1
ATOM 2679 N N . TYR A 1 334 ? -17.117 2.785 17.311 1.00 98.12 334 TYR A N 1
ATOM 2680 C CA . TYR A 1 334 ? -17.311 1.768 18.337 1.00 98.12 334 TYR A CA 1
ATOM 2681 C C . TYR A 1 334 ? -17.731 2.421 19.654 1.00 98.12 334 TYR A C 1
ATOM 2683 O O . TYR A 1 334 ? -17.118 3.377 20.123 1.00 98.12 334 TYR A O 1
ATOM 2691 N N . ILE A 1 335 ? -18.786 1.906 20.275 1.00 98.50 335 ILE A N 1
ATOM 2692 C CA . ILE A 1 335 ? -19.342 2.458 21.507 1.00 98.50 335 ILE A CA 1
ATOM 2693 C C . ILE A 1 335 ? -18.884 1.604 22.684 1.00 98.50 335 ILE A C 1
ATOM 2695 O O . ILE A 1 335 ? -19.089 0.385 22.700 1.00 98.50 335 ILE A O 1
ATOM 2699 N N . VAL A 1 336 ? -18.305 2.257 23.691 1.00 98.38 336 VAL A N 1
ATOM 2700 C CA . VAL A 1 336 ? -17.830 1.627 24.924 1.00 98.38 336 VAL A CA 1
ATOM 2701 C C . VAL A 1 336 ? -18.578 2.126 26.164 1.00 98.38 336 VAL A C 1
ATOM 2703 O O . VAL A 1 336 ? -19.161 3.215 26.178 1.00 98.38 336 VAL A O 1
ATOM 2706 N N . ASN A 1 337 ? -18.588 1.306 27.216 1.00 96.81 337 ASN A N 1
ATOM 2707 C CA . ASN A 1 337 ? -19.063 1.702 28.545 1.00 96.81 337 ASN A CA 1
ATOM 2708 C C . ASN A 1 337 ? -17.955 2.402 29.361 1.00 96.81 337 ASN A C 1
ATOM 2710 O O . ASN A 1 337 ? -16.858 2.652 28.864 1.00 96.81 337 ASN A O 1
ATOM 2714 N N . LYS A 1 338 ? -18.240 2.718 30.632 1.00 95.88 338 LYS A N 1
ATOM 2715 C CA . LYS A 1 338 ? -17.295 3.397 31.541 1.00 95.88 338 LYS A CA 1
ATOM 2716 C C . LYS A 1 338 ? -16.071 2.536 31.877 1.00 95.88 338 LYS A C 1
ATOM 2718 O O . LYS A 1 338 ? -15.021 3.071 32.215 1.00 95.88 338 LYS A O 1
ATOM 2723 N N . GLU A 1 339 ? -16.191 1.220 31.745 1.00 96.25 339 GLU A N 1
ATOM 2724 C CA . GLU A 1 339 ? -15.122 0.236 31.909 1.00 96.25 339 GLU A CA 1
ATOM 2725 C C . GLU A 1 339 ? -14.341 -0.039 30.601 1.00 96.25 339 GLU A C 1
ATOM 2727 O O . GLU A 1 339 ? -13.540 -0.976 30.548 1.00 96.25 339 GLU A O 1
ATOM 2732 N N . ASN A 1 340 ? -14.551 0.768 29.548 1.00 96.31 340 ASN A N 1
ATOM 2733 C CA . ASN A 1 340 ? -13.967 0.629 28.202 1.00 96.31 340 ASN A CA 1
ATOM 2734 C C . ASN A 1 340 ? -14.307 -0.686 27.477 1.00 96.31 340 ASN A C 1
ATOM 2736 O O . ASN A 1 340 ? -13.597 -1.115 26.566 1.00 96.31 340 ASN A O 1
ATOM 2740 N N . GLN A 1 341 ? -15.405 -1.332 27.858 1.00 98.00 341 GLN A N 1
ATOM 2741 C CA . GLN A 1 341 ? -15.891 -2.543 27.208 1.00 98.00 341 GLN A CA 1
ATOM 2742 C C . GLN A 1 341 ? -16.754 -2.182 26.004 1.00 98.00 341 GLN A C 1
ATOM 2744 O O . GLN A 1 341 ? -17.625 -1.318 26.100 1.00 98.00 341 GLN A O 1
ATOM 2749 N N . LEU A 1 342 ? -16.548 -2.879 24.889 1.00 98.44 342 LEU A N 1
ATOM 2750 C CA . LEU A 1 342 ? -17.329 -2.735 23.667 1.00 98.44 342 LEU A CA 1
ATOM 2751 C C . LEU A 1 342 ? -18.784 -3.168 23.900 1.00 98.44 342 LEU A C 1
ATOM 2753 O O . LEU A 1 342 ? -19.057 -4.334 24.203 1.00 98.44 342 LEU A O 1
ATOM 2757 N N . ILE A 1 343 ? -19.715 -2.226 23.742 1.00 98.12 343 ILE A N 1
ATOM 2758 C CA . ILE A 1 343 ? -21.157 -2.425 23.967 1.00 98.12 343 ILE A CA 1
ATOM 2759 C C . ILE A 1 343 ? -22.019 -2.087 22.751 1.00 98.12 343 ILE A C 1
ATOM 2761 O O . ILE A 1 343 ? -23.200 -2.437 22.736 1.00 98.12 343 ILE A O 1
ATOM 2765 N N . GLY A 1 344 ? -21.456 -1.430 21.738 1.00 98.00 344 GLY A N 1
ATOM 2766 C CA . GLY A 1 344 ? -22.178 -1.115 20.516 1.00 98.00 344 GLY A CA 1
ATOM 2767 C C . GLY A 1 344 ? -21.274 -0.705 19.364 1.00 98.00 344 GLY A C 1
ATOM 2768 O O . GLY A 1 344 ? -20.078 -0.481 19.540 1.00 98.00 344 GLY A O 1
ATOM 2769 N N . VAL A 1 345 ? -21.864 -0.603 18.180 1.00 98.06 345 VAL A N 1
ATOM 2770 C CA . VAL A 1 345 ? -21.233 -0.051 16.978 1.00 98.06 345 VAL A CA 1
ATOM 2771 C C . VAL A 1 345 ? -22.278 0.715 16.167 1.00 98.06 345 VAL A C 1
ATOM 2773 O O . VAL A 1 345 ? -23.459 0.362 16.194 1.00 98.06 345 VAL A O 1
ATOM 2776 N N . THR A 1 346 ? -21.861 1.761 15.464 1.00 97.19 346 THR A N 1
ATOM 2777 C CA . THR A 1 346 ? -22.650 2.411 14.410 1.00 97.19 346 THR A CA 1
ATOM 2778 C C . THR A 1 346 ? -21.762 2.637 13.198 1.00 97.19 346 THR A C 1
ATOM 2780 O O . THR A 1 346 ? -20.566 2.877 13.362 1.00 97.19 346 THR A O 1
ATOM 2783 N N . ASP A 1 347 ? -22.326 2.584 11.998 1.00 95.44 347 ASP A N 1
ATOM 2784 C CA . ASP A 1 347 ? -21.650 3.111 10.813 1.00 95.44 347 ASP A CA 1
ATOM 2785 C C . ASP A 1 347 ? -21.813 4.641 10.729 1.00 95.44 347 ASP A C 1
ATOM 2787 O O . ASP A 1 347 ? -22.642 5.243 11.431 1.00 95.44 347 ASP A O 1
ATOM 2791 N N . LEU A 1 348 ? -20.979 5.282 9.904 1.00 94.31 348 LEU A N 1
ATOM 2792 C CA . LEU A 1 348 ? -21.037 6.731 9.699 1.00 94.31 348 LEU A CA 1
ATOM 2793 C C . LEU A 1 348 ? -22.326 7.191 9.009 1.00 94.31 348 LEU A C 1
ATOM 2795 O O . LEU A 1 348 ? -22.775 8.307 9.262 1.00 94.31 348 LEU A O 1
ATOM 2799 N N . HIS A 1 349 ? -22.926 6.362 8.153 1.00 94.31 349 HIS A N 1
ATOM 2800 C CA . HIS A 1 349 ? -24.158 6.718 7.451 1.00 94.31 349 HIS A CA 1
ATOM 2801 C C . HIS A 1 349 ? -25.312 6.899 8.444 1.00 94.31 349 HIS A C 1
ATOM 2803 O O . HIS A 1 349 ? -25.968 7.939 8.438 1.00 94.31 349 HIS A O 1
ATOM 2809 N N . GLU A 1 350 ? -25.495 5.948 9.356 1.00 94.94 350 GLU A N 1
ATOM 2810 C CA . GLU A 1 350 ? -26.469 6.027 10.437 1.00 94.94 350 GLU A CA 1
ATOM 2811 C C . GLU A 1 350 ? -26.178 7.225 11.347 1.00 94.94 350 GLU A C 1
ATOM 2813 O O . GLU A 1 350 ? -27.090 7.991 11.637 1.00 94.94 350 GLU A O 1
ATOM 2818 N N . LEU A 1 351 ? -24.915 7.467 11.728 1.00 96.19 351 LEU A N 1
ATOM 2819 C CA . LEU A 1 351 ? -24.537 8.626 12.550 1.00 96.19 351 LEU A CA 1
ATOM 2820 C C . LEU A 1 351 ? -24.963 9.965 11.916 1.00 96.19 351 LEU A C 1
ATOM 2822 O O . LEU A 1 351 ? -25.430 10.856 12.623 1.00 96.19 351 LEU A O 1
ATOM 2826 N N . ILE A 1 352 ? -24.814 10.113 10.596 1.00 94.56 352 ILE A N 1
ATOM 2827 C CA . ILE A 1 352 ? -25.153 11.345 9.864 1.00 94.56 352 ILE A CA 1
ATOM 2828 C C . ILE A 1 352 ? -26.673 11.557 9.766 1.00 94.56 352 ILE A C 1
ATOM 2830 O O . ILE A 1 352 ? -27.126 12.699 9.681 1.00 94.56 352 ILE A O 1
ATOM 2834 N N . LEU A 1 353 ? -27.473 10.486 9.802 1.00 96.19 353 LEU A N 1
ATOM 2835 C CA . LEU A 1 353 ? -28.939 10.572 9.778 1.00 96.19 353 LEU A CA 1
ATOM 2836 C C . LEU A 1 353 ? -29.542 11.028 11.115 1.00 96.19 353 LEU A C 1
ATOM 2838 O O . LEU A 1 353 ? -30.710 11.423 11.164 1.00 96.19 353 LEU A O 1
ATOM 2842 N N . GLN A 1 354 ? -28.774 10.967 12.201 1.00 97.44 354 GLN A N 1
ATOM 2843 C CA . GLN A 1 354 ? -29.248 11.286 13.543 1.00 97.44 354 GLN A CA 1
ATOM 2844 C C . GLN A 1 354 ? -29.215 12.791 13.836 1.00 97.44 354 GLN A C 1
ATOM 2846 O O . GLN A 1 354 ? -28.382 13.546 13.335 1.00 97.44 354 GLN A O 1
ATOM 2851 N N . ASN A 1 355 ? -30.115 13.239 14.717 1.00 97.06 355 ASN A N 1
ATOM 2852 C CA . ASN A 1 355 ? -30.075 14.608 15.232 1.00 97.06 355 ASN A CA 1
ATOM 2853 C C . ASN A 1 355 ? -28.824 14.820 16.095 1.00 97.06 355 ASN A C 1
ATOM 2855 O O . ASN A 1 355 ? -28.418 13.922 16.831 1.00 97.06 355 ASN A O 1
ATOM 2859 N N . SER A 1 356 ? -28.277 16.040 16.082 1.00 95.94 356 SER A N 1
ATOM 2860 C CA . SER A 1 356 ? -27.055 16.415 16.815 1.00 95.94 356 SER A CA 1
ATOM 2861 C C . SER A 1 356 ? -27.067 16.015 18.291 1.00 95.94 356 SER A C 1
ATOM 2863 O O . SER A 1 356 ? -26.035 15.615 18.823 1.00 95.94 356 SER A O 1
ATOM 2865 N N . ASP A 1 357 ? -28.238 16.087 18.922 1.00 97.44 357 ASP A N 1
ATOM 2866 C CA . ASP A 1 357 ? -28.416 15.911 20.364 1.00 97.44 357 ASP A CA 1
ATOM 2867 C C . ASP A 1 357 ? -28.782 14.461 20.736 1.00 97.44 357 ASP A C 1
ATOM 2869 O O . ASP A 1 357 ? -28.945 14.135 21.913 1.00 97.44 357 ASP A O 1
ATOM 2873 N N . ASN A 1 358 ? -28.935 13.567 19.749 1.00 97.75 358 ASN A N 1
ATOM 2874 C CA . ASN A 1 358 ? -29.193 12.157 20.019 1.00 97.75 358 ASN A CA 1
ATOM 2875 C C . ASN A 1 358 ? -27.944 11.504 20.615 1.00 97.75 358 ASN A C 1
ATOM 2877 O O . ASN A 1 358 ? -26.850 11.595 20.060 1.00 97.75 358 ASN A O 1
ATOM 2881 N N . HIS A 1 359 ? -28.131 10.796 21.726 1.00 98.00 359 HIS A N 1
ATOM 2882 C CA . HIS A 1 359 ? -27.082 9.989 22.338 1.00 98.00 359 HIS A CA 1
ATOM 2883 C C . HIS A 1 359 ? -26.842 8.688 21.575 1.00 98.00 359 HIS A C 1
ATOM 2885 O O . HIS A 1 359 ? -27.796 8.054 21.105 1.00 98.00 359 HIS A O 1
ATOM 2891 N N . MET A 1 360 ? -25.586 8.240 21.551 1.00 97.69 360 MET A N 1
ATOM 2892 C CA . MET A 1 360 ? -25.171 7.037 20.829 1.00 97.69 360 MET A CA 1
ATOM 2893 C C . MET A 1 360 ? -25.939 5.772 21.228 1.00 97.69 360 MET A C 1
ATOM 2895 O O . MET A 1 360 ? -26.299 4.962 20.372 1.00 97.69 360 MET A O 1
ATOM 2899 N N . PHE A 1 361 ? -26.263 5.608 22.517 1.00 96.81 361 PHE A N 1
ATOM 2900 C CA . PHE A 1 361 ? -26.990 4.430 23.004 1.00 96.81 361 PHE A CA 1
ATOM 2901 C C . PHE A 1 361 ? -28.376 4.239 22.368 1.00 96.81 361 PHE A C 1
ATOM 2903 O O . PHE A 1 361 ? -28.925 3.139 22.435 1.00 96.81 361 PHE A O 1
ATOM 2910 N N . ARG A 1 362 ? -28.973 5.296 21.795 1.00 96.88 362 ARG A N 1
ATOM 2911 C CA . ARG A 1 362 ? -30.346 5.254 21.268 1.00 96.88 362 ARG A CA 1
ATOM 2912 C C . ARG A 1 362 ? -30.462 4.500 19.950 1.00 96.88 362 ARG A C 1
ATOM 2914 O O . ARG A 1 362 ? -31.543 3.989 19.668 1.00 96.88 362 ARG A O 1
ATOM 2921 N N . PHE A 1 363 ? -29.390 4.457 19.164 1.00 96.44 363 PHE A N 1
ATOM 2922 C CA . PHE A 1 363 ? -29.404 3.898 17.809 1.00 96.44 363 PHE A CA 1
ATOM 2923 C C . PHE A 1 363 ? -28.239 2.944 17.518 1.00 96.44 363 PHE A C 1
ATOM 2925 O O . PHE A 1 363 ? -28.262 2.265 16.497 1.00 96.44 363 PHE A O 1
ATOM 2932 N N . MET A 1 364 ? -27.254 2.823 18.417 1.00 97.12 364 MET A N 1
ATOM 2933 C CA . MET A 1 364 ? -26.172 1.851 18.250 1.00 97.12 364 MET A CA 1
ATOM 2934 C C . MET A 1 364 ? -26.685 0.409 18.102 1.00 97.12 364 MET A C 1
ATOM 2936 O O . MET A 1 364 ? -27.632 -0.027 18.767 1.00 97.12 364 MET A O 1
ATOM 2940 N N . VAL A 1 365 ? -25.968 -0.388 17.313 1.00 97.00 365 VAL A N 1
ATOM 2941 C CA . VAL A 1 365 ? -26.163 -1.836 17.250 1.00 97.00 365 VAL A CA 1
ATOM 2942 C C . VAL A 1 365 ? -25.481 -2.477 18.457 1.00 97.00 365 VAL A C 1
ATOM 2944 O O . VAL A 1 365 ? -24.260 -2.576 18.515 1.00 97.00 365 VAL A O 1
ATOM 2947 N N . SER A 1 366 ? -26.270 -2.942 19.428 1.00 95.44 366 SER A N 1
ATOM 2948 C CA . SER A 1 366 ? -25.761 -3.515 20.689 1.00 95.44 366 SER A CA 1
ATOM 2949 C C . SER A 1 366 ? -25.194 -4.935 20.563 1.00 95.44 366 SER A C 1
ATOM 2951 O O . SER A 1 366 ? -24.370 -5.366 21.370 1.00 95.44 366 SER A O 1
ATOM 2953 N N . LYS A 1 367 ? -25.618 -5.693 19.545 1.00 94.06 367 LYS A N 1
ATOM 2954 C CA . LYS A 1 367 ? -25.089 -7.034 19.246 1.00 94.06 367 LYS A CA 1
ATOM 2955 C C . LYS A 1 367 ? -23.911 -6.931 18.284 1.00 94.06 367 LYS A C 1
ATOM 2957 O O . LYS A 1 367 ? -24.035 -7.276 17.111 1.00 94.06 367 LYS A O 1
ATOM 2962 N N . VAL A 1 368 ? -22.783 -6.446 18.793 1.00 95.62 368 VAL A N 1
ATOM 2963 C CA . VAL A 1 368 ? -21.566 -6.267 17.995 1.00 95.62 368 VAL A CA 1
ATOM 2964 C C . VAL A 1 368 ? -20.976 -7.624 17.617 1.00 95.62 368 VAL A C 1
ATOM 2966 O O . VAL A 1 368 ? -20.742 -8.478 18.475 1.00 95.62 368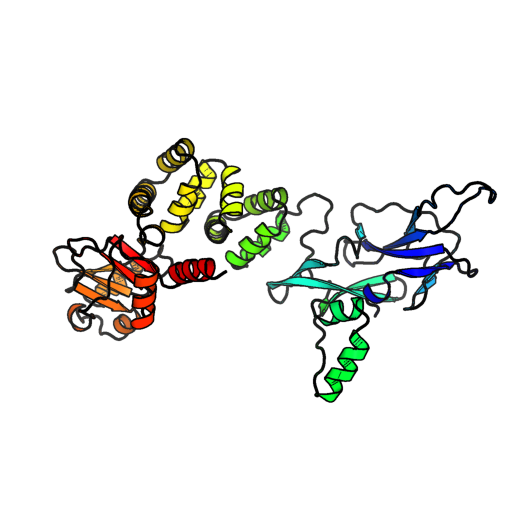 VAL A O 1
ATOM 2969 N N . VAL A 1 369 ? -20.736 -7.827 16.323 1.00 96.19 369 VAL A N 1
ATOM 2970 C CA . VAL A 1 369 ? -19.958 -8.966 15.829 1.00 96.19 369 VAL A CA 1
ATOM 2971 C C . VAL A 1 369 ? -18.486 -8.641 16.059 1.00 96.19 369 VAL A C 1
ATOM 2973 O O . VAL A 1 369 ? -18.013 -7.612 15.595 1.00 96.19 369 VAL A O 1
ATOM 2976 N N . SER A 1 370 ? -17.769 -9.498 16.781 1.00 97.19 370 SER A N 1
ATOM 2977 C CA . SER A 1 370 ? -16.354 -9.298 17.106 1.00 97.19 370 SER A CA 1
ATOM 2978 C C . SER A 1 370 ? -15.540 -10.584 16.956 1.00 97.19 370 SER A C 1
ATOM 2980 O O . SER A 1 370 ? -16.079 -11.685 16.758 1.00 97.19 370 SER A O 1
ATOM 2982 N N . ALA A 1 371 ? -14.221 -10.443 17.039 1.00 97.75 371 ALA A N 1
ATOM 2983 C CA . ALA A 1 371 ? -13.260 -11.537 17.087 1.00 97.75 371 ALA A CA 1
ATOM 2984 C C . ALA A 1 371 ? -12.267 -11.362 18.244 1.00 97.75 371 ALA A C 1
ATOM 2986 O O . ALA A 1 371 ? -12.260 -10.355 18.944 1.00 97.75 371 ALA A O 1
ATOM 2987 N N . THR A 1 372 ? -11.436 -12.376 18.452 1.00 97.56 372 THR A N 1
ATOM 2988 C CA . THR A 1 372 ? -10.262 -12.341 19.335 1.00 97.56 372 THR A CA 1
ATOM 2989 C C . THR A 1 372 ? -9.007 -12.520 18.490 1.00 97.56 372 THR A C 1
ATOM 2991 O O . THR A 1 372 ? -9.091 -13.097 17.409 1.00 97.56 372 THR A O 1
ATOM 2994 N N . LEU A 1 373 ? -7.838 -12.130 19.003 1.00 95.75 373 LEU A N 1
ATOM 2995 C CA . LEU A 1 373 ? -6.547 -12.327 18.320 1.00 95.75 373 LEU A CA 1
ATOM 2996 C C . LEU A 1 373 ? -6.305 -13.779 17.857 1.00 95.75 373 LEU A C 1
ATOM 2998 O O . LEU A 1 373 ? -5.685 -14.021 16.830 1.00 95.75 373 LEU A O 1
ATOM 3002 N N . SER A 1 374 ? -6.842 -14.755 18.596 1.00 95.69 374 SER A N 1
ATOM 3003 C CA . SER A 1 374 ? -6.757 -16.190 18.294 1.00 95.69 374 SER A CA 1
ATOM 3004 C C . SER A 1 374 ? -7.783 -16.707 17.277 1.00 95.69 374 SER A C 1
ATOM 3006 O O . SER A 1 374 ? -7.774 -17.895 16.955 1.00 95.69 374 SER A O 1
ATOM 3008 N N . THR A 1 375 ? -8.710 -15.868 16.808 1.00 96.94 375 THR A N 1
ATOM 3009 C CA . THR A 1 375 ? -9.720 -16.272 15.819 1.00 96.94 375 THR A CA 1
ATOM 3010 C C . THR A 1 375 ? -9.030 -16.549 14.479 1.00 96.94 375 THR A C 1
ATOM 3012 O O . THR A 1 375 ? -8.291 -15.695 14.020 1.00 96.94 375 THR A O 1
ATOM 3015 N N . PRO A 1 376 ? -9.254 -17.691 13.808 1.00 95.56 376 PRO A N 1
ATOM 3016 C CA . PRO A 1 376 ? -8.649 -17.928 12.496 1.00 95.56 376 PRO A CA 1
ATOM 3017 C C . PRO A 1 376 ? -9.125 -16.920 11.441 1.00 95.56 376 PRO A C 1
ATOM 3019 O O . PRO A 1 376 ? -10.308 -16.557 11.430 1.00 95.56 376 PRO A O 1
ATOM 3022 N N . VAL A 1 377 ? -8.237 -16.540 10.518 1.00 95.19 377 VAL A N 1
ATOM 3023 C CA . VAL A 1 377 ? -8.508 -15.592 9.420 1.00 95.19 377 VAL A CA 1
ATOM 3024 C C . VAL A 1 377 ? -9.763 -15.975 8.632 1.00 95.19 377 VAL A C 1
ATOM 3026 O O . VAL A 1 377 ? -10.662 -15.160 8.444 1.00 95.19 377 VAL A O 1
ATOM 3029 N N . GLU A 1 378 ? -9.924 -17.248 8.264 1.00 94.62 378 GLU A N 1
ATOM 3030 C CA . GLU A 1 378 ? -11.067 -17.713 7.470 1.00 94.62 378 GLU A CA 1
ATOM 3031 C C . GLU A 1 378 ? -12.382 -17.679 8.253 1.00 94.62 378 GLU A C 1
ATOM 3033 O O . GLU A 1 378 ? -13.466 -17.673 7.665 1.00 94.62 378 GLU A O 1
ATOM 3038 N N . VAL A 1 379 ? -12.316 -17.731 9.585 1.00 96.12 379 VAL A N 1
ATOM 3039 C CA . VAL A 1 379 ? -13.492 -17.591 10.449 1.00 96.12 379 VAL A CA 1
ATOM 3040 C C . VAL A 1 379 ? -13.876 -16.120 10.550 1.00 96.12 379 VAL A C 1
ATOM 3042 O O . VAL A 1 379 ? -15.064 -15.810 10.446 1.00 96.12 379 VAL A O 1
ATOM 3045 N N . ALA A 1 380 ? -12.898 -15.226 10.714 1.00 96.94 380 ALA A N 1
ATOM 3046 C CA . ALA A 1 380 ? -13.115 -13.783 10.715 1.00 96.94 380 ALA A CA 1
ATOM 3047 C C . ALA A 1 380 ? -13.706 -13.315 9.378 1.00 96.94 380 ALA A C 1
ATOM 3049 O O . ALA A 1 380 ? -14.816 -12.783 9.363 1.00 96.94 380 ALA A O 1
ATOM 3050 N N . PHE A 1 381 ? -13.069 -13.657 8.257 1.00 96.12 381 PHE A N 1
ATOM 3051 C CA . PHE A 1 381 ? -13.546 -13.327 6.915 1.00 96.12 381 PHE A CA 1
ATOM 3052 C C . PHE A 1 381 ? -14.961 -13.856 6.639 1.00 96.12 381 PHE A C 1
ATOM 3054 O O . PHE A 1 381 ? -15.824 -13.134 6.133 1.00 96.12 381 PHE A O 1
ATOM 3061 N N . ARG A 1 382 ? -15.261 -15.103 7.040 1.00 94.69 382 ARG A N 1
ATOM 3062 C CA . ARG A 1 382 ? -16.618 -15.664 6.918 1.00 94.69 382 ARG A CA 1
ATOM 3063 C C . ARG A 1 382 ? -17.647 -14.913 7.755 1.00 94.69 382 ARG A C 1
ATOM 3065 O O . ARG A 1 382 ? -18.781 -14.761 7.302 1.00 94.69 382 ARG A O 1
ATOM 3072 N N . ARG A 1 383 ? -17.295 -14.459 8.964 1.00 95.62 383 ARG A N 1
ATOM 3073 C CA . ARG A 1 383 ? -18.185 -13.615 9.781 1.00 95.62 383 ARG A CA 1
ATOM 3074 C C . ARG A 1 383 ? -18.438 -12.289 9.075 1.00 95.62 383 ARG A C 1
ATOM 3076 O O . ARG A 1 383 ? -19.601 -11.938 8.900 1.00 95.62 383 ARG A O 1
ATOM 3083 N N . MET A 1 384 ? -17.383 -11.616 8.627 1.00 96.06 384 MET A N 1
ATOM 3084 C CA . MET A 1 384 ? -17.477 -10.329 7.935 1.00 96.06 384 MET A CA 1
ATOM 3085 C C . MET A 1 384 ? -18.369 -10.423 6.697 1.00 96.06 384 MET A C 1
ATOM 3087 O O . MET A 1 384 ? -19.360 -9.706 6.590 1.00 96.06 384 MET A O 1
ATOM 3091 N N . SER A 1 385 ? -18.130 -11.433 5.858 1.00 95.19 385 SER A N 1
ATOM 3092 C CA . SER A 1 385 ? -18.947 -11.728 4.675 1.00 95.19 385 SER A CA 1
ATOM 3093 C C . SER A 1 385 ? -20.410 -12.039 5.020 1.00 95.19 385 SER A C 1
ATOM 3095 O O . SER A 1 385 ? -21.328 -11.524 4.385 1.00 95.19 385 SER A O 1
ATOM 3097 N N . LYS A 1 386 ? -20.661 -12.868 6.046 1.00 94.81 386 LYS A N 1
ATOM 3098 C CA . LYS A 1 386 ? -22.021 -13.253 6.465 1.00 94.81 386 LYS A CA 1
ATOM 3099 C C . LYS A 1 386 ? -22.836 -12.057 6.955 1.00 94.81 386 LYS A C 1
ATOM 3101 O O . LYS A 1 386 ? -24.030 -11.982 6.671 1.00 94.81 386 LYS A O 1
ATOM 3106 N N . TYR A 1 387 ? -22.208 -11.174 7.726 1.00 94.06 387 TYR A N 1
ATOM 3107 C CA . TYR A 1 387 ? -22.857 -10.001 8.307 1.00 94.06 387 TYR A CA 1
ATOM 3108 C C . TYR A 1 387 ? -22.736 -8.749 7.433 1.00 94.06 387 TYR A C 1
ATOM 3110 O O . TYR A 1 387 ? -23.314 -7.731 7.793 1.00 94.06 387 TYR A O 1
ATOM 3118 N N . LYS A 1 388 ? -22.063 -8.847 6.276 1.00 94.06 388 LYS A N 1
ATOM 3119 C CA . LYS A 1 388 ? -21.821 -7.745 5.333 1.00 94.06 388 LYS A CA 1
ATOM 3120 C C . LYS A 1 388 ? -21.169 -6.533 6.005 1.00 94.06 388 LYS A C 1
ATOM 3122 O O . LYS A 1 388 ? -21.577 -5.403 5.765 1.00 94.06 388 LYS A O 1
ATOM 3127 N N . ILE A 1 389 ? -20.191 -6.795 6.867 1.00 94.44 389 ILE A N 1
ATOM 3128 C CA . ILE A 1 389 ? -19.402 -5.761 7.540 1.00 94.44 389 ILE A CA 1
ATOM 3129 C C . ILE A 1 389 ? -18.003 -5.713 6.934 1.00 94.44 389 ILE A C 1
ATOM 3131 O O . ILE A 1 389 ? -17.411 -6.753 6.643 1.00 94.44 389 ILE A O 1
ATOM 3135 N N . SER A 1 390 ? -17.499 -4.502 6.757 1.00 94.62 390 SER A N 1
ATOM 3136 C CA . SER A 1 390 ? -16.195 -4.190 6.165 1.00 94.62 390 SER A CA 1
ATOM 3137 C C . SER A 1 390 ? -15.075 -4.108 7.204 1.00 94.62 390 SER A C 1
ATOM 3139 O O . SER A 1 390 ? -13.934 -4.400 6.874 1.00 94.62 390 SER A O 1
ATOM 3141 N N . SER A 1 391 ? -15.404 -3.851 8.476 1.00 95.44 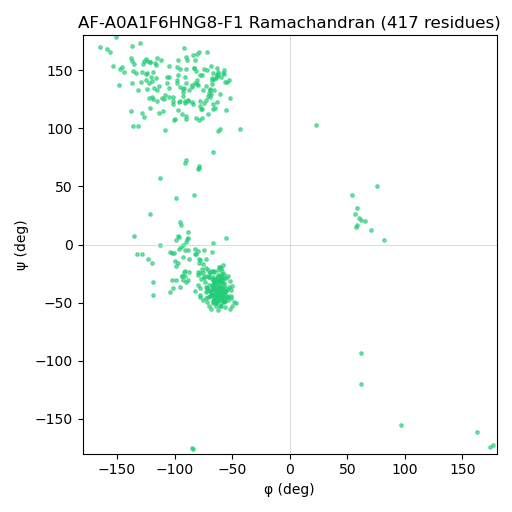391 SER A N 1
ATOM 3142 C CA . SER A 1 391 ? -14.455 -3.849 9.597 1.00 95.44 391 SER A CA 1
ATOM 3143 C C . SER A 1 391 ? -14.957 -4.718 10.755 1.00 95.44 391 SER A C 1
ATOM 3145 O O . SER A 1 391 ? -16.147 -4.721 11.082 1.00 95.44 391 SER A O 1
ATOM 3147 N N . LEU A 1 392 ? -14.053 -5.471 11.386 1.00 96.81 392 LEU A N 1
ATOM 3148 C CA . LEU A 1 392 ? -14.351 -6.381 12.492 1.00 96.81 392 LEU A CA 1
ATOM 3149 C C . LEU A 1 392 ? -13.536 -5.994 13.735 1.00 96.81 392 LEU A C 1
ATOM 3151 O O . LEU A 1 392 ? -12.311 -6.105 13.709 1.00 96.81 392 LEU A O 1
ATOM 3155 N N . PRO A 1 393 ? -14.176 -5.602 14.852 1.00 97.75 393 PRO A N 1
ATOM 3156 C CA . PRO A 1 393 ? -13.455 -5.295 16.078 1.00 97.75 393 PRO A CA 1
ATOM 3157 C C . PRO A 1 393 ? -12.864 -6.558 16.702 1.00 97.75 393 PRO A C 1
ATOM 3159 O O . PRO A 1 393 ? -13.550 -7.573 16.891 1.00 97.75 393 PRO A O 1
ATOM 3162 N N . VAL A 1 394 ? -11.596 -6.464 17.091 1.00 97.75 394 VAL A N 1
ATOM 3163 C CA . VAL A 1 394 ? -10.887 -7.499 17.840 1.00 97.75 394 VAL A CA 1
ATOM 3164 C C . VAL A 1 394 ? -10.842 -7.091 19.303 1.00 97.75 394 VAL A C 1
ATOM 3166 O O . VAL A 1 394 ? -10.360 -6.013 19.645 1.00 97.75 394 VAL A O 1
ATOM 3169 N N . ILE A 1 395 ? -11.358 -7.949 20.179 1.00 97.88 395 ILE A N 1
ATOM 3170 C CA . ILE A 1 395 ? -11.481 -7.682 21.612 1.00 97.88 395 ILE A CA 1
ATOM 3171 C C . ILE A 1 395 ? -10.637 -8.640 22.454 1.00 97.88 395 ILE A C 1
ATOM 3173 O O . ILE A 1 395 ? -10.349 -9.772 22.054 1.00 97.88 395 ILE A O 1
ATOM 3177 N N . ASP A 1 396 ? -10.270 -8.185 23.648 1.00 96.06 396 ASP A N 1
ATOM 3178 C CA . ASP A 1 396 ? -9.660 -9.015 24.681 1.00 96.06 396 ASP A CA 1
ATOM 3179 C C . ASP A 1 396 ? -10.710 -9.776 25.523 1.00 96.06 396 ASP A C 1
ATOM 3181 O O . ASP A 1 396 ? -11.920 -9.725 25.282 1.00 96.06 396 ASP A O 1
ATOM 3185 N N . GLN A 1 397 ? -10.243 -10.490 26.551 1.00 95.19 397 GLN A N 1
ATOM 3186 C CA . GLN A 1 397 ? -11.105 -11.242 27.473 1.00 95.19 397 GLN A CA 1
ATOM 3187 C C . GLN A 1 397 ? -12.027 -10.345 28.318 1.00 95.19 397 GLN A C 1
ATOM 3189 O O . GLN A 1 397 ? -13.085 -10.796 28.757 1.00 95.19 397 GLN A O 1
ATOM 3194 N N . ASN A 1 398 ? -11.656 -9.078 28.518 1.00 96.38 398 ASN A N 1
ATOM 3195 C CA . ASN A 1 398 ? -12.434 -8.082 29.249 1.00 96.38 398 ASN A CA 1
ATOM 3196 C C . ASN A 1 398 ? -13.409 -7.314 28.343 1.00 96.38 398 ASN A C 1
ATOM 3198 O O . ASN A 1 398 ? -14.089 -6.410 28.830 1.00 96.38 398 ASN A O 1
ATOM 3202 N N . LYS A 1 399 ? -13.509 -7.685 27.055 1.00 96.25 399 LYS A N 1
ATOM 3203 C CA . LYS A 1 399 ? -14.266 -6.997 25.996 1.00 96.25 399 LYS A CA 1
ATOM 3204 C C . LYS A 1 399 ? -13.737 -5.606 25.639 1.00 96.25 399 LYS A C 1
ATOM 3206 O O . LYS A 1 399 ? -14.478 -4.812 25.062 1.00 96.25 399 LYS A O 1
ATOM 3211 N N . GLN A 1 400 ? -12.485 -5.299 25.956 1.00 97.56 400 GLN A N 1
ATOM 3212 C CA . GLN A 1 400 ? -11.841 -4.076 25.490 1.00 97.56 400 GLN A CA 1
ATOM 3213 C C . GLN A 1 400 ? -11.376 -4.268 24.051 1.00 97.56 400 GLN A C 1
ATOM 3215 O O . GLN A 1 400 ? -10.838 -5.319 23.702 1.00 97.56 400 GLN A O 1
ATOM 3220 N N . ILE A 1 401 ? -11.596 -3.259 23.212 1.00 97.31 401 ILE A N 1
ATOM 3221 C CA . ILE A 1 401 ? -11.153 -3.284 21.819 1.00 97.31 401 ILE A CA 1
ATOM 3222 C C . ILE A 1 401 ? -9.630 -3.117 21.752 1.00 97.31 401 ILE A C 1
ATOM 3224 O O . ILE A 1 401 ? -9.049 -2.184 22.309 1.00 97.31 401 ILE A O 1
ATOM 3228 N N . LEU A 1 402 ? -8.976 -4.077 21.107 1.00 95.94 402 LEU A N 1
ATOM 3229 C CA . LEU A 1 402 ? -7.533 -4.091 20.894 1.00 95.94 402 LEU A CA 1
ATOM 3230 C C . LEU A 1 402 ? -7.147 -3.400 19.586 1.00 95.94 402 LEU A C 1
ATOM 3232 O O . LEU A 1 402 ? -6.072 -2.808 19.538 1.00 95.94 402 LEU A O 1
ATOM 3236 N N . GLY A 1 403 ? -8.024 -3.494 18.586 1.00 95.44 403 GLY A N 1
ATOM 3237 C CA . GLY A 1 403 ? -7.864 -3.015 17.218 1.00 95.44 403 GLY A CA 1
ATOM 3238 C C . GLY A 1 403 ? -9.043 -3.458 16.352 1.00 95.44 403 GLY A C 1
ATOM 3239 O O . GLY A 1 403 ? -10.002 -4.063 16.855 1.00 95.44 403 GLY A O 1
ATOM 3240 N N . ILE A 1 404 ? -8.956 -3.184 15.058 1.00 96.44 404 ILE A N 1
ATOM 3241 C CA . ILE A 1 404 ? -9.902 -3.661 14.047 1.00 96.44 404 ILE A CA 1
ATOM 3242 C C . ILE A 1 404 ? -9.152 -4.407 12.947 1.00 96.44 404 ILE A C 1
ATOM 3244 O O . ILE A 1 404 ? -7.947 -4.244 12.795 1.00 96.44 404 ILE A O 1
ATOM 3248 N N . VAL A 1 405 ? -9.881 -5.233 12.207 1.00 95.56 405 VAL A N 1
ATOM 3249 C CA . VAL A 1 405 ? -9.398 -5.902 10.997 1.00 95.56 405 VAL A CA 1
ATOM 3250 C C . VAL A 1 405 ? -10.343 -5.548 9.859 1.00 95.56 405 VAL A C 1
ATOM 3252 O O . VAL A 1 405 ? -11.565 -5.636 10.049 1.00 95.56 405 VAL A O 1
ATOM 3255 N N . GLN A 1 406 ? -9.806 -5.171 8.702 1.00 94.38 406 GLN A N 1
ATOM 3256 C CA . GLN A 1 406 ? -10.605 -4.812 7.535 1.00 94.38 406 GLN A CA 1
ATOM 3257 C C . GLN A 1 406 ? -10.781 -6.008 6.595 1.00 94.38 406 GLN A C 1
ATOM 3259 O O . GLN A 1 406 ? -9.976 -6.941 6.546 1.00 94.38 406 GLN A O 1
ATOM 3264 N N . ILE A 1 407 ? -11.902 -6.031 5.871 1.00 94.56 407 ILE A N 1
ATOM 3265 C CA . ILE A 1 407 ? -12.239 -7.148 4.982 1.00 94.56 407 ILE A CA 1
ATOM 3266 C C . ILE A 1 407 ? -11.271 -7.226 3.804 1.00 94.56 407 ILE A C 1
ATOM 3268 O O . ILE A 1 407 ? -11.023 -8.319 3.299 1.00 94.56 407 ILE A O 1
ATOM 3272 N N . GLU A 1 408 ? -10.736 -6.080 3.390 1.00 90.31 408 GLU A N 1
ATOM 3273 C CA . GLU A 1 408 ? -9.817 -5.940 2.267 1.00 90.31 408 GLU A CA 1
ATOM 3274 C C . GLU A 1 408 ? -8.509 -6.684 2.552 1.00 90.31 408 GLU A C 1
ATOM 3276 O O . GLU A 1 408 ? -8.130 -7.550 1.762 1.00 90.31 408 GLU A O 1
ATOM 3281 N N . ASP A 1 409 ? -7.910 -6.492 3.729 1.00 89.44 409 ASP A N 1
ATOM 3282 C CA . ASP A 1 409 ? -6.671 -7.174 4.131 1.00 89.44 409 ASP A CA 1
ATOM 3283 C C . ASP A 1 409 ? -6.860 -8.692 4.208 1.00 89.44 409 ASP A C 1
ATOM 3285 O O . ASP A 1 409 ? -6.084 -9.467 3.642 1.00 89.44 409 ASP A O 1
ATOM 3289 N N . LEU A 1 410 ? -7.963 -9.139 4.824 1.00 92.31 410 LEU A N 1
ATOM 3290 C CA . LEU A 1 410 ? -8.276 -10.568 4.892 1.00 92.31 410 LEU A CA 1
ATOM 3291 C C . LEU A 1 410 ? -8.580 -11.163 3.514 1.00 92.31 410 LEU A C 1
ATOM 3293 O O . LEU A 1 410 ? -8.333 -12.350 3.288 1.00 92.31 410 LEU A O 1
ATOM 3297 N N . SER A 1 411 ? -9.143 -10.370 2.599 1.00 90.75 411 SER A N 1
ATOM 3298 C CA . SER A 1 411 ? -9.412 -10.817 1.235 1.00 90.75 411 SER A CA 1
ATOM 3299 C C . SER A 1 411 ? -8.116 -11.047 0.460 1.00 90.75 411 SER A C 1
ATOM 3301 O O . SER A 1 411 ? -8.010 -12.078 -0.207 1.00 90.75 411 SER A O 1
ATOM 3303 N N . ARG A 1 412 ? -7.115 -10.163 0.614 1.00 84.44 412 ARG A N 1
ATOM 3304 C CA . ARG A 1 412 ? -5.791 -10.308 -0.012 1.00 84.44 412 ARG A CA 1
ATOM 3305 C C . ARG A 1 412 ? -5.110 -11.598 0.444 1.00 84.44 412 ARG A C 1
ATOM 3307 O O . ARG A 1 412 ? -4.698 -12.391 -0.399 1.00 84.44 412 ARG A O 1
ATOM 3314 N N . GLU A 1 413 ? -5.100 -11.862 1.750 1.00 86.00 413 GLU A N 1
ATOM 3315 C CA . GLU A 1 413 ? -4.530 -13.094 2.318 1.00 86.00 413 GLU A CA 1
ATOM 3316 C C . GLU A 1 413 ? -5.244 -14.360 1.816 1.00 86.00 413 GLU A C 1
ATOM 3318 O O . GLU A 1 413 ? -4.616 -15.361 1.469 1.00 86.00 413 GLU A O 1
ATOM 3323 N N . ILE A 1 414 ? -6.578 -14.344 1.746 1.00 87.62 414 ILE A N 1
ATOM 3324 C CA . ILE A 1 414 ? -7.337 -15.509 1.273 1.00 87.62 414 ILE A CA 1
ATOM 3325 C C . ILE A 1 414 ? -7.106 -15.762 -0.216 1.00 87.62 414 ILE A C 1
ATOM 3327 O O . ILE A 1 414 ? -6.985 -16.923 -0.607 1.00 87.62 414 ILE A O 1
ATOM 3331 N N . ILE A 1 415 ? -7.045 -14.713 -1.039 1.00 84.62 415 ILE A N 1
ATOM 3332 C CA . ILE A 1 415 ? -6.781 -14.838 -2.478 1.00 84.62 415 ILE A CA 1
ATOM 3333 C C . ILE A 1 415 ? -5.385 -15.427 -2.712 1.00 84.62 415 ILE A C 1
ATOM 3335 O O . ILE A 1 415 ? -5.267 -16.388 -3.468 1.00 84.62 415 ILE A O 1
ATOM 3339 N N . GLN A 1 416 ? -4.363 -14.951 -1.993 1.00 77.44 416 GLN A N 1
ATOM 3340 C CA . GLN A 1 416 ? -2.995 -15.477 -2.101 1.00 77.44 416 GLN A CA 1
ATOM 3341 C C . GLN A 1 416 ? -2.873 -16.965 -1.745 1.00 77.44 416 GLN A C 1
ATOM 3343 O O . GLN A 1 416 ? -1.985 -17.638 -2.250 1.00 77.44 416 GLN A O 1
ATOM 3348 N N . ARG A 1 417 ? -3.749 -17.506 -0.888 1.00 77.12 417 ARG A N 1
ATOM 3349 C CA . ARG A 1 417 ? -3.766 -18.947 -0.561 1.00 77.12 417 ARG A CA 1
ATOM 3350 C C . ARG A 1 417 ? -4.436 -19.817 -1.627 1.00 77.12 417 ARG A C 1
ATOM 3352 O O . ARG A 1 417 ? -4.349 -21.044 -1.541 1.00 77.12 417 ARG A O 1
ATOM 3359 N N . ILE A 1 418 ? -5.193 -19.209 -2.539 1.00 73.31 418 ILE A N 1
ATOM 3360 C CA . ILE A 1 418 ? -5.930 -19.905 -3.603 1.00 73.31 418 ILE A CA 1
ATOM 3361 C C . ILE A 1 418 ? -5.096 -19.977 -4.893 1.00 73.31 418 ILE A C 1
ATOM 3363 O O . ILE A 1 418 ? -5.288 -20.915 -5.672 1.00 73.31 418 ILE A O 1
ATOM 3367 N N . GLU A 1 419 ? -4.189 -19.020 -5.101 1.00 49.91 419 GLU A N 1
ATOM 3368 C CA . GLU A 1 419 ? -3.168 -19.020 -6.162 1.00 49.91 419 GLU A CA 1
ATOM 3369 C C . GLU A 1 419 ? -1.960 -19.901 -5.807 1.00 49.91 419 GLU A C 1
ATOM 3371 O O . GLU A 1 419 ? -1.425 -20.550 -6.742 1.00 49.91 419 GLU A O 1
#

Nearest PDB structures (foldseek):
  8gps-assembly1_A-2  TM=9.339E-01  e=8.354E-20  Chryseobacterium hispalense
  8gpv-assembly1_A-2  TM=9.328E-01  e=1.249E-18  Clostridiales bacterium
  5x9g-assembly1_A  TM=9.439E-01  e=1.565E-18  Thermus thermophilus HB8
  5x9h-assembly1_A  TM=9.407E-01  e=3.444E-18  Thermus thermophilus HB8
  2oux-assembly1_B  TM=9.046E-01  e=3.255E-18  Enterococcus faecalis V583